Protein 4FGC (pdb70)

Structure (mmCIF, N/CA/C/O backbone):
data_4FGC
#
_entry.id   4FGC
#
_cell.length_a   93.048
_cell.length_b   93.048
_cell.length_c   193.651
_cell.angle_alpha   90.00
_cell.angle_beta   90.00
_cell.angle_gamma   120.00
#
_symmetry.space_group_name_H-M   'P 32 2 1'
#
loop_
_entity.id
_entity.type
_entity.pdbx_description
1 polymer 'NADPH-dependent 7-cyano-7-deazaguanine reductase'
2 non-polymer 2-AMINO-4-OXO-4,7-DIHYDRO-3H-PYRROLO[2,3-D]PYRIMIDINE-5-CARBONITRILE
3 non-polymer 'CALCIUM ION'
4 non-polymer 2-{2-[2-(2-{2-[2-(2-ETHOXY-ETHOXY)-ETHOXY]-ETHOXY}-ETHOXY)-ETHOXY]-ETHOXY}-ETHANOL
5 water water
#
loop_
_atom_site.group_PDB
_atom_site.id
_atom_site.type_symbol
_atom_site.label_atom_id
_atom_site.label_alt_id
_atom_site.label_comp_id
_atom_site.label_asym_id
_atom_site.label_entity_id
_atom_site.label_seq_id
_atom_site.pdbx_PDB_ins_code
_atom_site.Cartn_x
_atom_site.Cartn_y
_atom_site.Cartn_z
_atom_site.occupancy
_atom_site.B_iso_or_equiv
_atom_site.auth_seq_id
_atom_site.auth_comp_id
_atom_site.auth_asym_id
_atom_site.auth_atom_id
_atom_site.pdbx_PDB_model_num
ATOM 1 C CA . ASN A 1 21 ? 1.659 71.433 12.789 1.00 74.53 20 ASN A CA 1
ATOM 2 C C . ASN A 1 21 ? 2.765 70.898 13.763 1.00 73.50 20 ASN A C 1
ATOM 3 O O . ASN A 1 21 ? 2.435 70.398 14.849 1.00 73.37 20 ASN A O 1
ATOM 8 N N . TYR A 1 22 ? 4.046 71.001 13.376 1.00 72.29 21 TYR A N 1
ATOM 9 C CA . TYR A 1 22 ? 5.170 70.398 14.174 1.00 70.74 21 TYR A CA 1
ATOM 10 C C . TYR A 1 22 ? 6.293 71.262 14.782 1.00 69.54 21 TYR A C 1
ATOM 11 O O . TYR A 1 22 ? 6.792 72.198 14.150 1.00 69.76 21 TYR A O 1
ATOM 20 N N . LEU A 1 23 ? 6.694 70.911 16.006 1.00 67.89 22 LEU A N 1
ATOM 21 C CA . LEU A 1 23 ? 7.781 71.597 16.716 1.00 66.29 22 LEU A CA 1
ATOM 22 C C . LEU A 1 23 ? 9.137 71.012 16.332 1.00 64.97 22 LEU A C 1
ATOM 23 O O . LEU A 1 23 ? 9.332 69.790 16.414 1.00 64.83 22 LEU A O 1
ATOM 28 N N . PHE A 1 24 ? 10.056 71.873 15.888 1.00 63.20 23 PHE A N 1
ATOM 29 C CA . PHE A 1 24 ? 11.415 71.430 15.544 1.00 61.39 23 PHE A CA 1
ATOM 30 C C . PHE A 1 24 ? 12.395 72.055 16.545 1.00 60.29 23 PHE A C 1
ATOM 31 O O . PHE A 1 24 ? 13.611 72.036 16.358 1.00 60.30 23 PHE A O 1
ATOM 39 N N . GLU A 1 25 ? 11.843 72.613 17.618 1.00 58.82 24 GLU A N 1
ATOM 40 C CA . GLU A 1 25 ? 12.639 72.992 18.779 1.00 56.70 24 GLU A CA 1
ATOM 41 C C . GLU A 1 25 ? 12.558 71.933 19.873 1.00 54.55 24 GLU A C 1
ATOM 42 O O . GLU A 1 25 ? 11.470 71.576 20.325 1.00 53.66 24 GLU A O 1
ATOM 48 N N . TYR A 1 26 ? 13.715 71.433 20.294 1.00 51.92 25 TYR A N 1
ATOM 49 C CA . TYR A 1 26 ? 13.804 70.614 21.497 1.00 49.84 25 TYR A CA 1
ATOM 50 C C . TYR A 1 26 ? 12.594 70.827 22.400 1.00 48.66 25 TYR A C 1
ATOM 51 O O . TYR A 1 26 ? 12.348 71.936 22.874 1.00 48.29 25 TYR A O 1
ATOM 60 N N . ALA A 1 27 ? 11.840 69.757 22.633 1.00 46.93 26 ALA A N 1
ATOM 61 C CA . ALA A 1 27 ? 10.549 69.861 23.302 1.00 45.71 26 ALA A CA 1
ATOM 62 C C . ALA A 1 27 ? 10.250 68.610 24.121 1.00 44.90 26 ALA A C 1
ATOM 63 O O . ALA A 1 27 ? 9.431 67.779 23.728 1.00 43.91 26 ALA A O 1
ATOM 65 N N . PRO A 1 28 ? 10.921 68.482 25.261 1.00 44.19 27 PRO A N 1
ATOM 66 C CA . PRO A 1 28 ? 10.785 67.290 26.105 1.00 43.75 27 PRO A CA 1
ATOM 67 C C . PRO A 1 28 ? 9.391 67.183 26.714 1.00 43.83 27 PRO A C 1
ATOM 68 O O . PRO A 1 28 ? 8.973 66.095 27.111 1.00 43.97 27 PRO A O 1
ATOM 72 N N . ASP A 1 29 ? 8.683 68.306 26.784 1.00 44.04 28 ASP A N 1
ATOM 73 C CA . ASP A 1 29 ? 7.331 68.331 27.354 1.00 44.00 28 ASP A CA 1
ATOM 74 C C . ASP A 1 29 ? 6.290 67.607 26.489 1.00 43.14 28 ASP A C 1
ATOM 75 O O . ASP A 1 29 ? 5.149 67.399 26.937 1.00 43.93 28 ASP A O 1
ATOM 80 N N . VAL A 1 30 ? 6.682 67.204 25.278 1.00 41.81 29 VAL A N 1
ATOM 81 C CA . VAL A 1 30 ? 5.778 66.479 24.358 1.00 40.42 29 VAL A CA 1
ATOM 82 C C . VAL A 1 30 ? 5.647 64.963 24.743 1.00 39.42 29 VAL A C 1
ATOM 83 O O . VAL A 1 30 ? 4.637 64.318 24.441 1.00 38.33 29 VAL A O 1
ATOM 87 N N . LEU A 1 31 ? 6.664 64.432 25.434 1.00 38.17 30 LEU A N 1
ATOM 88 C CA . LEU A 1 31 ? 6.682 63.039 25.885 1.00 37.55 30 LEU A CA 1
ATOM 89 C C . LEU A 1 31 ? 5.456 62.706 26.753 1.00 37.82 30 LEU A C 1
ATOM 90 O O . LEU A 1 31 ? 4.971 63.525 27.546 1.00 38.61 30 LEU A O 1
ATOM 95 N N . GLU A 1 32 ? 4.945 61.502 26.562 1.00 37.25 31 GLU A N 1
ATOM 96 C CA . GLU A 1 32 ? 3.754 61.043 27.242 1.00 37.22 31 GLU A CA 1
ATOM 97 C C . GLU A 1 32 ? 3.880 59.531 27.538 1.00 36.61 31 GLU A C 1
ATOM 98 O O . GLU A 1 32 ? 4.411 58.728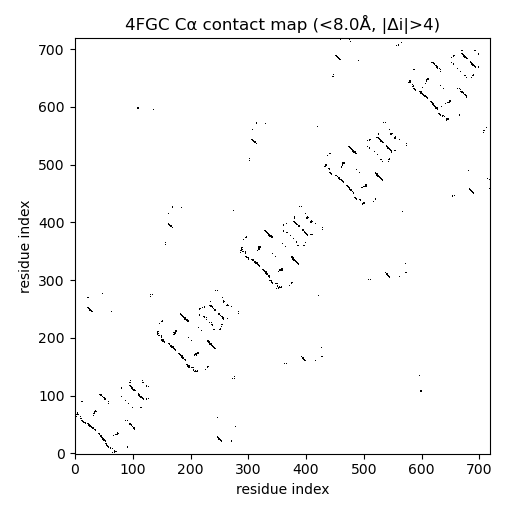 26.745 1.00 36.73 31 GLU A O 1
ATOM 104 N N . SER A 1 33 ? 3.418 59.146 28.712 1.00 35.96 32 SER A N 1
ATOM 105 C CA . SER A 1 33 ? 3.490 57.764 29.130 1.00 34.82 32 SER A CA 1
ATOM 106 C C . SER A 1 33 ? 2.114 57.238 29.430 1.00 33.90 32 SER A C 1
ATOM 107 O O . SER A 1 33 ? 1.131 57.993 29.498 1.00 33.96 32 SER A O 1
ATOM 110 N N . PHE A 1 34 ? 2.032 55.933 29.547 1.00 32.51 33 PHE A N 1
ATOM 111 C CA . PHE A 1 34 ? 0.792 55.278 29.925 1.00 32.23 33 PHE A CA 1
ATOM 112 C C . PHE A 1 34 ? 1.228 54.222 30.971 1.00 32.02 33 PHE A C 1
ATOM 113 O O . PHE A 1 34 ? 2.401 53.844 31.014 1.00 31.68 33 PHE A O 1
ATOM 121 N N . PRO A 1 35 ? 0.305 53.762 31.833 1.00 31.59 34 PRO A N 1
ATOM 122 C CA . PRO A 1 35 ? 0.763 52.807 32.828 1.00 30.85 34 PRO A CA 1
ATOM 123 C C . PRO A 1 35 ? 1.034 51.447 32.266 1.00 30.39 34 PRO A C 1
ATOM 124 O O . PRO A 1 35 ? 0.393 51.032 31.316 1.00 30.30 34 PRO A O 1
ATOM 128 N N . ASN A 1 36 ? 1.984 50.767 32.882 1.00 30.63 35 ASN A N 1
ATOM 129 C CA . ASN A 1 36 ? 2.336 49.428 32.551 1.00 30.55 35 ASN A CA 1
ATOM 130 C C . ASN A 1 36 ? 1.379 48.476 33.235 1.00 31.59 35 ASN A C 1
ATOM 131 O O . ASN A 1 36 ? 1.289 48.483 34.463 1.00 31.56 35 ASN A O 1
ATOM 136 N N . LYS A 1 37 ? 0.653 47.659 32.475 1.00 32.91 36 LYS A N 1
ATOM 137 C CA . LYS A 1 37 ? -0.246 46.679 33.089 1.00 34.03 36 LYS A CA 1
ATOM 138 C C . LYS A 1 37 ? 0.455 45.367 33.496 1.00 34.76 36 LYS A C 1
ATOM 139 O O . LYS A 1 37 ? -0.233 44.401 33.818 1.00 35.43 36 LYS A O 1
ATOM 145 N N . HIS A 1 38 ? 1.784 45.282 33.456 1.00 34.80 37 HIS A N 1
ATOM 146 C CA . HIS A 1 38 ? 2.458 44.016 33.834 1.00 35.63 37 HIS A CA 1
ATOM 147 C C . HIS A 1 38 ? 3.756 44.323 34.595 1.00 35.40 37 HIS A C 1
ATOM 148 O O . HIS A 1 38 ? 4.842 44.367 34.006 1.00 35.03 37 HIS A O 1
ATOM 155 N N . VAL A 1 39 ? 3.655 44.513 35.909 1.00 34.61 38 VAL A N 1
ATOM 156 C CA . VAL A 1 39 ? 4.833 44.916 36.659 1.00 34.15 38 VAL A CA 1
ATOM 157 C C . VAL A 1 39 ? 5.554 43.786 37.432 1.00 34.60 38 VAL A C 1
ATOM 158 O O . VAL A 1 39 ? 6.625 44.009 38.005 1.00 33.08 38 VAL A O 1
ATOM 162 N N . ASN A 1 40 ? 5.002 42.575 37.413 1.00 35.44 39 ASN A N 1
ATOM 163 C CA . ASN A 1 40 ? 5.645 41.465 38.126 1.00 37.18 39 ASN A CA 1
ATOM 164 C C . ASN A 1 40 ? 6.830 40.893 37.380 1.00 37.67 39 ASN A C 1
ATOM 165 O O . ASN A 1 40 ? 7.684 40.229 37.974 1.00 38.49 39 ASN A O 1
ATOM 170 N N . ARG A 1 41 ? 6.921 41.186 36.095 1.00 37.98 40 ARG A N 1
ATOM 171 C CA . ARG A 1 41 ? 8.025 40.642 35.332 1.00 38.35 40 ARG A CA 1
ATOM 172 C C . ARG A 1 41 ? 8.873 41.693 34.632 1.00 37.98 40 ARG A C 1
ATOM 173 O O . ARG A 1 41 ? 8.455 42.854 34.465 1.00 38.03 40 ARG A O 1
ATOM 181 N N . ASP A 1 42 ? 10.092 41.273 34.302 1.00 36.67 41 ASP A N 1
ATOM 182 C CA . ASP A 1 42 ? 11.009 42.092 33.555 1.00 36.17 41 ASP A CA 1
ATOM 183 C C . ASP A 1 42 ? 10.867 41.702 32.084 1.00 36.14 41 ASP A C 1
ATOM 184 O O . ASP A 1 42 ? 10.932 40.505 31.726 1.00 36.54 41 ASP A O 1
ATOM 189 N N . TYR A 1 43 ? 10.642 42.712 31.244 1.00 35.39 42 TYR A N 1
ATOM 190 C CA . TYR A 1 43 ? 10.527 42.530 29.804 1.00 33.65 42 TYR A CA 1
ATOM 191 C C . TYR A 1 43 ? 11.100 43.757 29.112 1.00 33.09 42 TYR A C 1
ATOM 192 O O . TYR A 1 43 ? 11.069 44.871 29.647 1.00 32.83 42 TYR A O 1
ATOM 201 N N . PHE A 1 44 ? 11.677 43.533 27.942 1.00 32.03 43 PHE A N 1
ATOM 202 C CA . PHE A 1 44 ? 12.249 44.608 27.150 1.00 30.32 43 PHE A CA 1
ATOM 203 C C . PHE A 1 44 ? 11.306 45.137 26.124 1.00 30.12 43 PHE A C 1
ATOM 204 O O . PHE A 1 44 ? 10.403 44.462 25.651 1.00 30.46 43 PHE A O 1
ATOM 212 N N . VAL A 1 45 ? 11.529 46.364 25.748 1.00 29.55 44 VAL A N 1
ATOM 213 C CA . VAL A 1 45 ? 10.713 46.929 24.716 1.00 29.91 44 VAL A CA 1
ATOM 214 C C . VAL A 1 45 ? 11.672 47.812 23.955 1.00 29.66 44 VAL A C 1
ATOM 215 O O . VAL A 1 45 ? 12.320 48.686 24.536 1.00 30.39 44 VAL A O 1
ATOM 219 N N . LYS A 1 46 ? 11.809 47.532 22.666 1.00 28.79 45 LYS A N 1
ATOM 220 C CA . LYS A 1 46 ? 12.706 48.295 21.833 1.00 27.96 45 LYS A CA 1
ATOM 221 C C . LYS A 1 46 ? 12.020 49.211 20.793 1.00 28.63 45 LYS A C 1
ATOM 222 O O . LYS A 1 46 ? 11.050 48.818 20.134 1.00 28.24 45 LYS A O 1
ATOM 228 N N . PHE A 1 47 ? 12.523 50.438 20.668 1.00 28.57 46 PHE A N 1
ATOM 229 C CA . PHE A 1 47 ? 12.029 51.336 19.654 1.00 28.79 46 PHE A CA 1
ATOM 230 C C . PHE A 1 47 ? 13.092 51.560 18.589 1.00 29.22 46 PHE A C 1
ATOM 231 O O . PHE A 1 47 ? 14.152 52.134 18.893 1.00 29.70 46 PHE A O 1
ATOM 239 N N . ASN A 1 48 ? 12.829 51.115 17.357 1.00 29.20 47 ASN A N 1
ATOM 240 C CA . ASN A 1 48 ? 13.754 51.351 16.252 1.00 29.47 47 ASN A CA 1
ATOM 241 C C . ASN A 1 48 ? 13.410 52.693 15.672 1.00 29.84 47 ASN A C 1
ATOM 242 O O . ASN A 1 48 ? 12.272 52.906 15.250 1.00 30.29 47 ASN A O 1
ATOM 247 N N . CYS A 1 49 ? 14.366 53.613 15.656 1.00 30.49 48 CYS A N 1
ATOM 248 C CA . CYS A 1 49 ? 14.119 54.955 15.143 1.00 32.01 48 CYS A CA 1
ATOM 249 C C . CYS A 1 49 ? 15.148 55.365 14.091 1.00 32.95 48 CYS A C 1
ATOM 250 O O . CYS A 1 49 ? 16.092 56.094 14.414 1.00 33.31 48 CYS A O 1
ATOM 253 N N . PRO A 1 50 ? 14.970 54.928 12.827 1.00 33.64 49 PRO A N 1
ATOM 254 C CA . PRO A 1 50 ? 15.934 55.227 11.750 1.00 34.44 49 PRO A CA 1
ATOM 255 C C . PRO A 1 50 ? 15.819 56.595 11.019 1.00 35.04 49 PRO A C 1
ATOM 256 O O . PRO A 1 50 ? 16.592 56.823 10.088 1.00 35.57 49 PRO A O 1
ATOM 260 N N . GLU A 1 51 ? 14.923 57.487 11.453 1.00 35.15 50 GLU A N 1
ATOM 261 C CA . GLU A 1 51 ? 14.744 58.791 10.834 1.00 35.27 50 GLU A CA 1
ATOM 262 C C . GLU A 1 51 ? 15.162 59.952 11.737 1.00 36.12 50 GLU A C 1
ATOM 263 O O . GLU A 1 51 ? 14.626 61.086 11.631 1.00 36.04 50 GLU A O 1
ATOM 269 N N . PHE A 1 52 ? 16.091 59.695 12.649 1.00 36.27 51 PHE A N 1
ATOM 270 C CA . PHE A 1 52 ? 16.526 60.777 13.505 1.00 36.90 51 PHE A CA 1
ATOM 271 C C . PHE A 1 52 ? 17.488 61.688 12.780 1.00 37.35 51 PHE A C 1
ATOM 272 O O . PHE A 1 52 ? 18.399 61.239 12.073 1.00 38.40 51 PHE A O 1
ATOM 280 N N . THR A 1 53 ? 17.289 62.979 12.969 1.00 37.74 52 THR A N 1
ATOM 281 C CA . THR A 1 53 ? 18.157 63.970 12.371 1.00 37.58 52 THR A CA 1
ATOM 282 C C . THR A 1 53 ? 18.124 65.235 13.214 1.00 39.19 52 THR A C 1
ATOM 283 O O . THR A 1 53 ? 17.079 65.602 13.768 1.00 38.91 52 THR A O 1
ATOM 287 N N . SER A 1 54 ? 19.274 65.894 13.300 1.00 40.86 53 SER A N 1
ATOM 288 C CA . SER A 1 54 ? 19.398 67.103 14.089 1.00 43.39 53 SER A CA 1
ATOM 289 C C . SER A 1 54 ? 20.478 67.978 13.488 1.00 45.42 53 SER A C 1
ATOM 290 O O . SER A 1 54 ? 21.010 67.634 12.445 1.00 45.93 53 SER A O 1
ATOM 293 N N . LEU A 1 55 ? 20.805 69.102 14.123 1.00 47.73 54 LEU A N 1
ATOM 294 C CA . LEU A 1 55 ? 21.856 69.963 13.587 1.00 50.42 54 LEU A CA 1
ATOM 295 C C . LEU A 1 55 ? 23.142 69.732 14.373 1.00 52.29 54 LEU A C 1
ATOM 296 O O . LEU A 1 55 ? 23.113 69.608 15.599 1.00 52.91 54 LEU A O 1
ATOM 301 N N . ALA A 1 56 ? 24.280 69.690 13.684 1.00 54.55 55 ALA A N 1
ATOM 302 C CA . ALA A 1 56 ? 25.548 69.319 14.322 1.00 57.17 55 ALA A CA 1
ATOM 303 C C . ALA A 1 56 ? 26.089 70.420 15.241 1.00 59.08 55 ALA A C 1
ATOM 304 O O . ALA A 1 56 ? 25.612 71.554 15.204 1.00 59.54 55 ALA A O 1
ATOM 306 N N . PRO A 1 57 ? 27.079 70.075 16.058 1.00 60.98 56 PRO A N 1
ATOM 307 C CA . PRO A 1 57 ? 27.420 70.876 17.237 1.00 62.09 56 PRO A CA 1
ATOM 308 C C . PRO A 1 57 ? 28.022 72.224 16.852 1.00 62.90 56 PRO A C 1
ATOM 309 O O . PRO A 1 57 ? 27.924 73.183 17.617 1.00 63.10 56 PRO A O 1
ATOM 313 N N . LYS A 1 58 ? 28.637 72.288 15.676 1.00 63.61 57 LYS A N 1
ATOM 314 C CA . LYS A 1 58 ? 29.350 73.486 15.248 1.00 64.38 57 LYS A CA 1
ATOM 315 C C . LYS A 1 58 ? 28.826 73.990 13.908 1.00 64.22 57 LYS A C 1
ATOM 316 O O . LYS A 1 58 ? 28.126 75.001 13.844 1.00 64.59 57 LYS A O 1
ATOM 322 N N . THR A 1 59 ? 29.170 73.280 12.838 1.00 63.49 58 THR A N 1
ATOM 323 C CA . THR A 1 59 ? 28.926 73.764 11.485 1.00 62.76 58 THR A CA 1
ATOM 324 C C . THR A 1 59 ? 27.506 74.301 11.340 1.00 61.91 58 THR A C 1
ATOM 325 O O . THR A 1 59 ? 27.294 75.381 10.788 1.00 62.22 58 THR A O 1
ATOM 329 N N . GLY A 1 60 ? 26.537 73.540 11.838 1.00 60.78 59 GLY A N 1
ATOM 330 C CA . GLY A 1 60 ? 25.126 73.853 11.621 1.00 59.21 59 GLY A CA 1
ATOM 331 C C . GLY A 1 60 ? 24.587 72.903 10.553 1.00 58.17 59 GLY A C 1
ATOM 332 O O . GLY A 1 60 ? 23.413 72.985 10.172 1.00 58.36 59 GLY A O 1
ATOM 333 N N . GLN A 1 61 ? 25.468 72.028 10.050 1.00 56.58 60 GLN A N 1
ATOM 334 C CA . GLN A 1 61 ? 25.148 71.026 9.044 1.00 55.22 60 GLN A CA 1
ATOM 335 C C . GLN A 1 61 ? 24.340 69.910 9.675 1.00 53.72 60 GLN A C 1
ATOM 336 O O . GLN A 1 61 ? 24.623 69.543 10.818 1.00 53.77 60 GLN A O 1
ATOM 342 N N . PRO A 1 62 ? 23.349 69.353 8.946 1.00 51.84 61 PRO A N 1
ATOM 343 C CA . PRO A 1 62 ? 22.607 68.270 9.558 1.00 49.88 61 PRO A CA 1
ATOM 344 C C . PRO A 1 62 ? 23.421 66.983 9.702 1.00 48.50 61 PRO A C 1
ATOM 345 O O . PRO A 1 62 ? 24.455 66.796 9.028 1.00 48.10 61 PRO A O 1
ATOM 349 N N . ASP A 1 63 ? 22.983 66.146 10.637 1.00 46.39 62 ASP A N 1
ATOM 350 C CA . ASP A 1 63 ? 23.557 64.807 10.851 1.00 45.01 62 ASP A CA 1
ATOM 351 C C . ASP A 1 63 ? 22.347 63.866 11.018 1.00 42.58 62 ASP A C 1
ATOM 352 O O . ASP A 1 63 ? 21.211 64.321 11.255 1.00 42.04 62 ASP A O 1
ATOM 357 N N . PHE A 1 64 ? 22.593 62.577 10.799 1.00 39.76 63 PHE A N 1
ATOM 358 C CA . PHE A 1 64 ? 21.535 61.580 10.788 1.00 36.64 63 PHE A CA 1
ATOM 359 C C . PHE A 1 64 ? 21.946 60.315 11.476 1.00 35.50 63 PHE A C 1
ATOM 360 O O . PHE A 1 64 ? 23.118 59.906 11.426 1.00 34.23 63 PHE A O 1
ATOM 368 N N . ALA A 1 65 ? 20.961 59.654 12.078 1.00 33.86 64 ALA A N 1
ATOM 369 C CA . ALA A 1 65 ? 21.244 58.434 12.792 1.00 32.00 64 ALA A CA 1
ATOM 370 C C . ALA A 1 65 ? 20.013 57.622 12.923 1.00 30.84 64 ALA A C 1
ATOM 371 O O . ALA A 1 65 ? 18.909 58.120 12.674 1.00 29.42 64 ALA A O 1
ATOM 373 N N . THR A 1 66 ? 20.240 56.353 13.254 1.00 30.25 65 THR A N 1
ATOM 374 C CA . THR A 1 66 ? 19.192 55.411 13.565 1.00 30.35 65 THR A CA 1
ATOM 375 C C . THR A 1 66 ? 19.387 55.284 15.047 1.00 29.94 65 THR A C 1
ATOM 376 O O . THR A 1 66 ? 20.494 55.044 15.525 1.00 29.99 65 THR A O 1
ATOM 380 N N . ILE A 1 67 ? 18.328 55.469 15.794 1.00 29.89 66 ILE A N 1
ATOM 381 C CA . ILE A 1 67 ? 18.451 55.382 17.243 1.00 29.72 66 ILE A CA 1
ATOM 382 C C . ILE A 1 67 ? 17.731 54.176 17.787 1.00 29.44 66 ILE A C 1
ATOM 383 O O . ILE A 1 67 ? 16.543 53.992 17.585 1.00 29.18 66 ILE A O 1
ATOM 388 N N . TYR A 1 68 ? 18.490 53.335 18.460 1.00 29.72 67 TYR A N 1
ATOM 389 C CA . TYR A 1 68 ? 17.929 52.132 19.043 1.00 30.14 67 TYR A CA 1
ATOM 390 C C . TYR A 1 68 ? 17.742 52.331 20.538 1.00 29.23 67 TYR A C 1
ATOM 391 O O . TYR A 1 68 ? 18.716 52.528 21.260 1.00 29.02 67 TYR A O 1
ATOM 400 N N . ILE A 1 69 ? 16.476 52.291 20.957 1.00 28.48 68 ILE A N 1
ATOM 401 C CA . ILE A 1 69 ? 16.042 52.468 22.351 1.00 28.25 68 ILE A CA 1
ATOM 402 C C . ILE A 1 69 ? 15.459 51.185 22.956 1.00 28.49 68 ILE A C 1
ATOM 403 O O . ILE A 1 69 ? 14.424 50.701 22.476 1.00 28.15 68 ILE A O 1
ATOM 408 N N . SER A 1 70 ? 16.108 50.639 23.991 1.00 28.25 69 SER A N 1
ATOM 409 C CA . SER A 1 70 ? 15.602 49.425 24.649 1.00 28.82 69 SER A CA 1
ATOM 410 C C . SER A 1 70 ? 15.438 49.667 26.134 1.00 28.90 69 SER A C 1
ATOM 411 O O . SER A 1 70 ? 16.299 50.283 26.766 1.00 29.07 69 SER A O 1
ATOM 414 N N . TYR A 1 71 ? 14.338 49.193 26.702 1.00 28.40 70 TYR A N 1
ATOM 415 C CA . TYR A 1 71 ? 14.163 49.425 28.127 1.00 28.06 70 TYR A CA 1
ATOM 416 C C . TYR A 1 71 ? 13.246 48.424 28.786 1.00 27.94 70 TYR A C 1
ATOM 417 O O . TYR A 1 71 ? 12.362 47.846 28.177 1.00 27.86 70 TYR A O 1
ATOM 426 N N . ILE A 1 72 ? 13.517 48.194 30.054 1.00 28.10 71 ILE A N 1
ATOM 427 C CA . ILE A 1 72 ? 12.712 47.313 30.866 1.00 27.52 71 ILE A CA 1
ATOM 428 C C . ILE A 1 72 ? 11.794 48.263 31.613 1.00 27.31 71 ILE A C 1
ATOM 429 O O . ILE A 1 72 ? 12.262 49.085 32.384 1.00 27.65 71 ILE A O 1
ATOM 434 N N . PRO A 1 73 ? 10.486 48.199 31.362 1.00 28.14 72 PRO A N 1
ATOM 435 C CA . PRO A 1 73 ? 9.712 49.184 32.128 1.00 29.06 72 PRO A CA 1
ATOM 436 C C . PRO A 1 73 ? 9.527 48.785 33.611 1.00 30.42 72 PRO A C 1
ATOM 437 O O . PRO A 1 73 ? 9.901 47.672 34.019 1.00 30.38 72 PRO A O 1
ATOM 441 N N . ASP A 1 74 ? 9.038 49.727 34.411 1.00 31.60 73 ASP A N 1
ATOM 442 C CA . ASP A 1 74 ? 8.753 49.465 35.798 1.00 32.77 73 ASP A CA 1
ATOM 443 C C . ASP A 1 74 ? 7.253 49.619 35.901 1.00 33.42 73 ASP A C 1
ATOM 444 O O . ASP A 1 74 ? 6.506 48.637 35.719 1.00 33.59 73 ASP A O 1
ATOM 449 N N . GLU A 1 75 ? 6.799 50.855 36.076 1.00 33.47 74 GLU A N 1
ATOM 450 C CA . GLU A 1 75 ? 5.370 51.118 36.202 1.00 34.44 74 GLU A CA 1
ATOM 451 C C . GLU A 1 75 ? 4.792 51.979 35.055 1.00 34.61 74 GLU A C 1
ATOM 452 O O . GLU A 1 75 ? 3.572 51.999 34.800 1.00 35.05 74 GLU A O 1
ATOM 458 N N . LYS A 1 76 ? 5.681 52.690 34.363 1.00 34.43 75 LYS A N 1
ATOM 459 C CA . LYS A 1 76 ? 5.321 53.594 33.276 1.00 33.44 75 LYS A CA 1
ATOM 460 C C . LYS A 1 76 ? 5.926 53.231 31.930 1.00 33.07 75 LYS A C 1
ATOM 461 O O . LYS A 1 76 ? 7.051 52.746 31.845 1.00 32.97 75 LYS A O 1
ATOM 467 N N . MET A 1 77 ? 5.180 53.516 30.872 1.00 32.51 76 MET A N 1
ATOM 468 C CA . MET A 1 77 ? 5.651 53.214 29.530 1.00 32.74 76 MET A CA 1
ATOM 469 C C . MET A 1 77 ? 5.428 54.387 28.621 1.00 32.34 76 MET A C 1
ATOM 470 O O . MET A 1 77 ? 4.440 55.098 28.739 1.00 32.79 76 MET A O 1
ATOM 475 N N . VAL A 1 78 ? 6.379 54.595 27.726 1.00 32.27 77 VAL A N 1
ATOM 476 C CA . VAL A 1 78 ? 6.324 55.709 26.778 1.00 32.22 77 VAL A CA 1
ATOM 477 C C . VAL A 1 78 ? 5.391 55.455 25.573 1.00 32.50 77 VAL A C 1
ATOM 478 O O . VAL A 1 78 ? 5.458 54.415 24.941 1.00 32.06 77 VAL A O 1
ATOM 482 N N . GLU A 1 79 ? 4.516 56.413 25.280 1.00 33.19 78 GLU A N 1
ATOM 483 C CA . GLU A 1 79 ? 3.586 56.314 24.155 1.00 33.17 78 GLU A CA 1
ATOM 484 C C . GLU A 1 79 ? 4.377 56.652 22.875 1.00 33.16 78 GLU A C 1
ATOM 485 O O . GLU A 1 79 ? 5.018 57.709 22.779 1.00 32.91 78 GLU A O 1
ATOM 491 N N . SER A 1 80 ? 4.315 55.741 21.902 1.00 33.04 79 SER A N 1
ATOM 492 C CA . SER A 1 80 ? 5.084 55.831 20.623 1.00 33.07 79 SER A CA 1
ATOM 493 C C . SER A 1 80 ? 5.007 57.175 19.865 1.00 32.44 79 SER A C 1
ATOM 494 O O . SER A 1 80 ? 6.033 57.743 19.551 1.00 32.36 79 SER A O 1
ATOM 497 N N . LYS A 1 81 ? 3.809 57.660 19.575 1.00 32.59 80 LYS A N 1
ATOM 498 C CA . LYS A 1 81 ? 3.625 58.939 18.891 1.00 33.17 80 LYS A CA 1
ATOM 499 C C . LYS A 1 81 ? 4.287 60.078 19.676 1.00 33.17 80 LYS A C 1
ATOM 500 O O . LYS A 1 81 ? 5.012 60.921 19.107 1.00 33.96 80 LYS A O 1
ATOM 506 N N . SER A 1 82 ? 4.058 60.112 20.985 1.00 32.11 81 SER A N 1
ATOM 507 C CA . SER A 1 82 ? 4.689 61.137 21.780 1.00 31.26 81 SER A CA 1
ATOM 508 C C . SER A 1 82 ? 6.174 61.050 21.509 1.00 31.02 81 SER A C 1
ATOM 509 O O . SER A 1 82 ? 6.811 62.066 21.319 1.00 31.91 81 SER A O 1
ATOM 512 N N . LEU A 1 83 ? 6.717 59.837 21.460 1.00 30.16 82 LEU A N 1
ATOM 513 C CA . LEU A 1 83 ? 8.146 59.656 21.236 1.00 30.07 82 LEU A CA 1
ATOM 514 C C . LEU A 1 83 ? 8.567 60.169 19.847 1.00 30.34 82 LEU A C 1
ATOM 515 O O . LEU A 1 83 ? 9.618 60.823 19.679 1.00 29.38 82 LEU A O 1
ATOM 520 N N . LYS A 1 84 ? 7.733 59.850 18.851 1.00 30.39 83 LYS A N 1
ATOM 521 C CA . LYS A 1 84 ? 7.951 60.297 17.491 1.00 29.57 83 LYS A CA 1
ATOM 522 C C . LYS A 1 84 ? 8.076 61.813 17.452 1.00 29.41 83 LYS A C 1
ATOM 523 O O . LYS A 1 84 ? 9.006 62.338 16.849 1.00 29.56 83 LYS A O 1
ATOM 529 N N . LEU A 1 85 ? 7.147 62.528 18.081 1.00 29.30 84 LEU A N 1
ATOM 530 C CA . LEU A 1 85 ? 7.256 63.987 18.071 1.00 29.38 84 LEU A CA 1
ATOM 531 C C . LEU A 1 85 ? 8.508 64.404 18.811 1.00 28.86 84 LEU A C 1
ATOM 532 O O . LEU A 1 85 ? 9.310 65.198 18.307 1.00 28.80 84 LEU A O 1
ATOM 537 N N . TYR A 1 86 ? 8.703 63.821 19.982 1.00 28.49 85 TYR A N 1
ATOM 538 C CA . TYR A 1 86 ? 9.851 64.180 20.768 1.00 29.26 85 TYR A CA 1
ATOM 539 C C . TYR A 1 86 ? 11.077 64.145 19.877 1.00 29.36 85 TYR A C 1
ATOM 540 O O . TYR A 1 86 ? 11.725 65.151 19.743 1.00 29.16 85 TYR A O 1
ATOM 549 N N . LEU A 1 87 ? 11.353 63.026 19.219 1.00 30.71 86 LEU A N 1
ATOM 550 C CA . LEU A 1 87 ? 12.534 62.942 18.340 1.00 31.44 86 LEU A CA 1
ATOM 551 C C . LEU A 1 87 ? 12.544 63.983 17.189 1.00 32.86 86 LEU A C 1
ATOM 552 O O . LEU A 1 87 ? 13.624 64.443 16.775 1.00 33.38 86 LEU A O 1
ATOM 557 N N . PHE A 1 88 ? 11.379 64.374 16.684 1.00 34.18 87 PHE A N 1
ATOM 558 C CA . PHE A 1 88 ? 11.428 65.336 15.590 1.00 35.35 87 PHE A CA 1
ATOM 559 C C . PHE A 1 88 ? 11.940 66.655 16.133 1.00 36.48 87 PHE A C 1
ATOM 560 O O . PHE A 1 88 ? 12.823 67.268 15.523 1.00 37.19 87 PHE A O 1
ATOM 568 N N . SER A 1 89 ? 11.496 67.068 17.293 1.00 36.99 88 SER A N 1
ATOM 569 C CA . SER A 1 89 ? 11.905 68.325 17.849 1.00 37.20 88 SER A CA 1
ATOM 570 C C . SER A 1 89 ? 13.383 68.546 17.824 1.00 37.94 88 SER A C 1
ATOM 571 O O . SER A 1 89 ? 13.815 69.655 17.998 1.00 38.35 88 SER A O 1
ATOM 574 N N . PHE A 1 90 ? 14.163 67.512 17.589 1.00 38.59 89 PHE A N 1
ATOM 575 C CA . PHE A 1 90 ? 15.637 67.670 17.491 1.00 39.91 89 PHE A CA 1
ATOM 576 C C . PHE A 1 90 ? 16.095 68.139 16.115 1.00 41.55 89 PHE A C 1
ATOM 577 O O . PHE A 1 90 ? 17.264 68.470 15.938 1.00 41.07 89 PHE A O 1
ATOM 585 N N . ARG A 1 91 ? 15.154 68.208 15.171 1.00 43.79 90 ARG A N 1
ATOM 586 C CA . ARG A 1 91 ? 15.429 68.612 13.774 1.00 46.31 90 ARG A CA 1
ATOM 587 C C . ARG A 1 91 ? 16.169 69.949 13.631 1.00 47.75 90 ARG A C 1
ATOM 588 O O . ARG A 1 91 ? 17.187 70.023 12.945 1.00 47.65 90 ARG A O 1
ATOM 596 N N . ASN A 1 92 ? 15.686 71.007 14.261 1.00 50.08 91 ASN A N 1
ATOM 597 C CA . ASN A 1 92 ? 16.389 72.290 14.112 1.00 52.65 91 ASN A CA 1
ATOM 598 C C . ASN A 1 92 ? 17.106 72.723 15.411 1.00 54.35 91 ASN A C 1
ATOM 599 O O . ASN A 1 92 ? 17.198 73.919 15.703 1.00 54.90 91 ASN A O 1
ATOM 604 N N . HIS A 1 93 ? 17.633 71.724 16.142 1.00 56.30 92 HIS A N 1
ATOM 605 C CA . HIS A 1 93 ? 18.364 71.871 17.422 1.00 58.59 92 HIS A CA 1
ATOM 606 C C . HIS A 1 93 ? 19.841 71.548 17.292 1.00 59.49 92 HIS A C 1
ATOM 607 O O . HIS A 1 93 ? 20.205 70.538 16.692 1.00 59.34 92 HIS A O 1
ATOM 614 N N . GLY A 1 94 ? 20.680 72.397 17.883 1.00 61.16 93 GLY A N 1
ATOM 615 C CA . GLY A 1 94 ? 22.142 72.221 17.862 1.00 63.46 93 GLY A CA 1
ATOM 616 C C . GLY A 1 94 ? 22.800 71.883 19.200 1.00 65.08 93 GLY A C 1
ATOM 617 O O . GLY A 1 94 ? 22.743 72.693 20.143 1.00 64.93 93 GLY A O 1
ATOM 618 N N . ASP A 1 95 ? 23.388 70.679 19.258 1.00 66.80 94 ASP A N 1
ATOM 619 C CA . ASP A 1 95 ? 24.155 70.121 20.389 1.00 68.50 94 ASP A CA 1
ATOM 620 C C . ASP A 1 95 ? 25.007 68.860 20.026 1.00 69.46 94 ASP A C 1
ATOM 621 O O . ASP A 1 95 ? 24.647 68.136 19.121 1.00 69.51 94 ASP A O 1
ATOM 626 N N . PHE A 1 96 ? 26.103 68.645 20.746 1.00 70.73 95 PHE A N 1
ATOM 627 C CA . PHE A 1 96 ? 27.034 67.570 20.421 1.00 71.50 95 PHE A CA 1
ATOM 628 C C . PHE A 1 96 ? 26.357 66.207 20.515 1.00 71.67 95 PHE A C 1
ATOM 629 O O . PHE A 1 96 ? 25.187 66.109 20.887 1.00 72.18 95 PHE A O 1
ATOM 637 N N . HIS A 1 97 ? 27.099 65.159 20.174 1.00 71.65 96 HIS A N 1
ATOM 638 C CA . HIS A 1 97 ? 26.534 63.818 20.082 1.00 71.63 96 HIS A CA 1
ATOM 639 C C . HIS A 1 97 ? 26.218 63.256 21.464 1.00 70.75 96 HIS A C 1
ATOM 640 O O . HIS A 1 97 ? 25.059 63.214 21.878 1.00 70.51 96 HIS A O 1
ATOM 647 N N . GLU A 1 98 ? 27.256 62.824 22.173 1.00 69.63 97 GLU A N 1
ATOM 648 C CA . GLU A 1 98 ? 27.087 62.221 23.489 1.00 68.27 97 GLU A CA 1
ATOM 649 C C . GLU A 1 98 ? 25.990 62.925 24.281 1.00 66.69 97 GLU A C 1
ATOM 650 O O . GLU A 1 98 ? 25.152 62.277 24.909 1.00 66.58 97 GLU A O 1
ATOM 656 N N . ASP A 1 99 ? 26.002 64.253 24.247 1.00 64.46 98 ASP A N 1
ATOM 657 C CA . ASP A 1 99 ? 24.962 65.040 24.876 1.00 62.26 98 ASP A CA 1
ATOM 658 C C . ASP A 1 99 ? 23.615 64.608 24.354 1.00 60.21 98 ASP A C 1
ATOM 659 O O . ASP A 1 99 ? 22.733 64.215 25.122 1.00 60.20 98 ASP A O 1
ATOM 664 N N . CYS A 1 100 ? 23.498 64.647 23.028 1.00 57.31 99 CYS A N 1
ATOM 665 C CA . CYS A 1 100 ? 22.277 64.324 22.313 1.00 54.24 99 CYS A CA 1
ATOM 666 C C . CYS A 1 100 ? 21.719 62.974 22.779 1.00 52.25 99 CYS A C 1
ATOM 667 O O . CYS A 1 100 ? 20.531 62.887 23.113 1.00 51.91 99 CYS A O 1
ATOM 670 N N . MET A 1 101 ? 22.548 61.934 22.856 1.00 49.48 100 MET A N 1
ATOM 671 C CA . MET A 1 101 ? 22.015 60.646 23.334 1.00 47.38 100 MET A CA 1
ATOM 672 C C . MET A 1 101 ? 21.563 60.710 24.813 1.00 46.85 100 MET A C 1
ATOM 673 O O . MET A 1 101 ? 20.443 60.314 25.135 1.00 46.46 100 MET A O 1
ATOM 678 N N . ASN A 1 102 ? 22.413 61.231 25.699 1.00 45.98 101 ASN A N 1
ATOM 679 C CA . ASN A 1 102 ? 22.012 61.321 27.103 1.00 45.15 101 ASN A CA 1
ATOM 680 C C . ASN A 1 102 ? 20.778 62.189 27.266 1.00 44.54 101 ASN A C 1
ATOM 681 O O . ASN A 1 102 ? 19.908 61.831 28.058 1.00 45.59 101 ASN A O 1
ATOM 686 N N . ILE A 1 103 ? 20.685 63.308 26.544 1.00 43.25 102 ILE A N 1
ATOM 687 C CA . ILE A 1 103 ? 19.492 64.158 26.646 1.00 41.95 102 ILE A CA 1
ATOM 688 C C . ILE A 1 103 ? 18.275 63.257 26.570 1.00 41.22 102 ILE A C 1
ATOM 689 O O . ILE A 1 103 ? 17.426 63.273 27.469 1.00 41.25 102 ILE A O 1
ATOM 694 N N . ILE A 1 104 ? 18.232 62.466 25.490 1.00 39.92 103 ILE A N 1
ATOM 695 C CA . ILE A 1 104 ? 17.182 61.508 25.198 1.00 38.38 103 ILE A CA 1
ATOM 696 C C . ILE A 1 104 ? 17.038 60.507 26.334 1.00 37.64 103 ILE A C 1
ATOM 697 O O . ILE A 1 104 ? 15.983 60.374 26.936 1.00 37.30 103 ILE A O 1
ATOM 702 N N . MET A 1 105 ? 18.107 59.786 26.620 1.00 37.04 104 MET A N 1
ATOM 703 C CA . MET A 1 105 ? 18.049 58.809 27.680 1.00 36.15 104 MET A CA 1
ATOM 704 C C . MET A 1 105 ? 17.464 59.425 28.955 1.00 35.52 104 MET A C 1
ATOM 705 O O . MET A 1 105 ? 16.480 58.914 29.489 1.00 35.43 104 MET A O 1
ATOM 710 N N . ASN A 1 106 ? 18.035 60.542 29.404 1.00 34.47 105 ASN A N 1
ATOM 711 C CA . ASN A 1 106 ? 17.561 61.199 30.638 1.00 34.11 105 ASN A CA 1
ATOM 712 C C . ASN A 1 106 ? 16.093 61.614 30.650 1.00 33.30 105 ASN A C 1
ATOM 713 O O . ASN A 1 106 ? 15.439 61.401 31.651 1.00 33.32 105 ASN A O 1
ATOM 718 N N . ASP A 1 107 ? 15.601 62.205 29.566 1.00 32.79 106 ASP A N 1
ATOM 719 C CA . ASP A 1 107 ? 14.195 62.632 29.479 1.00 33.25 106 ASP A CA 1
ATOM 720 C C . ASP A 1 107 ? 13.313 61.383 29.600 1.00 33.06 106 ASP A C 1
ATOM 721 O O . ASP A 1 107 ? 12.280 61.398 30.305 1.00 33.10 106 ASP A O 1
ATOM 726 N N . LEU A 1 108 ? 13.765 60.303 28.957 1.00 32.25 107 LEU A N 1
ATOM 727 C CA . LEU A 1 108 ? 13.095 59.017 29.015 1.00 32.02 107 LEU A CA 1
ATOM 728 C C . LEU A 1 108 ? 13.123 58.460 30.449 1.00 32.09 107 LEU A C 1
ATOM 729 O O . LEU A 1 108 ? 12.156 57.818 30.879 1.00 31.69 107 LEU A O 1
ATOM 734 N N . ILE A 1 109 ? 14.221 58.691 31.175 1.00 32.34 108 ILE A N 1
ATOM 735 C CA . ILE A 1 109 ? 14.289 58.266 32.576 1.00 33.45 108 ILE A CA 1
ATOM 736 C C . ILE A 1 109 ? 13.322 59.104 33.428 1.00 34.48 108 ILE A C 1
ATOM 737 O O . ILE A 1 109 ? 12.521 58.574 34.200 1.00 35.45 108 ILE A O 1
ATOM 742 N N . GLU A 1 110 ? 13.362 60.407 33.254 1.00 34.93 109 GLU A N 1
ATOM 743 C CA . GLU A 1 110 ? 12.503 61.257 34.018 1.00 36.52 109 GLU A CA 1
ATOM 744 C C . GLU A 1 110 ? 11.035 60.977 33.674 1.00 36.60 109 GLU A C 1
ATOM 745 O O . GLU A 1 110 ? 10.148 61.112 34.540 1.00 36.11 109 GLU A O 1
ATOM 751 N N . LEU A 1 111 ? 10.786 60.544 32.437 1.00 36.63 110 LEU A N 1
ATOM 752 C CA . LEU A 1 111 ? 9.424 60.242 32.017 1.00 36.74 110 LEU A CA 1
ATOM 753 C C . LEU A 1 111 ? 8.879 58.945 32.583 1.00 36.77 110 LEU A C 1
ATOM 754 O O . LEU A 1 111 ? 7.731 58.895 33.079 1.00 36.48 110 LEU A O 1
ATOM 759 N N . MET A 1 112 ? 9.692 57.902 32.494 1.00 36.75 111 MET A N 1
ATOM 760 C CA . MET A 1 112 ? 9.249 56.574 32.910 1.00 37.38 111 MET A CA 1
ATOM 761 C C . MET A 1 112 ? 9.838 56.043 34.203 1.00 37.13 111 MET A C 1
ATOM 762 O O . MET A 1 112 ? 9.243 55.176 34.858 1.00 36.79 111 MET A O 1
ATOM 767 N N . ASP A 1 113 ? 11.027 56.525 34.548 1.00 36.91 112 ASP A N 1
ATOM 768 C CA . ASP A 1 113 ? 11.695 56.046 35.741 1.00 36.33 112 ASP A CA 1
ATOM 769 C C . ASP A 1 113 ? 11.715 54.514 35.674 1.00 34.95 112 ASP A C 1
ATOM 770 O O . ASP A 1 113 ? 11.262 53.845 36.594 1.00 35.70 112 ASP A O 1
ATOM 775 N N . PRO A 1 114 ? 12.249 53.949 34.578 1.00 33.48 113 PRO A N 1
ATOM 776 C CA . PRO A 1 114 ? 12.269 52.487 34.356 1.00 31.76 113 PRO A CA 1
ATOM 777 C C . PRO A 1 114 ? 13.340 51.778 35.141 1.00 30.27 113 PRO A C 1
ATOM 778 O O . PRO A 1 114 ? 14.077 52.436 35.866 1.00 29.91 113 PRO A O 1
ATOM 782 N N . ARG A 1 115 ? 13.460 50.464 34.966 1.00 28.73 114 ARG A N 1
ATOM 783 C CA . ARG A 1 115 ? 14.470 49.710 35.698 1.00 28.03 114 ARG A CA 1
ATOM 784 C C . ARG A 1 115 ? 15.772 49.784 34.954 1.00 28.22 114 ARG A C 1
ATOM 785 O O . ARG A 1 115 ? 16.857 49.903 35.555 1.00 27.93 114 ARG A O 1
ATOM 793 N N . TYR A 1 116 ? 15.652 49.729 33.628 1.00 28.12 115 TYR A N 1
ATOM 794 C CA . TYR A 1 116 ? 16.793 49.781 32.766 1.00 27.52 115 TYR A CA 1
ATOM 795 C C . TYR A 1 116 ? 16.436 50.447 31.479 1.00 27.36 115 TYR A C 1
ATOM 796 O O . TYR A 1 116 ? 15.298 50.364 31.026 1.00 27.04 115 TYR A O 1
ATOM 805 N N . ILE A 1 117 ? 17.431 51.098 30.888 1.00 27.04 116 ILE A N 1
ATOM 806 C CA . ILE A 1 117 ? 17.294 51.779 29.609 1.00 26.86 116 ILE A CA 1
ATOM 807 C C . ILE A 1 117 ? 18.681 51.947 28.970 1.00 28.14 116 ILE A C 1
ATOM 808 O O . ILE A 1 117 ? 19.704 52.092 29.653 1.00 28.25 116 ILE A O 1
ATOM 813 N N . GLU A 1 1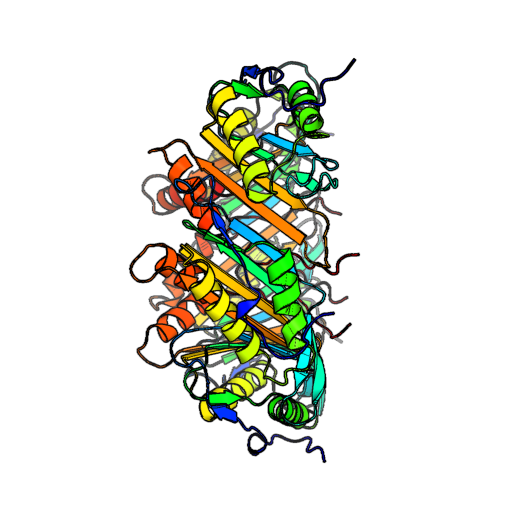18 ? 18.704 51.927 27.646 1.00 29.12 117 GLU A N 1
ATOM 814 C CA . GLU A 1 118 ? 19.930 52.087 26.900 1.00 29.89 117 GLU A CA 1
ATOM 815 C C . GLU A 1 118 ? 19.585 52.748 25.609 1.00 29.96 117 GLU A C 1
ATOM 816 O O . GLU A 1 118 ? 18.590 52.413 24.963 1.00 30.29 117 GLU A O 1
ATOM 822 N N . VAL A 1 119 ? 20.392 53.712 25.224 1.00 30.29 118 VAL A N 1
ATOM 823 C CA . VAL A 1 119 ? 20.130 54.395 23.984 1.00 30.19 118 VAL A CA 1
ATOM 824 C C . VAL A 1 119 ? 21.396 54.292 23.129 1.00 31.12 118 VAL A C 1
ATOM 825 O O . VAL A 1 119 ? 22.480 54.667 23.571 1.00 30.28 118 VAL A O 1
ATOM 829 N N . TRP A 1 120 ? 21.257 53.743 21.924 1.00 32.07 119 TRP A N 1
ATOM 830 C CA . TRP A 1 120 ? 22.397 53.636 21.047 1.00 33.63 119 TRP A CA 1
ATOM 831 C C . TRP A 1 120 ? 22.072 54.341 19.715 1.00 34.19 119 TRP A C 1
ATOM 832 O O . TRP A 1 120 ? 21.081 54.022 19.058 1.00 34.98 119 TRP A O 1
ATOM 843 N N . GLY A 1 121 ? 22.894 55.324 19.344 1.00 34.49 120 GLY A N 1
ATOM 844 C CA . GLY A 1 121 ? 22.652 56.080 18.120 1.00 34.66 120 GLY A CA 1
ATOM 845 C C . GLY A 1 121 ? 23.718 55.768 17.120 1.00 35.18 120 GLY A C 1
ATOM 846 O O . GLY A 1 121 ? 24.885 55.776 17.462 1.00 35.37 120 GLY A O 1
ATOM 847 N N . LYS A 1 122 ? 23.341 55.470 15.889 1.00 35.77 121 LYS A N 1
ATOM 848 C CA . LYS A 1 122 ? 24.351 55.169 14.865 1.00 37.32 121 LYS A CA 1
ATOM 849 C C . LYS A 1 122 ? 24.317 56.224 13.805 1.00 37.56 121 LYS A C 1
ATOM 850 O O . LYS A 1 122 ? 23.472 56.190 12.909 1.00 37.47 121 LYS A O 1
ATOM 856 N N . PHE A 1 123 ? 25.224 57.183 13.915 1.00 38.89 122 PHE A N 1
ATOM 857 C CA . PHE A 1 123 ? 25.290 58.281 12.946 1.00 39.86 122 PHE A CA 1
ATOM 858 C C . PHE A 1 123 ? 25.988 57.853 11.662 1.00 41.20 122 PHE A C 1
ATOM 859 O O . PHE A 1 123 ? 26.873 56.991 11.676 1.00 40.89 122 PHE A O 1
ATOM 867 N N . THR A 1 124 ? 25.527 58.410 10.551 1.00 43.59 123 THR A N 1
ATOM 868 C CA . THR A 1 124 ? 26.123 58.114 9.270 1.00 46.75 123 THR A CA 1
ATOM 869 C C . THR A 1 124 ? 27.490 58.777 9.380 1.00 48.91 123 THR A C 1
ATOM 870 O O . THR A 1 124 ? 27.579 59.988 9.667 1.00 48.39 123 THR A O 1
ATOM 874 N N . PRO A 1 125 ? 28.561 57.959 9.222 1.00 51.37 124 PRO A N 1
ATOM 875 C CA . PRO A 1 125 ? 29.959 58.407 9.366 1.00 53.36 124 PRO A CA 1
ATOM 876 C C . PRO A 1 125 ? 30.218 59.711 8.616 1.00 55.15 124 PRO A C 1
ATOM 877 O O . PRO A 1 125 ? 29.881 59.801 7.444 1.00 55.22 124 PRO A O 1
ATOM 881 N N . ARG A 1 126 ? 30.750 60.726 9.303 1.00 57.57 125 ARG A N 1
ATOM 882 C CA . ARG A 1 126 ? 31.014 62.024 8.621 1.00 59.96 125 ARG A CA 1
ATOM 883 C C . ARG A 1 126 ? 32.510 62.107 8.190 1.00 60.73 125 ARG A C 1
ATOM 884 O O . ARG A 1 126 ? 32.811 62.618 7.109 1.00 61.17 125 ARG A O 1
ATOM 892 N N . GLY A 1 127 ? 33.436 61.633 9.020 1.00 61.69 126 GLY A N 1
ATOM 893 C CA . GLY A 1 127 ? 34.846 61.584 8.602 1.00 62.10 126 GLY A CA 1
ATOM 894 C C . GLY A 1 127 ? 34.907 60.139 8.112 1.00 62.63 126 GLY A C 1
ATOM 895 O O . GLY A 1 127 ? 34.134 59.720 7.226 1.00 62.66 126 GLY A O 1
ATOM 896 N N . GLY A 1 128 ? 35.916 59.404 8.577 1.00 62.75 127 GLY A N 1
ATOM 897 C CA . GLY A 1 128 ? 35.957 57.955 8.437 1.00 62.61 127 GLY A CA 1
ATOM 898 C C . GLY A 1 128 ? 35.431 57.418 9.743 1.00 62.91 127 GLY A C 1
ATOM 899 O O . GLY A 1 128 ? 35.461 56.225 10.047 1.00 62.99 127 GLY A O 1
ATOM 900 N N . ILE A 1 129 ? 34.941 58.375 10.511 1.00 62.64 128 ILE A N 1
ATOM 901 C CA . ILE A 1 129 ? 34.439 58.211 11.892 1.00 62.06 128 ILE A CA 1
ATOM 902 C C . ILE A 1 129 ? 32.953 57.827 12.029 1.00 61.56 128 ILE A C 1
ATOM 903 O O . ILE A 1 129 ? 32.027 58.577 11.658 1.00 61.69 128 ILE A O 1
ATOM 908 N N . SER A 1 130 ? 32.727 56.635 12.573 1.00 60.90 129 SER A N 1
ATOM 909 C CA . SER A 1 130 ? 31.389 56.217 12.972 1.00 59.77 129 SER A CA 1
ATOM 910 C C . SER A 1 130 ? 30.717 57.275 13.841 1.00 58.93 129 SER A C 1
ATOM 911 O O . SER A 1 130 ? 29.692 57.844 13.463 1.00 59.03 129 SER A O 1
ATOM 914 N N . ILE A 1 131 ? 31.300 57.534 15.007 1.00 57.40 130 ILE A N 1
ATOM 915 C CA . ILE A 1 131 ? 30.557 58.096 16.128 1.00 55.87 130 ILE A CA 1
ATOM 916 C C . ILE A 1 131 ? 29.222 57.384 16.317 1.00 54.07 130 ILE A C 1
ATOM 917 O O . ILE A 1 131 ? 28.190 57.835 15.818 1.00 54.32 130 ILE A O 1
ATOM 922 N N . ASP A 1 132 ? 29.249 56.269 17.040 1.00 51.51 131 ASP A N 1
ATOM 923 C CA . ASP A 1 132 ? 28.026 55.647 17.535 1.00 49.30 131 ASP A CA 1
ATOM 924 C C . ASP A 1 132 ? 27.962 55.696 19.058 1.00 47.02 131 ASP A C 1
ATOM 925 O O . ASP A 1 132 ? 28.540 54.850 19.741 1.00 47.41 131 ASP A O 1
ATOM 930 N N . PRO A 1 133 ? 27.254 56.690 19.584 1.00 44.59 132 PRO A N 1
ATOM 931 C CA . PRO A 1 133 ? 27.101 56.842 21.025 1.00 43.08 132 PRO A CA 1
ATOM 932 C C . PRO A 1 133 ? 26.221 55.825 21.684 1.00 41.27 132 PRO A C 1
ATOM 933 O O . PRO A 1 133 ? 25.099 55.578 21.244 1.00 41.19 132 PRO A O 1
ATOM 937 N N . TYR A 1 134 ? 26.764 55.216 22.728 1.00 39.69 133 TYR A N 1
ATOM 938 C CA . TYR A 1 134 ? 26.039 54.227 23.512 1.00 38.34 133 TYR A CA 1
ATOM 939 C C . TYR A 1 134 ? 26.019 54.573 25.000 1.00 37.77 133 TYR A C 1
ATOM 940 O O . TYR A 1 134 ? 27.085 54.650 25.631 1.00 37.61 133 TYR A O 1
ATOM 949 N N . THR A 1 135 ? 24.818 54.797 25.538 1.00 36.50 134 THR A N 1
ATOM 950 C CA . THR A 1 135 ? 24.632 55.053 26.973 1.00 36.04 134 THR A CA 1
ATOM 951 C C . THR A 1 135 ? 23.563 54.127 27.507 1.00 35.53 134 THR A C 1
ATOM 952 O O . THR A 1 135 ? 22.810 53.525 26.729 1.00 36.61 134 THR A O 1
ATOM 956 N N . ASN A 1 136 ? 23.522 53.969 28.822 1.00 34.65 135 ASN A N 1
ATOM 957 C CA . ASN A 1 136 ? 22.520 53.128 29.469 1.00 34.01 135 ASN A CA 1
ATOM 958 C C . ASN A 1 136 ? 22.434 53.497 30.934 1.00 34.21 135 ASN A C 1
ATOM 959 O O . ASN A 1 136 ? 23.320 54.148 31.486 1.00 34.12 135 ASN A O 1
ATOM 964 N N . TYR A 1 137 ? 21.361 53.042 31.554 1.00 34.36 136 TYR A N 1
ATOM 965 C CA . TYR A 1 137 ? 21.083 53.275 32.944 1.00 34.38 136 TYR A CA 1
ATOM 966 C C . TYR A 1 137 ? 20.373 52.101 33.591 1.00 34.43 136 TYR A C 1
ATOM 967 O O . TYR A 1 137 ? 19.549 51.442 32.986 1.00 33.96 136 TYR A O 1
ATOM 976 N N . GLY A 1 138 ? 20.737 51.856 34.835 1.00 34.79 137 GLY A N 1
ATOM 977 C CA . GLY A 1 138 ? 20.136 50.815 35.651 1.00 35.19 137 GLY A CA 1
ATOM 978 C C . GLY A 1 138 ? 19.647 51.576 36.872 1.00 35.33 137 GLY A C 1
ATOM 979 O O . GLY A 1 138 ? 20.288 52.546 37.301 1.00 35.13 137 GLY A O 1
ATOM 980 N N . LYS A 1 139 ? 18.530 51.148 37.441 1.00 35.29 138 LYS A N 1
ATOM 981 C CA . LYS A 1 139 ? 17.991 51.833 38.585 1.00 35.66 138 LYS A CA 1
ATOM 982 C C . LYS A 1 139 ? 18.949 51.559 39.745 1.00 36.26 138 LYS A C 1
ATOM 983 O O . LYS A 1 139 ? 19.237 50.396 40.028 1.00 35.89 138 LYS A O 1
ATOM 989 N N . PRO A 1 140 ? 19.499 52.637 40.376 1.00 36.78 139 PRO A N 1
ATOM 990 C CA . PRO A 1 140 ? 20.471 52.565 41.482 1.00 37.08 139 PRO A CA 1
ATOM 991 C C . PRO A 1 140 ? 19.987 51.718 42.654 1.00 37.93 139 PRO A C 1
ATOM 992 O O . PRO A 1 140 ? 18.792 51.741 43.008 1.00 37.70 139 PRO A O 1
ATOM 996 N N . GLY A 1 141 ? 20.927 50.979 43.239 1.00 38.52 140 GLY A N 1
ATOM 997 C CA . GLY A 1 141 ? 20.638 50.100 44.360 1.00 38.76 140 GLY A CA 1
ATOM 998 C C . GLY A 1 141 ? 20.057 48.776 43.895 1.00 39.12 140 GLY A C 1
ATOM 999 O O . GLY A 1 141 ? 19.721 47.929 44.732 1.00 39.82 140 GLY A O 1
ATOM 1000 N N . THR A 1 142 ? 19.958 48.566 42.577 1.00 38.53 141 THR A N 1
ATOM 1001 C CA . THR A 1 142 ? 19.370 47.323 42.072 1.00 38.56 141 THR A CA 1
ATOM 1002 C C . THR A 1 142 ? 20.295 46.459 41.226 1.00 38.63 141 THR A C 1
ATOM 1003 O O . THR A 1 142 ? 21.437 46.833 40.923 1.00 38.24 141 THR A O 1
ATOM 1007 N N . LYS A 1 143 ? 19.778 45.299 40.841 1.00 38.36 142 LYS A N 1
ATOM 1008 C CA . LYS A 1 143 ? 20.496 44.395 39.975 1.00 39.09 142 LYS A CA 1
ATOM 1009 C C . LYS A 1 143 ? 20.624 44.978 38.545 1.00 39.72 142 LYS A C 1
ATOM 1010 O O . LYS A 1 143 ? 21.555 44.618 37.807 1.00 39.73 142 LYS A O 1
ATOM 1016 N N . TYR A 1 144 ? 19.687 45.872 38.175 1.00 40.26 143 TYR A N 1
ATOM 1017 C CA . TYR A 1 144 ? 19.641 46.550 36.853 1.00 40.37 143 TYR A CA 1
ATOM 1018 C C . TYR A 1 144 ? 20.844 47.446 36.655 1.00 41.10 143 TYR A C 1
ATOM 1019 O O . TYR A 1 144 ? 21.300 47.653 35.518 1.00 40.86 143 TYR A O 1
ATOM 1028 N N . GLU A 1 145 ? 21.336 47.980 37.773 1.00 41.63 144 GLU A N 1
ATOM 1029 C CA . GLU A 1 145 ? 22.507 48.827 37.778 1.00 42.45 144 GLU A CA 1
ATOM 1030 C C . GLU A 1 145 ? 23.725 47.956 37.508 1.00 41.84 144 GLU A C 1
ATOM 1031 O O . GLU A 1 145 ? 24.785 48.458 37.130 1.00 42.30 144 GLU A O 1
ATOM 1037 N N . LYS A 1 146 ? 23.586 46.648 37.701 1.00 41.14 145 LYS A N 1
ATOM 1038 C CA . LYS A 1 146 ? 24.738 45.776 37.471 1.00 40.84 145 LYS A CA 1
ATOM 1039 C C . LYS A 1 146 ? 24.657 45.286 36.037 1.00 39.61 145 LYS A C 1
ATOM 1040 O O . LYS A 1 146 ? 25.666 45.001 35.399 1.00 39.33 145 LYS A O 1
ATOM 1046 N N . MET A 1 147 ? 23.424 45.248 35.546 1.00 38.44 146 MET A N 1
ATOM 1047 C CA . MET A 1 147 ? 23.117 44.852 34.208 1.00 38.12 146 MET A CA 1
ATOM 1048 C C . MET A 1 147 ? 23.595 45.975 33.293 1.00 38.38 146 MET A C 1
ATOM 1049 O O . MET A 1 147 ? 24.166 45.728 32.231 1.00 37.23 146 MET A O 1
ATOM 1054 N N . ALA A 1 148 ? 23.378 47.214 33.719 1.00 38.90 147 ALA A N 1
ATOM 1055 C CA . ALA A 1 148 ? 23.840 48.344 32.943 1.00 40.28 147 ALA A CA 1
ATOM 1056 C C . ALA A 1 148 ? 25.369 48.328 32.858 1.00 41.13 147 ALA A C 1
ATOM 1057 O O . ALA A 1 148 ? 25.971 48.651 31.838 1.00 41.75 147 ALA A O 1
ATOM 1059 N N . GLU A 1 149 ? 25.996 47.940 33.950 1.00 41.95 148 GLU A N 1
ATOM 1060 C CA . GLU A 1 149 ? 27.417 47.859 34.019 1.00 42.60 148 GLU A CA 1
ATOM 1061 C C . GLU A 1 149 ? 27.812 46.727 33.079 1.00 42.87 148 GLU A C 1
ATOM 1062 O O . GLU A 1 149 ? 28.749 46.856 32.279 1.00 43.23 148 GLU A O 1
ATOM 1068 N N . TYR A 1 150 ? 27.041 45.639 33.114 1.00 42.96 149 TYR A N 1
ATOM 1069 C CA . TYR A 1 150 ? 27.293 44.465 32.260 1.00 42.57 149 TYR A CA 1
ATOM 1070 C C . TYR A 1 150 ? 27.167 44.720 30.742 1.00 42.46 149 TYR A C 1
ATOM 1071 O O . TYR A 1 150 ? 28.100 44.447 29.996 1.00 42.80 149 TYR A O 1
ATOM 1080 N N . ARG A 1 151 ? 26.024 45.221 30.288 1.00 42.62 150 ARG A N 1
ATOM 1081 C CA . ARG A 1 151 ? 25.788 45.518 28.854 1.00 42.56 150 ARG A CA 1
ATOM 1082 C C . ARG A 1 151 ? 26.824 46.542 28.289 1.00 44.45 150 ARG A C 1
ATOM 1083 O O . ARG A 1 151 ? 27.459 46.312 27.256 1.00 44.76 150 ARG A O 1
ATOM 1091 N N . MET A 1 152 ? 27.017 47.650 28.993 1.00 46.65 151 MET A N 1
ATOM 1092 C CA . MET A 1 152 ? 27.990 48.676 28.640 1.00 48.91 151 MET A CA 1
ATOM 1093 C C . MET A 1 152 ? 29.373 48.078 28.409 1.00 50.34 151 MET A C 1
ATOM 1094 O O . MET A 1 152 ? 30.148 48.566 27.582 1.00 50.45 151 MET A O 1
ATOM 1099 N N . MET A 1 153 ? 29.671 47.030 29.174 1.00 51.37 152 MET A N 1
ATOM 1100 C CA . MET A 1 153 ? 30.930 46.323 29.115 1.00 52.46 152 MET A CA 1
ATOM 1101 C C . MET A 1 153 ? 30.945 45.481 27.849 1.00 53.15 152 MET A C 1
ATOM 1102 O O . MET A 1 153 ? 31.957 45.407 27.155 1.00 53.24 152 MET A O 1
ATOM 1107 N N . ASN A 1 154 ? 29.807 44.864 27.528 1.00 54.00 153 ASN A N 1
ATOM 1108 C CA . ASN A 1 154 ? 29.720 44.015 26.339 1.00 55.55 153 ASN A CA 1
ATOM 1109 C C . ASN A 1 154 ? 29.482 44.804 25.064 1.00 56.71 153 ASN A C 1
ATOM 1110 O O . ASN A 1 154 ? 29.885 44.352 23.984 1.00 56.52 153 ASN A O 1
ATOM 1115 N N . HIS A 1 155 ? 28.779 45.938 25.176 1.00 58.28 154 HIS A N 1
ATOM 1116 C CA . HIS A 1 155 ? 28.527 46.794 24.008 1.00 59.57 154 HIS A CA 1
ATOM 1117 C C . HIS A 1 155 ? 29.784 47.075 23.226 1.00 60.81 154 HIS A C 1
ATOM 1118 O O . HIS A 1 155 ? 29.849 46.763 22.040 1.00 60.75 154 HIS A O 1
ATOM 1125 N N . ASP A 1 156 ? 30.776 47.664 23.900 1.00 62.45 155 ASP A N 1
ATOM 1126 C CA . ASP A 1 156 ? 32.041 48.059 23.230 1.00 64.25 155 ASP A CA 1
ATOM 1127 C C . ASP A 1 156 ? 32.955 46.890 22.726 1.00 65.08 155 ASP A C 1
ATOM 1128 O O . ASP A 1 156 ? 33.796 47.139 21.863 1.00 65.73 155 ASP A O 1
ATOM 1133 N N . LEU A 1 157 ? 32.914 45.706 23.290 1.00 65.97 156 LEU A N 1
ATOM 1134 C CA . LEU A 1 157 ? 33.624 44.627 22.651 1.00 66.34 156 LEU A CA 1
ATOM 1135 C C . LEU A 1 157 ? 33.116 44.355 21.260 1.00 67.28 156 LEU A C 1
ATOM 1136 O O . LEU A 1 157 ? 33.778 43.726 20.504 1.00 67.52 156 LEU A O 1
ATOM 1141 N N . TYR A 1 158 ? 31.922 44.850 20.949 1.00 68.65 157 TYR A N 1
ATOM 1142 C CA . TYR A 1 158 ? 31.442 44.883 19.573 1.00 70.44 157 TYR A CA 1
ATOM 1143 C C . TYR A 1 158 ? 30.232 45.801 19.433 1.00 71.04 157 TYR A C 1
ATOM 1144 O O . TYR A 1 158 ? 29.126 45.454 19.847 1.00 71.23 157 TYR A O 1
ATOM 1153 N N . PRO A 1 159 ? 30.450 46.973 18.846 1.00 71.65 158 PRO A N 1
ATOM 1154 C CA . PRO A 1 159 ? 29.353 47.774 18.294 1.00 71.86 158 PRO A CA 1
ATOM 1155 C C . PRO A 1 159 ? 29.036 47.386 16.854 1.00 71.98 158 PRO A C 1
ATOM 1156 O O . PRO A 1 159 ? 28.055 46.678 16.629 1.00 72.34 158 PRO A O 1
ATOM 1160 N N . ASN B 1 21 ? -17.212 30.027 8.955 1.00 75.48 20 ASN B N 1
ATOM 1161 C CA . ASN B 1 21 ? -16.833 31.402 9.259 1.00 74.97 20 ASN B CA 1
ATOM 1162 C C . ASN B 1 21 ? -16.109 31.518 10.596 1.00 74.47 20 ASN B C 1
ATOM 1163 O O . ASN B 1 21 ? -16.414 30.794 11.543 1.00 74.44 20 ASN B O 1
ATOM 1168 N N . TYR B 1 22 ? -15.148 32.434 10.666 1.00 73.83 21 TYR B N 1
ATOM 1169 C CA . TYR B 1 22 ? -14.368 32.636 11.881 1.00 72.91 21 TYR B CA 1
ATOM 1170 C C . TYR B 1 22 ? -14.997 33.705 12.768 1.00 71.76 21 TYR B C 1
ATOM 1171 O O . TYR B 1 22 ? -16.102 34.177 12.500 1.00 71.84 21 TYR B O 1
ATOM 1180 N N . LEU B 1 23 ? -14.286 34.082 13.826 1.00 70.02 22 LEU B N 1
ATOM 1181 C CA . LEU B 1 23 ? -14.437 35.406 14.417 1.00 68.11 22 LEU B CA 1
ATOM 1182 C C . LEU B 1 23 ? -13.085 35.991 14.813 1.00 66.27 22 LEU B C 1
ATOM 1183 O O . LEU B 1 23 ? -12.159 35.258 15.161 1.00 65.58 22 LEU B O 1
ATOM 1188 N N . PHE B 1 24 ? -12.978 37.314 14.756 1.00 64.10 23 PHE B N 1
ATOM 1189 C CA . PHE B 1 24 ? -11.713 37.992 15.011 1.00 62.02 23 PHE B CA 1
ATOM 1190 C C . PHE B 1 24 ? -11.742 38.841 16.281 1.00 60.41 23 PHE B C 1
ATOM 1191 O O . PHE B 1 24 ? -11.209 39.966 16.305 1.00 60.34 23 PHE B O 1
ATOM 1199 N N . GLU B 1 25 ? -12.363 38.289 17.325 1.00 57.94 24 GLU B N 1
ATOM 1200 C CA . GLU B 1 25 ? -12.479 38.954 18.612 1.00 55.28 24 GLU B CA 1
ATOM 1201 C C . GLU B 1 25 ? -11.613 38.125 19.524 1.00 52.85 24 GLU B C 1
ATOM 1202 O O . GLU B 1 25 ? -11.541 36.904 19.391 1.00 51.77 24 GLU B O 1
ATOM 1208 N N . TYR B 1 26 ? -10.944 38.796 20.447 1.00 50.24 25 TYR B N 1
ATOM 1209 C CA . TYR B 1 26 ? -10.060 38.115 21.371 1.00 48.09 25 TYR B CA 1
ATOM 1210 C C . TYR B 1 26 ? -10.705 36.835 21.895 1.00 46.88 25 TYR B C 1
ATOM 1211 O O . TYR B 1 26 ? -11.766 36.885 22.506 1.00 46.62 25 TYR B O 1
ATOM 1220 N N . ALA B 1 27 ? -10.063 35.694 21.637 1.00 45.12 26 ALA B N 1
ATOM 1221 C CA . ALA B 1 27 ? -10.598 34.409 22.062 1.00 43.48 26 ALA B CA 1
ATOM 1222 C C . ALA B 1 27 ? -9.532 33.440 22.582 1.00 42.65 26 ALA B C 1
ATOM 1223 O O . ALA B 1 27 ? -9.205 32.483 21.890 1.00 42.42 26 ALA B O 1
ATOM 1225 N N . PRO B 1 28 ? -9.040 33.643 23.830 1.00 42.07 27 PRO B N 1
ATOM 1226 C CA . PRO B 1 28 ? -7.999 32.764 24.427 1.00 41.93 27 PRO B CA 1
ATOM 1227 C C . PRO B 1 28 ? -8.445 31.311 24.603 1.00 42.13 27 PRO B C 1
ATOM 1228 O O . PRO B 1 28 ? -7.638 30.386 24.553 1.00 41.57 27 PRO B O 1
ATOM 1232 N N . ASP B 1 29 ? -9.736 31.138 24.798 1.00 43.04 28 ASP B N 1
ATOM 1233 C CA . ASP B 1 29 ? -10.351 29.837 24.998 1.00 44.29 28 ASP B CA 1
ATOM 1234 C C . ASP B 1 29 ? -10.250 28.885 23.781 1.00 43.95 28 ASP B C 1
ATOM 1235 O O . ASP B 1 29 ? -10.551 27.695 23.930 1.00 44.18 28 ASP B O 1
ATOM 1240 N N . VAL B 1 30 ? -9.818 29.376 22.611 1.00 43.04 29 VAL B N 1
ATOM 1241 C CA . VAL B 1 30 ? -9.726 28.489 21.428 1.00 42.91 29 VAL B CA 1
ATOM 1242 C C . VAL B 1 30 ? -8.415 27.643 21.393 1.00 42.53 29 VAL B C 1
ATOM 1243 O O . VAL B 1 30 ? -8.283 26.710 20.613 1.00 42.92 29 VAL B O 1
ATOM 1247 N N . LEU B 1 31 ? -7.463 27.981 22.247 1.00 42.56 30 LEU B N 1
ATOM 1248 C CA . LEU B 1 31 ? -6.186 27.267 22.356 1.00 42.47 30 LEU B CA 1
ATOM 1249 C C . LEU B 1 31 ? -6.305 25.840 22.900 1.00 42.68 30 LEU B C 1
ATOM 1250 O O . LEU B 1 31 ? -6.985 25.599 23.903 1.00 42.92 30 LEU B O 1
ATOM 1255 N N . GLU B 1 32 ? -5.606 24.907 22.261 1.00 42.86 31 GLU B N 1
ATOM 1256 C CA . GLU B 1 32 ? -5.626 23.503 22.671 1.00 43.16 31 GLU B CA 1
ATOM 1257 C C . GLU B 1 32 ? -4.229 23.001 22.873 1.00 42.65 31 GLU B C 1
ATOM 1258 O O . GLU B 1 32 ? -3.268 23.658 22.482 1.00 43.38 31 GLU B O 1
ATOM 1264 N N . SER B 1 33 ? -4.104 21.850 23.518 1.00 42.16 32 SER B N 1
ATOM 1265 C CA . SER B 1 33 ? -2.782 21.277 23.749 1.00 41.78 32 SER B CA 1
ATOM 1266 C C . SER B 1 33 ? -2.837 19.768 23.683 1.00 41.53 32 SER B C 1
ATOM 1267 O O . SER B 1 33 ? -3.911 19.156 23.668 1.00 41.58 32 SER B O 1
ATOM 1270 N N . PHE B 1 34 ? -1.664 19.171 23.615 1.00 41.01 33 PHE B N 1
ATOM 1271 C CA . PHE B 1 34 ? -1.583 17.741 23.613 1.00 41.30 33 PHE B CA 1
ATOM 1272 C C . PHE B 1 34 ? -0.429 17.363 24.530 1.00 41.77 33 PHE B C 1
ATOM 1273 O O . PHE B 1 34 ? 0.505 18.141 24.709 1.00 41.91 33 PHE B O 1
ATOM 1281 N N . PRO B 1 35 ? -0.500 16.179 25.148 1.00 42.43 34 PRO B N 1
ATOM 1282 C CA . PRO B 1 35 ? 0.593 15.768 26.023 1.00 42.41 34 PRO B CA 1
ATOM 1283 C C . PRO B 1 35 ? 1.966 15.722 25.333 1.00 42.43 34 PRO B C 1
ATOM 1284 O O . PRO B 1 35 ? 2.076 15.300 24.183 1.00 42.36 34 PRO B O 1
ATOM 1288 N N . ASN B 1 36 ? 2.988 16.192 26.050 1.00 42.60 35 ASN B N 1
ATOM 1289 C CA . ASN B 1 36 ? 4.348 16.169 25.589 1.00 42.20 35 ASN B CA 1
ATOM 1290 C C . ASN B 1 36 ? 4.838 14.775 25.795 1.00 42.80 35 ASN B C 1
ATOM 1291 O O . ASN B 1 36 ? 5.060 14.365 26.936 1.00 43.09 35 ASN B O 1
ATOM 1296 N N . LYS B 1 37 ? 5.003 14.039 24.695 1.00 43.27 36 LYS B N 1
ATOM 1297 C CA . LYS B 1 37 ? 5.487 12.662 24.748 1.00 43.39 36 LYS B CA 1
ATOM 1298 C C . LYS B 1 37 ? 6.960 12.562 25.158 1.00 43.06 36 LYS B C 1
ATOM 1299 O O . LYS B 1 37 ? 7.460 11.465 25.391 1.00 43.32 36 LYS B O 1
ATOM 1305 N N . HIS B 1 38 ? 7.655 13.692 25.237 1.00 42.86 37 HIS B N 1
ATOM 1306 C CA . HIS B 1 38 ? 9.084 13.683 25.597 1.00 43.13 37 HIS B CA 1
ATOM 1307 C C . HIS B 1 38 ? 9.427 14.581 26.806 1.00 43.55 37 HIS B C 1
ATOM 1308 O O . HIS B 1 38 ? 10.287 15.469 26.719 1.00 43.74 37 HIS B O 1
ATOM 1315 N N . VAL B 1 39 ? 8.757 14.304 27.926 1.00 43.67 38 VAL B N 1
ATOM 1316 C CA . VAL B 1 39 ? 8.919 15.017 29.191 1.00 43.93 38 VAL B CA 1
ATOM 1317 C C . VAL B 1 39 ? 10.300 14.905 29.849 1.00 43.92 38 VAL B C 1
ATOM 1318 O O . VAL B 1 39 ? 10.762 15.837 30.503 1.00 43.94 38 VAL B O 1
ATOM 1322 N N . ASN B 1 40 ? 10.965 13.775 29.666 1.00 43.96 39 ASN B N 1
ATOM 1323 C CA . ASN B 1 40 ? 12.256 13.529 30.325 1.00 44.24 39 ASN B CA 1
ATOM 1324 C C . ASN B 1 40 ? 13.477 14.283 29.773 1.00 43.91 39 ASN B C 1
ATOM 1325 O O . ASN B 1 40 ? 14.616 13.967 30.150 1.00 44.44 39 ASN B O 1
ATOM 1330 N N . ARG B 1 41 ? 13.268 15.267 28.892 1.00 43.17 40 ARG B N 1
ATOM 1331 C CA . ARG B 1 41 ? 14.406 16.059 28.395 1.00 42.20 40 ARG B CA 1
ATOM 1332 C C . ARG B 1 41 ? 13.951 17.467 28.072 1.00 40.98 40 ARG B C 1
ATOM 1333 O O . ARG B 1 41 ? 12.766 17.697 27.853 1.00 40.86 40 ARG B O 1
ATOM 1341 N N . ASP B 1 42 ? 14.900 18.400 28.036 1.00 39.61 41 ASP B N 1
ATOM 1342 C CA . ASP B 1 42 ? 14.629 19.786 27.685 1.00 38.35 41 ASP B CA 1
ATOM 1343 C C . ASP B 1 42 ? 14.933 20.039 26.239 1.00 37.69 41 ASP B C 1
ATOM 1344 O O . ASP B 1 42 ? 16.029 19.707 25.765 1.00 37.68 41 ASP B O 1
ATOM 1349 N N . TYR B 1 43 ? 13.951 20.618 25.550 1.00 36.53 42 TYR B N 1
ATOM 1350 C CA . TYR B 1 43 ? 14.083 20.999 24.153 1.00 35.42 42 TYR B CA 1
ATOM 1351 C C . TYR B 1 43 ? 13.173 22.187 23.881 1.00 35.09 42 TYR B C 1
ATOM 1352 O O . TYR B 1 43 ? 12.187 22.386 24.570 1.00 34.76 42 TYR B O 1
ATOM 1361 N N . PHE B 1 44 ? 13.555 22.985 22.884 1.00 34.92 43 PHE B N 1
ATOM 1362 C CA . PHE B 1 44 ? 12.819 24.150 22.414 1.00 33.45 43 PHE B CA 1
ATOM 1363 C C . PHE B 1 44 ? 11.941 23.900 21.211 1.00 33.62 43 PHE B C 1
ATOM 1364 O O . PHE B 1 44 ? 12.270 23.112 20.312 1.00 33.62 43 PHE B O 1
ATOM 1372 N N . VAL B 1 45 ? 10.838 24.626 21.184 1.00 33.05 44 VAL B N 1
ATOM 1373 C CA . VAL B 1 45 ? 9.893 24.568 20.082 1.00 33.10 44 VAL B CA 1
ATOM 1374 C C . VAL B 1 45 ? 9.507 26.023 19.789 1.00 31.98 44 VAL B C 1
ATOM 1375 O O . VAL B 1 45 ? 8.983 26.731 20.653 1.00 32.44 44 VAL B O 1
ATOM 1379 N N . LYS B 1 46 ? 9.855 26.470 18.585 1.00 30.74 45 LYS B N 1
ATOM 1380 C CA . LYS B 1 46 ? 9.592 27.829 18.147 1.00 29.58 45 LYS B CA 1
ATOM 1381 C C . LYS B 1 46 ? 8.536 27.940 17.065 1.00 29.07 45 LYS B C 1
ATOM 1382 O O . LYS B 1 46 ? 8.465 27.116 16.160 1.00 29.44 45 LYS B O 1
ATOM 1388 N N . PHE B 1 47 ? 7.697 28.956 17.166 1.00 28.67 46 PHE B N 1
ATOM 1389 C CA . PHE B 1 47 ? 6.699 29.216 16.139 1.00 27.69 46 PHE B CA 1
ATOM 1390 C C . PHE B 1 47 ? 7.019 30.533 15.507 1.00 27.22 46 PHE B C 1
ATOM 1391 O O . PHE B 1 47 ? 7.121 31.526 16.216 1.00 27.29 46 PHE B O 1
ATOM 1399 N N . ASN B 1 48 ? 7.208 30.544 14.188 1.00 27.00 47 ASN B N 1
ATOM 1400 C CA . ASN B 1 48 ? 7.474 31.769 13.457 1.00 26.43 47 ASN B CA 1
ATOM 1401 C C . ASN B 1 48 ? 6.093 32.163 13.007 1.00 26.56 47 ASN B C 1
ATOM 1402 O O . ASN B 1 48 ? 5.404 31.357 12.371 1.00 26.42 47 ASN B O 1
ATOM 1407 N N . CYS B 1 49 ? 5.664 33.384 13.334 1.00 27.13 48 CYS B N 1
ATOM 1408 C CA . CYS B 1 49 ? 4.317 33.854 12.984 1.00 27.93 48 CYS B CA 1
ATOM 1409 C C . CYS B 1 49 ? 4.402 35.178 12.268 1.00 28.79 48 CYS B C 1
ATOM 1410 O O . CYS B 1 49 ? 4.335 36.215 12.910 1.00 29.11 48 CYS B O 1
ATOM 1413 N N . PRO B 1 50 ? 4.532 35.158 10.926 1.00 29.34 49 PRO B N 1
ATOM 1414 C CA . PRO B 1 50 ? 4.699 36.401 10.166 1.00 29.63 49 PRO B CA 1
ATOM 1415 C C . PRO B 1 50 ? 3.421 37.095 9.786 1.00 30.21 49 PRO B C 1
ATOM 1416 O O . PRO B 1 50 ? 3.449 38.243 9.352 1.00 30.92 49 PRO B O 1
ATOM 1420 N N . GLU B 1 51 ? 2.298 36.445 10.014 1.00 31.01 50 GLU B N 1
ATOM 1421 C CA . GLU B 1 51 ? 1.026 37.023 9.605 1.00 31.22 50 GLU B CA 1
ATOM 1422 C C . GLU B 1 51 ? 0.248 37.692 10.718 1.00 31.52 50 GLU B C 1
ATOM 1423 O O . GLU B 1 51 ? -0.908 38.059 10.518 1.00 32.85 50 GLU B O 1
ATOM 1429 N N . PHE B 1 52 ? 0.872 37.941 11.860 1.00 31.06 51 PHE B N 1
ATOM 1430 C CA . PHE B 1 52 ? 0.108 38.561 12.921 1.00 30.52 51 PHE B CA 1
ATOM 1431 C C . PHE B 1 52 ? -0.349 39.982 12.545 1.00 30.78 51 PHE B C 1
ATOM 1432 O O . PHE B 1 52 ? 0.434 40.778 11.952 1.00 31.61 51 PHE B O 1
ATOM 1440 N N . THR B 1 53 ? -1.599 40.289 12.922 1.00 29.93 52 THR B N 1
ATOM 1441 C CA . THR B 1 53 ? -2.228 41.587 12.706 1.00 29.64 52 THR B CA 1
ATOM 1442 C C . THR B 1 53 ? -3.287 41.853 13.778 1.00 30.16 52 THR B C 1
ATOM 1443 O O . THR B 1 53 ? -4.043 40.942 14.146 1.00 30.51 52 THR B O 1
ATOM 1447 N N . SER B 1 54 ? -3.352 43.083 14.272 1.00 29.97 53 SER B N 1
ATOM 1448 C CA . SER B 1 54 ? -4.351 43.447 15.258 1.00 30.70 53 SER B CA 1
ATOM 1449 C C . SER B 1 54 ? -4.678 44.928 15.112 1.00 30.90 53 SER B C 1
ATOM 1450 O O . SER B 1 54 ? -4.325 45.544 14.103 1.00 30.24 53 SER B O 1
ATOM 1453 N N . LEU B 1 55 ? -5.327 45.524 16.106 1.00 32.28 54 LEU B N 1
ATOM 1454 C CA . LEU B 1 55 ? -5.661 46.971 15.984 1.00 34.36 54 LEU B CA 1
ATOM 1455 C C . LEU B 1 55 ? -5.063 47.903 17.048 1.00 35.48 54 LEU B C 1
ATOM 1456 O O . LEU B 1 55 ? -4.656 47.472 18.110 1.00 35.33 54 LEU B O 1
ATOM 1461 N N . ALA B 1 56 ? -4.951 49.181 16.714 1.00 38.06 55 ALA B N 1
ATOM 1462 C CA . ALA B 1 56 ? -4.500 50.181 17.671 1.00 40.37 55 ALA B CA 1
ATOM 1463 C C . ALA B 1 56 ? -5.791 50.453 18.429 1.00 41.94 55 ALA B C 1
ATOM 1464 O O . ALA B 1 56 ? -6.853 50.502 17.806 1.00 42.24 55 ALA B O 1
ATOM 1466 N N . PRO B 1 57 ? -5.700 50.625 19.744 1.00 43.70 56 PRO B N 1
ATOM 1467 C CA . PRO B 1 57 ? -6.890 50.671 20.599 1.00 44.98 56 PRO B CA 1
ATOM 1468 C C . PRO B 1 57 ? -7.717 51.928 20.351 1.00 46.22 56 PRO B C 1
ATOM 1469 O O . PRO B 1 57 ? -8.944 51.886 20.444 1.00 46.47 56 PRO B O 1
ATOM 1473 N N . LYS B 1 58 ? -7.046 53.032 20.039 1.00 47.72 57 LYS B N 1
ATOM 1474 C CA . LYS B 1 58 ? -7.725 54.303 19.813 1.00 49.12 57 LYS B CA 1
ATOM 1475 C C . LYS B 1 58 ? -8.158 54.444 18.358 1.00 49.15 57 LYS B C 1
ATOM 1476 O O . LYS B 1 58 ? -9.291 54.118 18.003 1.00 48.87 57 LYS B O 1
ATOM 1482 N N . THR B 1 59 ? -7.250 54.933 17.520 1.00 49.03 58 THR B N 1
ATOM 1483 C CA . THR B 1 59 ? -7.526 55.100 16.120 1.00 48.47 58 THR B CA 1
ATOM 1484 C C . THR B 1 59 ? -8.363 53.982 15.511 1.00 48.43 58 THR B C 1
ATOM 1485 O O . THR B 1 59 ? -9.314 54.267 14.783 1.00 48.89 58 THR B O 1
ATOM 1489 N N . GLY B 1 60 ? -8.033 52.726 15.823 1.00 47.93 59 GLY B N 1
ATOM 1490 C CA . GLY B 1 60 ? -8.727 51.574 15.232 1.00 47.17 59 GLY B CA 1
ATOM 1491 C C . GLY B 1 60 ? -7.934 51.061 14.019 1.00 46.95 59 GLY B C 1
ATOM 1492 O O . GLY B 1 60 ? -8.376 50.141 13.320 1.00 47.27 59 GLY B O 1
ATOM 1493 N N . GLN B 1 61 ? -6.767 51.672 13.767 1.00 46.07 60 GLN B N 1
ATOM 1494 C CA . GLN B 1 61 ? -5.870 51.312 12.664 1.00 45.43 60 GLN B CA 1
ATOM 1495 C C . GLN B 1 61 ? -5.262 49.930 12.782 1.00 43.70 60 GLN B C 1
ATOM 1496 O O . GLN B 1 61 ? -4.757 49.561 13.853 1.00 43.58 60 GLN B O 1
ATOM 1502 N N . PRO B 1 62 ? -5.264 49.170 11.672 1.00 41.83 61 PRO B N 1
ATOM 1503 C CA . PRO B 1 62 ? -4.634 47.868 11.761 1.00 40.07 61 PRO B CA 1
ATOM 1504 C C . PRO B 1 62 ? -3.145 48.057 12.004 1.00 38.26 61 PRO B C 1
ATOM 1505 O O . PRO B 1 62 ? -2.622 49.142 11.775 1.00 37.59 61 PRO B O 1
ATOM 1509 N N . ASP B 1 63 ? -2.497 47.011 12.506 1.00 36.65 62 ASP B N 1
ATOM 1510 C CA . ASP B 1 63 ? -1.064 46.994 12.778 1.00 35.09 62 ASP B CA 1
ATOM 1511 C C . ASP B 1 63 ? -0.621 45.582 12.419 1.00 33.21 62 ASP B C 1
ATOM 1512 O O . ASP B 1 63 ? -1.463 44.671 12.351 1.00 32.76 62 ASP B O 1
ATOM 1517 N N . PHE B 1 64 ? 0.678 45.409 12.167 1.00 30.83 63 PHE B N 1
ATOM 1518 C CA . PHE B 1 64 ? 1.216 44.122 11.760 1.00 28.86 63 PHE B CA 1
ATOM 1519 C C . PHE B 1 64 ? 2.547 43.789 12.363 1.00 27.95 63 PHE B C 1
ATOM 1520 O O . PHE B 1 64 ? 3.360 44.689 12.612 1.00 27.55 63 PHE B O 1
ATOM 1528 N N . ALA B 1 65 ? 2.819 42.492 12.529 1.00 26.73 64 ALA B N 1
ATOM 1529 C CA . ALA B 1 65 ? 4.101 42.107 13.081 1.00 25.65 64 ALA B CA 1
ATOM 1530 C C . ALA B 1 65 ? 4.433 40.707 12.770 1.00 25.31 64 ALA B C 1
ATOM 1531 O O . ALA B 1 65 ? 3.579 39.927 12.358 1.00 25.36 64 ALA B O 1
ATOM 1533 N N . THR B 1 66 ? 5.690 40.378 13.002 1.00 25.07 65 THR B N 1
ATOM 1534 C CA . THR B 1 66 ? 6.133 39.005 12.857 1.00 24.97 65 THR B CA 1
ATOM 1535 C C . THR B 1 66 ? 6.361 38.526 14.305 1.00 24.62 65 THR B C 1
ATOM 1536 O O . THR B 1 66 ? 7.110 39.130 15.036 1.00 24.41 65 THR B O 1
ATOM 1540 N N . ILE B 1 67 ? 5.682 37.484 14.754 1.00 24.28 66 ILE B N 1
ATOM 1541 C CA . ILE B 1 67 ? 5.889 37.058 16.129 1.00 24.18 66 ILE B CA 1
ATOM 1542 C C . ILE B 1 67 ? 6.593 35.719 16.239 1.00 24.41 66 ILE B C 1
ATOM 1543 O O . ILE B 1 67 ? 6.144 34.743 15.614 1.00 25.10 66 ILE B O 1
ATOM 1548 N N . TYR B 1 68 ? 7.676 35.677 17.032 1.00 23.95 67 TYR B N 1
ATOM 1549 C CA . TYR B 1 68 ? 8.450 34.457 17.291 1.00 24.08 67 TYR B CA 1
ATOM 1550 C C . TYR B 1 68 ? 8.184 34.076 18.752 1.00 24.15 67 TYR B C 1
ATOM 1551 O O . TYR B 1 68 ? 8.333 34.890 19.671 1.00 23.73 67 TYR B O 1
ATOM 1560 N N . ILE B 1 69 ? 7.741 32.848 18.942 1.00 24.51 68 ILE B N 1
ATOM 1561 C CA . ILE B 1 69 ? 7.443 32.281 20.230 1.00 24.54 68 ILE B CA 1
ATOM 1562 C C . ILE B 1 69 ? 8.317 31.068 20.312 1.00 25.40 68 ILE B C 1
ATOM 1563 O O . ILE B 1 69 ? 8.378 30.289 19.359 1.00 25.49 68 ILE B O 1
ATOM 1568 N N . SER B 1 70 ? 9.055 30.950 21.409 1.00 25.92 69 SER B N 1
ATOM 1569 C CA . SER B 1 70 ? 9.905 29.806 21.641 1.00 27.15 69 SER B CA 1
ATOM 1570 C C . SER B 1 70 ? 9.643 29.412 23.079 1.00 28.11 69 SER B C 1
ATOM 1571 O O . SER B 1 70 ? 9.592 30.268 23.978 1.00 27.98 69 SER B O 1
ATOM 1574 N N . TYR B 1 71 ? 9.408 28.126 23.297 1.00 28.98 70 TYR B N 1
ATOM 1575 C CA . TYR B 1 71 ? 9.159 27.666 24.638 1.00 29.69 70 TYR B CA 1
ATOM 1576 C C . TYR B 1 71 ? 9.748 26.293 24.830 1.00 29.35 70 TYR B C 1
ATOM 1577 O O . TYR B 1 71 ? 9.990 25.588 23.868 1.00 29.23 70 TYR B O 1
ATOM 1586 N N . ILE B 1 72 ? 10.021 25.964 26.081 1.00 29.38 71 ILE B N 1
ATOM 1587 C CA . ILE B 1 72 ? 10.502 24.673 26.498 1.00 30.08 71 ILE B CA 1
ATOM 1588 C C . ILE B 1 72 ? 9.287 24.008 27.187 1.00 30.88 71 ILE B C 1
ATOM 1589 O O . ILE B 1 72 ? 8.812 24.464 28.222 1.00 31.40 71 ILE B O 1
ATOM 1594 N N . PRO B 1 73 ? 8.768 22.932 26.607 1.00 31.83 72 PRO B N 1
ATOM 1595 C CA . PRO B 1 73 ? 7.554 22.278 27.153 1.00 33.29 72 PRO B CA 1
ATOM 1596 C C . PRO B 1 73 ? 7.724 21.423 28.408 1.00 34.70 72 PRO B C 1
ATOM 1597 O O . PRO B 1 73 ? 8.765 20.787 28.608 1.00 34.79 72 PRO B O 1
ATOM 1601 N N . ASP B 1 74 ? 6.695 21.401 29.241 1.00 36.14 73 ASP B N 1
ATOM 1602 C CA . ASP B 1 74 ? 6.756 20.564 30.425 1.00 37.74 73 ASP B CA 1
ATOM 1603 C C . ASP B 1 74 ? 5.901 19.370 30.080 1.00 37.93 73 ASP B C 1
ATOM 1604 O O . ASP B 1 74 ? 6.424 18.434 29.467 1.00 38.22 73 ASP B O 1
ATOM 1609 N N . GLU B 1 75 ? 4.601 19.414 30.412 1.00 38.14 74 GLU B N 1
ATOM 1610 C CA . GLU B 1 75 ? 3.680 18.289 30.129 1.00 38.59 74 GLU B CA 1
ATOM 1611 C C . GLU B 1 75 ? 2.686 18.542 28.983 1.00 38.65 74 GLU B C 1
ATOM 1612 O O . GLU B 1 75 ? 2.176 17.609 28.370 1.00 38.23 74 GLU B O 1
ATOM 1618 N N . LYS B 1 76 ? 2.407 19.803 28.709 1.00 38.81 75 LYS B N 1
ATOM 1619 C CA . LYS B 1 76 ? 1.502 20.154 27.633 1.00 39.46 75 LYS B CA 1
ATOM 1620 C C . LYS B 1 76 ? 2.261 20.812 26.478 1.00 38.90 75 LYS B C 1
ATOM 1621 O O . LYS B 1 76 ? 3.400 21.263 26.642 1.00 38.66 75 LYS B O 1
ATOM 1627 N N . MET B 1 77 ? 1.619 20.835 25.307 1.00 38.16 76 MET B N 1
ATOM 1628 C CA . MET B 1 77 ? 2.176 21.448 24.100 1.00 36.92 76 MET B CA 1
ATOM 1629 C C . MET B 1 77 ? 1.050 22.090 23.350 1.00 35.87 76 MET B C 1
ATOM 1630 O O . MET B 1 77 ? 0.029 21.449 23.160 1.00 36.47 76 MET B O 1
ATOM 1635 N N . VAL B 1 78 ? 1.201 23.360 22.979 1.00 34.72 77 VAL B N 1
ATOM 1636 C CA . VAL B 1 78 ? 0.160 24.066 22.213 1.00 34.06 77 VAL B CA 1
ATOM 1637 C C . VAL B 1 78 ? -0.004 23.430 20.822 1.00 34.36 77 VAL B C 1
ATOM 1638 O O . VAL B 1 78 ? 0.998 23.056 20.177 1.00 33.68 77 VAL B O 1
ATOM 1642 N N . GLU B 1 79 ? -1.258 23.284 20.389 1.00 33.93 78 GLU B N 1
ATOM 1643 C CA . GLU B 1 79 ? -1.534 22.690 19.080 1.00 34.48 78 GLU B CA 1
ATOM 1644 C C . GLU B 1 79 ? -1.551 23.831 18.049 1.00 34.50 78 GLU B C 1
ATOM 1645 O O . GLU B 1 79 ? -2.424 24.689 18.095 1.00 34.21 78 GLU B O 1
ATOM 1651 N N . SER B 1 80 ? -0.600 23.794 17.104 1.00 35.23 79 SER B N 1
ATOM 1652 C CA . SER B 1 80 ? -0.389 24.899 16.109 1.00 36.12 79 SER B CA 1
ATOM 1653 C C . SER B 1 80 ? -1.648 25.467 15.430 1.00 35.82 79 SER B C 1
ATOM 1654 O O . SER B 1 80 ? -1.707 26.671 15.191 1.00 36.25 79 SER B O 1
ATOM 1657 N N . LYS B 1 81 ? -2.622 24.619 15.119 1.00 35.49 80 LYS B N 1
ATOM 1658 C CA . LYS B 1 81 ? -3.845 25.112 14.497 1.00 35.80 80 LYS B CA 1
ATOM 1659 C C . LYS B 1 81 ? -4.611 25.932 15.507 1.00 35.40 80 LYS B C 1
ATOM 1660 O O . LYS B 1 81 ? -5.139 26.999 15.152 1.00 35.84 80 LYS B O 1
ATOM 1666 N N . SER B 1 82 ? -4.702 25.443 16.751 1.00 34.36 81 SER B N 1
ATOM 1667 C CA . SER B 1 82 ? -5.392 26.233 17.780 1.00 34.03 81 SER B CA 1
ATOM 1668 C C . SER B 1 82 ? -4.657 27.607 17.899 1.00 33.46 81 SER B C 1
ATOM 1669 O O . SER B 1 82 ? -5.306 28.640 17.905 1.00 32.90 81 SER B O 1
ATOM 1672 N N . LEU B 1 83 ? -3.319 27.604 17.935 1.00 32.57 82 LEU B N 1
ATOM 1673 C CA . LEU B 1 83 ? -2.544 28.842 17.999 1.00 32.75 82 LEU B CA 1
ATOM 1674 C C . LEU B 1 83 ? -2.841 29.754 16.811 1.00 33.62 82 LEU B C 1
ATOM 1675 O O . LEU B 1 83 ? -2.809 30.986 16.931 1.00 34.28 82 LEU B O 1
ATOM 1680 N N . LYS B 1 84 ? -3.091 29.143 15.653 1.00 33.99 83 LYS B N 1
ATOM 1681 C CA . LYS B 1 84 ? -3.390 29.873 14.445 1.00 33.80 83 LYS B CA 1
ATOM 1682 C C . LYS B 1 84 ? -4.649 30.686 14.672 1.00 33.19 83 LYS B C 1
ATOM 1683 O O . LYS B 1 84 ? -4.650 31.905 14.506 1.00 32.91 83 LYS B O 1
ATOM 1689 N N . LEU B 1 85 ? -5.715 29.984 15.065 1.00 33.02 84 LEU B N 1
ATOM 1690 C CA . LEU B 1 85 ? -7.038 30.566 15.337 1.00 32.99 84 LEU B CA 1
ATOM 1691 C C . LEU B 1 85 ? -6.970 31.576 16.467 1.00 32.73 84 LEU B C 1
ATOM 1692 O O . LEU B 1 85 ? -7.666 32.614 16.466 1.00 33.46 84 LEU B O 1
ATOM 1697 N N . TYR B 1 86 ? -6.102 31.282 17.421 1.00 32.33 85 TYR B N 1
ATOM 1698 C CA . TYR B 1 86 ? -5.897 32.156 18.557 1.00 31.60 85 TYR B CA 1
ATOM 1699 C C . TYR B 1 86 ? -5.289 33.456 18.106 1.00 31.21 85 TYR B C 1
ATOM 1700 O O . TYR B 1 86 ? -5.767 34.507 18.486 1.00 31.57 85 TYR B O 1
ATOM 1709 N N . LEU B 1 87 ? -4.239 33.373 17.298 1.00 30.97 86 LEU B N 1
ATOM 1710 C CA . LEU B 1 87 ? -3.546 34.570 16.778 1.00 30.47 86 LEU B CA 1
ATOM 1711 C C . LEU B 1 87 ? -4.421 35.356 15.825 1.00 30.93 86 LEU B C 1
ATOM 1712 O O . LEU B 1 87 ? -4.244 36.556 15.743 1.00 30.34 86 LEU B O 1
ATOM 1717 N N . PHE B 1 88 ? -5.339 34.682 15.111 1.00 32.25 87 PHE B N 1
ATOM 1718 C CA . PHE B 1 88 ? -6.255 35.393 14.217 1.00 33.19 87 PHE B CA 1
ATOM 1719 C C . PHE B 1 88 ? -7.249 36.181 15.002 1.00 32.75 87 PHE B C 1
ATOM 1720 O O . PHE B 1 88 ? -7.747 37.181 14.483 1.00 32.15 87 PHE B O 1
ATOM 1728 N N . SER B 1 89 ? -7.558 35.722 16.224 1.00 32.69 88 SER B N 1
ATOM 1729 C CA . SER B 1 89 ? -8.578 36.400 17.071 1.00 32.64 88 SER B CA 1
ATOM 1730 C C . SER B 1 89 ? -8.185 37.819 17.412 1.00 32.57 88 SER B C 1
ATOM 1731 O O . SER B 1 89 ? -8.980 38.576 17.931 1.00 33.09 88 SER B O 1
ATOM 1734 N N . PHE B 1 90 ? -6.949 38.186 17.138 1.00 32.71 89 PHE B N 1
ATOM 1735 C CA . PHE B 1 90 ? -6.540 39.539 17.422 1.00 32.36 89 PHE B CA 1
ATOM 1736 C C . PHE B 1 90 ? -6.825 40.471 16.263 1.00 33.37 89 PHE B C 1
ATOM 1737 O O . PHE B 1 90 ? -6.690 41.690 16.405 1.00 33.81 89 PHE B O 1
ATOM 1745 N N . ARG B 1 91 ? -7.244 39.906 15.137 1.00 34.73 90 ARG B N 1
ATOM 1746 C CA . ARG B 1 91 ? -7.491 40.680 13.899 1.00 36.25 90 ARG B CA 1
ATOM 1747 C C . ARG B 1 91 ? -8.370 41.911 14.067 1.00 37.20 90 ARG B C 1
ATOM 1748 O O . ARG B 1 91 ? -8.040 42.947 13.515 1.00 37.92 90 ARG B O 1
ATOM 1756 N N . ASN B 1 92 ? -9.472 41.815 14.808 1.00 38.43 91 ASN B N 1
ATOM 1757 C CA . ASN B 1 92 ? -10.307 42.977 14.960 1.00 39.45 91 ASN B CA 1
ATOM 1758 C C . ASN B 1 92 ? -10.324 43.413 16.451 1.00 40.18 91 ASN B C 1
ATOM 1759 O O . ASN B 1 92 ? -11.292 44.004 16.923 1.00 40.62 91 ASN B O 1
ATOM 1764 N N . HIS B 1 93 ? -9.210 43.160 17.159 1.00 40.39 92 HIS B N 1
ATOM 1765 C CA . HIS B 1 93 ? -9.004 43.493 18.593 1.00 40.67 92 HIS B CA 1
ATOM 1766 C C . HIS B 1 93 ? -7.942 44.560 18.834 1.00 40.47 92 HIS B C 1
ATOM 1767 O O . HIS B 1 93 ? -6.801 44.377 18.411 1.00 40.56 92 HIS B O 1
ATOM 1774 N N . GLY B 1 94 ? -8.315 45.648 19.500 1.00 40.22 93 GLY B N 1
ATOM 1775 C CA . GLY B 1 94 ? -7.403 46.756 19.722 1.00 40.57 93 GLY B CA 1
ATOM 1776 C C . GLY B 1 94 ? -6.487 46.525 20.907 1.00 41.18 93 GLY B C 1
ATOM 1777 O O . GLY B 1 94 ? -6.871 45.882 21.885 1.00 41.44 93 GLY B O 1
ATOM 1778 N N . ASP B 1 95 ? -5.270 47.051 20.820 1.00 41.19 94 ASP B N 1
ATOM 1779 C CA . ASP B 1 95 ? -4.349 47.043 21.951 1.00 41.80 94 ASP B CA 1
ATOM 1780 C C . ASP B 1 95 ? -2.961 47.517 21.534 1.00 41.16 94 ASP B C 1
ATOM 1781 O O . ASP B 1 95 ? -2.528 47.285 20.405 1.00 41.36 94 ASP B O 1
ATOM 1786 N N . PHE B 1 96 ? -2.267 48.181 22.453 1.00 40.76 95 PHE B N 1
ATOM 1787 C CA . PHE B 1 96 ? -0.847 48.466 22.284 1.00 40.15 95 PHE B CA 1
ATOM 1788 C C . PHE B 1 96 ? -0.051 47.183 22.067 1.00 39.44 95 PHE B C 1
ATOM 1789 O O . PHE B 1 96 ? -0.502 46.094 22.420 1.00 40.34 95 PHE B O 1
ATOM 1797 N N . HIS B 1 97 ? 1.135 47.321 21.483 1.00 38.36 96 HIS B N 1
ATOM 1798 C CA . HIS B 1 97 ? 1.958 46.167 21.140 1.00 37.01 96 HIS B CA 1
ATOM 1799 C C . HIS B 1 97 ? 2.645 45.500 22.348 1.00 36.40 96 HIS B C 1
ATOM 1800 O O . HIS B 1 97 ? 2.820 44.280 22.361 1.00 36.54 96 HIS B O 1
ATOM 1807 N N . GLU B 1 98 ? 3.030 46.266 23.359 1.00 35.18 97 GLU B N 1
ATOM 1808 C CA . GLU B 1 98 ? 3.714 45.628 24.476 1.00 34.36 97 GLU B CA 1
ATOM 1809 C C . GLU B 1 98 ? 2.751 44.747 25.270 1.00 34.34 97 GLU B C 1
ATOM 1810 O O . GLU B 1 98 ? 3.159 43.675 25.762 1.00 34.33 97 GLU B O 1
ATOM 1816 N N . ASP B 1 99 ? 1.487 45.173 25.371 1.00 34.02 98 ASP B N 1
ATOM 1817 C CA . ASP B 1 99 ? 0.474 44.409 26.089 1.00 34.25 98 ASP B CA 1
ATOM 1818 C C . ASP B 1 99 ? 0.202 43.160 25.313 1.00 33.91 98 ASP B C 1
ATOM 1819 O O . ASP B 1 99 ? 0.165 42.023 25.835 1.00 33.82 98 ASP B O 1
ATOM 1824 N N . CYS B 1 100 ? 0.023 43.408 24.023 1.00 33.33 99 CYS B N 1
ATOM 1825 C CA . CYS B 1 100 ? -0.278 42.372 23.081 1.00 33.25 99 CYS B CA 1
ATOM 1826 C C . CYS B 1 100 ? 0.669 41.198 23.294 1.00 31.70 99 CYS B C 1
ATOM 1827 O O . CYS B 1 100 ? 0.202 40.063 23.479 1.00 32.14 99 CYS B O 1
ATOM 1830 N N . MET B 1 101 ? 1.975 41.455 23.358 1.00 30.00 100 MET B N 1
ATOM 1831 C CA . MET B 1 101 ? 2.883 40.32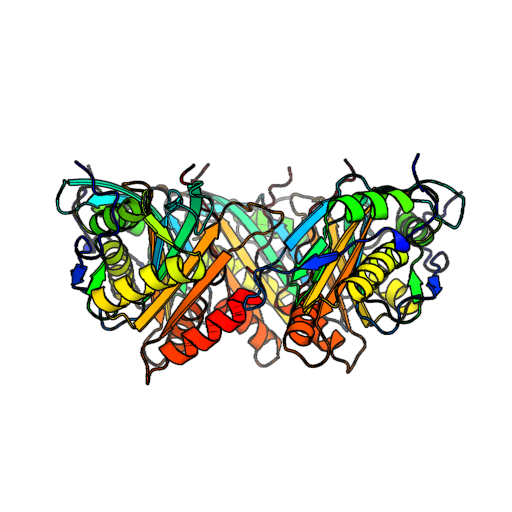6 23.521 1.00 28.81 100 MET B CA 1
ATOM 1832 C C . MET B 1 101 ? 2.674 39.646 24.875 1.00 28.74 100 MET B C 1
ATOM 1833 O O . MET B 1 101 ? 2.634 38.419 24.943 1.00 29.94 100 MET B O 1
ATOM 1838 N N . ASN B 1 102 ? 2.516 40.432 25.940 1.00 27.97 101 ASN B N 1
ATOM 1839 C CA . ASN B 1 102 ? 2.311 39.872 27.280 1.00 26.29 101 ASN B CA 1
ATOM 1840 C C . ASN B 1 102 ? 1.105 38.986 27.356 1.00 25.79 101 ASN B C 1
ATOM 1841 O O . ASN B 1 102 ? 1.170 37.905 27.927 1.00 24.63 101 ASN B O 1
ATOM 1846 N N . ILE B 1 103 ? 0.034 39.450 26.720 1.00 25.80 102 ILE B N 1
ATOM 1847 C CA . ILE B 1 103 ? -1.250 38.775 26.669 1.00 25.86 102 ILE B CA 1
ATOM 1848 C C . ILE B 1 103 ? -1.084 37.394 26.024 1.00 26.29 102 ILE B C 1
ATOM 1849 O O . ILE B 1 103 ? -1.602 36.384 26.524 1.00 26.30 102 ILE B O 1
ATOM 1854 N N . ILE B 1 104 ? -0.321 37.363 24.930 1.00 26.58 103 ILE B N 1
ATOM 1855 C CA . ILE B 1 104 ? -0.036 36.139 24.197 1.00 25.84 103 ILE B CA 1
ATOM 1856 C C . ILE B 1 104 ? 0.807 35.228 25.062 1.00 26.60 103 ILE B C 1
ATOM 1857 O O . ILE B 1 104 ? 0.583 34.009 25.103 1.00 27.30 103 ILE B O 1
ATOM 1862 N N . MET B 1 105 ?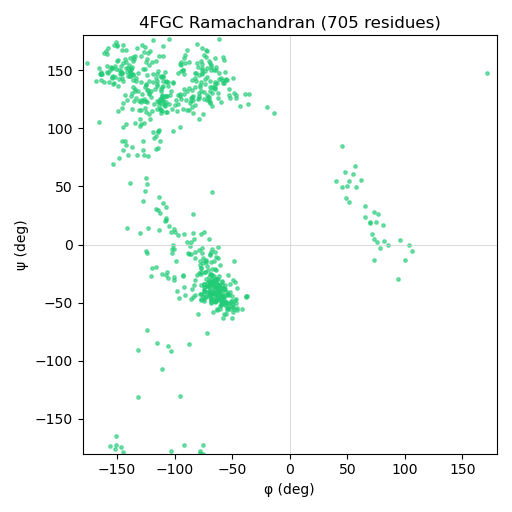 1.774 35.783 25.770 1.00 26.52 104 MET B N 1
ATOM 1863 C CA . MET B 1 105 ? 2.582 34.881 26.603 1.00 27.15 104 MET B CA 1
ATOM 1864 C C . MET B 1 105 ? 1.730 34.345 27.769 1.00 27.54 104 MET B C 1
ATOM 1865 O O . MET B 1 105 ? 1.769 33.164 28.062 1.00 26.85 104 MET B O 1
ATOM 1870 N N . ASN B 1 106 ? 0.926 35.199 28.400 1.00 28.66 105 ASN B N 1
ATOM 1871 C CA . ASN B 1 106 ? 0.106 34.718 29.517 1.00 29.74 105 ASN B CA 1
ATOM 1872 C C . ASN B 1 106 ? -0.804 33.620 29.102 1.00 30.72 105 ASN B C 1
ATOM 1873 O O . ASN B 1 106 ? -0.845 32.566 29.749 1.00 31.51 105 ASN B O 1
ATOM 1878 N N . ASP B 1 107 ? -1.523 33.854 28.017 1.00 31.17 106 ASP B N 1
ATOM 1879 C CA . ASP B 1 107 ? -2.450 32.857 27.546 1.00 31.49 106 ASP B CA 1
ATOM 1880 C C . ASP B 1 107 ? -1.706 31.551 27.288 1.00 31.27 106 ASP B C 1
ATOM 1881 O O . ASP B 1 107 ? -2.214 30.485 27.620 1.00 32.09 106 ASP B O 1
ATOM 1886 N N . LEU B 1 108 ? -0.488 31.602 26.789 1.00 31.48 107 LEU B N 1
ATOM 1887 C CA . LEU B 1 108 ? 0.207 30.318 26.573 1.00 31.75 107 LEU B CA 1
ATOM 1888 C C . LEU B 1 108 ? 0.675 29.692 27.905 1.00 31.78 107 LEU B C 1
ATOM 1889 O O . LEU B 1 108 ? 0.616 28.479 28.072 1.00 32.56 107 LEU B O 1
ATOM 1894 N N . ILE B 1 109 ? 1.113 30.508 28.854 1.00 31.92 108 ILE B N 1
ATOM 1895 C CA . ILE B 1 109 ? 1.528 29.988 30.150 1.00 31.45 108 ILE B CA 1
ATOM 1896 C C . ILE B 1 109 ? 0.345 29.263 30.810 1.00 32.27 108 ILE B C 1
ATOM 1897 O O . ILE B 1 109 ? 0.498 28.177 31.321 1.00 31.13 108 ILE B O 1
ATOM 1902 N N . GLU B 1 110 ? -0.842 29.854 30.786 1.00 34.19 109 GLU B N 1
ATOM 1903 C CA . GLU B 1 110 ? -1.978 29.150 31.392 1.00 36.24 109 GLU B CA 1
ATOM 1904 C C . GLU B 1 110 ? -2.351 27.887 30.693 1.00 36.16 109 GLU B C 1
ATOM 1905 O O . GLU B 1 110 ? -2.810 26.963 31.336 1.00 36.61 109 GLU B O 1
ATOM 1911 N N . LEU B 1 111 ? -2.199 27.877 29.384 1.00 35.61 110 LEU B N 1
ATOM 1912 C CA . LEU B 1 111 ? -2.543 26.734 28.616 1.00 35.74 110 LEU B CA 1
ATOM 1913 C C . LEU B 1 111 ? -1.623 25.566 28.836 1.00 35.72 110 LEU B C 1
ATOM 1914 O O . LEU B 1 111 ? -2.063 24.428 28.980 1.00 35.06 110 LEU B O 1
ATOM 1919 N N . MET B 1 112 ? -0.333 25.883 28.893 1.00 35.52 111 MET B N 1
ATOM 1920 C CA . MET B 1 112 ? 0.691 24.865 28.917 1.00 34.95 111 MET B CA 1
ATOM 1921 C C . MET B 1 112 ? 1.503 24.638 30.161 1.00 35.10 111 MET B C 1
ATOM 1922 O O . MET B 1 112 ? 2.082 23.555 30.306 1.00 35.17 111 MET B O 1
ATOM 1927 N N . ASP B 1 113 ? 1.627 25.667 31.003 1.00 34.68 112 ASP B N 1
ATOM 1928 C CA . ASP B 1 113 ? 2.431 25.578 32.200 1.00 33.87 112 ASP B CA 1
ATOM 1929 C C . ASP B 1 113 ? 3.832 25.138 31.771 1.00 33.10 112 ASP B C 1
ATOM 1930 O O . ASP B 1 113 ? 4.312 24.100 32.200 1.00 33.25 112 ASP B O 1
ATOM 1935 N N . PRO B 1 114 ? 4.499 25.941 30.922 1.00 32.36 113 PRO B N 1
ATOM 1936 C CA . PRO B 1 114 ? 5.818 25.592 30.396 1.00 31.85 113 PRO B CA 1
ATOM 1937 C C . PRO B 1 114 ? 6.953 25.744 31.370 1.00 31.81 113 PRO B C 1
ATOM 1938 O O . PRO B 1 114 ? 6.817 26.442 32.363 1.00 32.82 113 PRO B O 1
ATOM 1942 N N . ARG B 1 115 ? 8.083 25.117 31.052 1.00 31.42 114 ARG B N 1
ATOM 1943 C CA . ARG B 1 115 ? 9.273 25.240 31.841 1.00 30.63 114 ARG B CA 1
ATOM 1944 C C . ARG B 1 115 ? 9.832 26.616 31.553 1.00 31.01 114 ARG B C 1
ATOM 1945 O O . ARG B 1 115 ? 10.329 27.309 32.447 1.00 30.72 114 ARG B O 1
ATOM 1953 N N . TYR B 1 116 ? 9.739 26.998 30.280 1.00 31.50 115 TYR B N 1
ATOM 1954 C CA . TYR B 1 116 ? 10.191 28.295 29.790 1.00 31.98 115 TYR B CA 1
ATOM 1955 C C . TYR B 1 116 ? 9.453 28.733 28.524 1.00 32.12 115 TYR B C 1
ATOM 1956 O O . TYR B 1 116 ? 9.021 27.907 27.730 1.00 33.00 115 TYR B O 1
ATOM 1965 N N . ILE B 1 117 ? 9.324 30.031 28.305 1.00 31.58 116 ILE B N 1
ATOM 1966 C CA . ILE B 1 117 ? 8.668 30.492 27.110 1.00 30.22 116 ILE B CA 1
ATOM 1967 C C . ILE B 1 117 ? 9.014 31.954 26.933 1.00 30.94 116 ILE B C 1
ATOM 1968 O O . ILE B 1 117 ? 9.095 32.712 27.917 1.00 30.92 116 ILE B O 1
ATOM 1973 N N . GLU B 1 118 ? 9.232 32.363 25.685 1.00 30.37 117 GLU B N 1
ATOM 1974 C CA . GLU B 1 118 ? 9.537 33.756 25.430 1.00 29.64 117 GLU B CA 1
ATOM 1975 C C . GLU B 1 118 ? 8.797 34.098 24.188 1.00 28.84 117 GLU B C 1
ATOM 1976 O O . GLU B 1 118 ? 8.527 33.214 23.369 1.00 29.33 117 GLU B O 1
ATOM 1982 N N . VAL B 1 119 ? 8.494 35.378 24.041 1.00 27.46 118 VAL B N 1
ATOM 1983 C CA . VAL B 1 119 ? 7.759 35.895 22.912 1.00 25.94 118 VAL B CA 1
ATOM 1984 C C . VAL B 1 119 ? 8.409 37.175 22.435 1.00 26.01 118 VAL B C 1
ATOM 1985 O O . VAL B 1 119 ? 8.668 38.052 23.236 1.00 25.51 118 VAL B O 1
ATOM 1989 N N . TRP B 1 120 ? 8.673 37.288 21.136 1.00 25.86 119 TRP B N 1
ATOM 1990 C CA . TRP B 1 120 ? 9.335 38.468 20.606 1.00 25.68 119 TRP B CA 1
ATOM 1991 C C . TRP B 1 120 ? 8.567 38.999 19.419 1.00 26.71 119 TRP B C 1
ATOM 1992 O O . TRP B 1 120 ? 8.592 38.403 18.348 1.00 27.26 119 TRP B O 1
ATOM 2003 N N . GLY B 1 121 ? 7.889 40.129 19.587 1.00 28.04 120 GLY B N 1
ATOM 2004 C CA . GLY B 1 121 ? 7.138 40.734 18.514 1.00 27.82 120 GLY B CA 1
ATOM 2005 C C . GLY B 1 121 ? 8.034 41.716 17.800 1.00 28.83 120 GLY B C 1
ATOM 2006 O O . GLY B 1 121 ? 8.930 42.308 18.400 1.00 28.96 120 GLY B O 1
ATOM 2007 N N . LYS B 1 122 ? 7.825 41.849 16.494 1.00 29.45 121 LYS B N 1
ATOM 2008 C CA . LYS B 1 122 ? 8.551 42.781 15.663 1.00 29.37 121 LYS B CA 1
ATOM 2009 C C . LYS B 1 122 ? 7.463 43.416 14.850 1.00 29.91 121 LYS B C 1
ATOM 2010 O O . LYS B 1 122 ? 6.887 42.789 13.954 1.00 30.11 121 LYS B O 1
ATOM 2016 N N . PHE B 1 123 ? 7.127 44.652 15.207 1.00 30.03 122 PHE B N 1
ATOM 2017 C CA . PHE B 1 123 ? 6.051 45.385 14.511 1.00 30.14 122 PHE B CA 1
ATOM 2018 C C . PHE B 1 123 ? 6.576 46.277 13.402 1.00 30.58 122 PHE B C 1
ATOM 2019 O O . PHE B 1 123 ? 7.728 46.713 13.410 1.00 30.49 122 PHE B O 1
ATOM 2027 N N . THR B 1 124 ? 5.717 46.526 12.433 1.00 30.76 123 THR B N 1
ATOM 2028 C CA . THR B 1 124 ? 6.089 47.372 11.348 1.00 31.66 123 THR B CA 1
ATOM 2029 C C . THR B 1 124 ? 5.932 48.790 11.914 1.00 32.77 123 THR B C 1
ATOM 2030 O O . THR B 1 124 ? 5.147 48.995 12.829 1.00 31.79 123 THR B O 1
ATOM 2034 N N . PRO B 1 125 ? 6.698 49.764 11.377 1.00 33.73 124 PRO B N 1
ATOM 2035 C CA . PRO B 1 125 ? 6.669 51.123 11.901 1.00 34.44 124 PRO B CA 1
ATOM 2036 C C . PRO B 1 125 ? 5.379 51.942 11.685 1.00 35.16 124 PRO B C 1
ATOM 2037 O O . PRO B 1 125 ? 4.619 51.713 10.762 1.00 35.73 124 PRO B O 1
ATOM 2041 N N . ARG B 1 126 ? 5.180 52.869 12.609 1.00 35.94 125 ARG B N 1
ATOM 2042 C CA . ARG B 1 126 ? 4.119 53.842 12.636 1.00 37.19 125 ARG B CA 1
ATOM 2043 C C . ARG B 1 126 ? 4.934 55.086 12.896 1.00 36.64 125 ARG B C 1
ATOM 2044 O O . ARG B 1 126 ? 5.735 55.103 13.850 1.00 37.20 125 ARG B O 1
ATOM 2052 N N . GLY B 1 127 ? 4.822 56.088 12.024 1.00 35.69 126 GLY B N 1
ATOM 2053 C CA . GLY B 1 127 ? 5.571 57.338 12.188 1.00 34.54 126 GLY B CA 1
ATOM 2054 C C . GLY B 1 127 ? 7.074 57.155 12.073 1.00 33.76 126 GLY B C 1
ATOM 2055 O O . GLY B 1 127 ? 7.856 57.962 12.588 1.00 34.04 126 GLY B O 1
ATOM 2056 N N . GLY B 1 128 ? 7.465 56.087 11.391 1.00 32.35 127 GLY B N 1
ATOM 2057 C CA . GLY B 1 128 ? 8.860 55.745 11.195 1.00 32.10 127 GLY B CA 1
ATOM 2058 C C . GLY B 1 128 ? 9.547 55.164 12.417 1.00 31.92 127 GLY B C 1
ATOM 2059 O O . GLY B 1 128 ? 10.786 55.116 12.482 1.00 32.06 127 GLY B O 1
ATOM 2060 N N . ILE B 1 129 ? 8.732 54.672 13.352 1.00 31.60 128 ILE B N 1
ATOM 2061 C CA . ILE B 1 129 ? 9.180 54.113 14.635 1.00 30.76 128 ILE B CA 1
ATOM 2062 C C . ILE B 1 129 ? 8.542 52.739 14.850 1.00 29.79 128 ILE B C 1
ATOM 2063 O O . ILE B 1 129 ? 7.318 52.608 14.765 1.00 28.81 128 ILE B O 1
ATOM 2068 N N . SER B 1 130 ? 9.364 51.717 15.075 1.00 28.48 129 SER B N 1
ATOM 2069 C CA . SER B 1 130 ? 8.830 50.373 15.263 1.00 28.01 129 SER B CA 1
ATOM 2070 C C . SER B 1 130 ? 9.131 49.881 16.667 1.00 28.09 129 SER B C 1
ATOM 2071 O O . SER B 1 130 ? 10.165 50.177 17.244 1.00 28.93 129 SER B O 1
ATOM 2074 N N . ILE B 1 131 ? 8.201 49.145 17.232 1.00 27.80 130 ILE B N 1
ATOM 2075 C CA . ILE B 1 131 ? 8.348 48.677 18.573 1.00 27.30 130 ILE B CA 1
ATOM 2076 C C . ILE B 1 131 ? 8.501 47.160 18.546 1.00 26.71 130 ILE B C 1
ATOM 2077 O O . ILE B 1 131 ? 7.656 46.493 17.968 1.00 26.41 130 ILE B O 1
ATOM 2082 N N . ASP B 1 132 ? 9.579 46.649 19.156 1.00 26.26 131 ASP B N 1
ATOM 2083 C CA . ASP B 1 132 ? 9.895 45.214 19.244 1.00 26.05 131 ASP B CA 1
ATOM 2084 C C . ASP B 1 132 ? 9.892 44.699 20.718 1.00 25.98 131 ASP B C 1
ATOM 2085 O O . ASP B 1 132 ? 10.953 44.563 21.374 1.00 25.63 131 ASP B O 1
ATOM 2090 N N . PRO B 1 133 ? 8.697 44.396 21.237 1.00 25.11 132 PRO B N 1
ATOM 2091 C CA . PRO B 1 133 ? 8.540 43.950 22.602 1.00 25.78 132 PRO B CA 1
ATOM 2092 C C . PRO B 1 133 ? 8.882 42.478 22.790 1.00 26.57 132 PRO B C 1
ATOM 2093 O O . PRO B 1 133 ? 8.302 41.619 22.100 1.00 27.21 132 PRO B O 1
ATOM 2097 N N . TYR B 1 134 ? 9.805 42.219 23.731 1.00 26.12 133 TYR B N 1
ATOM 2098 C CA . TYR B 1 134 ? 10.303 40.894 24.115 1.00 25.15 133 TYR B CA 1
ATOM 2099 C C . TYR B 1 134 ? 9.933 40.490 25.535 1.00 25.37 133 TYR B C 1
ATOM 2100 O O . TYR B 1 134 ? 10.318 41.145 26.471 1.00 25.60 133 TYR B O 1
ATOM 2109 N N . THR B 1 135 ? 9.211 39.402 25.702 1.00 25.84 134 THR B N 1
ATOM 2110 C CA . THR B 1 135 ? 8.841 38.945 27.035 1.00 26.76 134 THR B CA 1
ATOM 2111 C C . THR B 1 135 ? 9.233 37.478 27.220 1.00 26.50 134 THR B C 1
ATOM 2112 O O . THR B 1 135 ? 9.302 36.748 26.242 1.00 25.70 134 THR B O 1
ATOM 2116 N N . ASN B 1 136 ? 9.517 37.075 28.456 1.00 27.37 135 ASN B N 1
ATOM 2117 C CA . ASN B 1 136 ? 9.862 35.686 28.745 1.00 28.77 135 ASN B CA 1
ATOM 2118 C C . ASN B 1 136 ? 9.439 35.264 30.186 1.00 29.32 135 ASN B C 1
ATOM 2119 O O . ASN B 1 136 ? 9.036 36.081 30.994 1.00 28.72 135 ASN B O 1
ATOM 2124 N N . TYR B 1 137 ? 9.554 33.979 30.490 1.00 30.38 136 TYR B N 1
ATOM 2125 C CA . TYR B 1 137 ? 9.142 33.435 31.775 1.00 31.18 136 TYR B CA 1
ATOM 2126 C C . TYR B 1 137 ? 9.752 32.087 32.075 1.00 31.47 136 TYR B C 1
ATOM 2127 O O . TYR B 1 137 ? 9.893 31.237 31.195 1.00 32.15 136 TYR B O 1
ATOM 2136 N N . GLY B 1 138 ? 10.140 31.905 33.325 1.00 32.58 137 GLY B N 1
ATOM 2137 C CA . GLY B 1 138 ? 10.695 30.621 33.786 1.00 33.62 137 GLY B CA 1
ATOM 2138 C C . GLY B 1 138 ? 9.699 30.067 34.800 1.00 34.07 137 GLY B C 1
ATOM 2139 O O . GLY B 1 138 ? 9.009 30.861 35.448 1.00 34.25 137 GLY B O 1
ATOM 2140 N N . LYS B 1 139 ? 9.568 28.739 34.917 1.00 34.78 138 LYS B N 1
ATOM 2141 C CA . LYS B 1 139 ? 8.663 28.141 35.912 1.00 36.11 138 LYS B CA 1
ATOM 2142 C C . LYS B 1 139 ? 9.234 28.679 37.256 1.00 36.67 138 LYS B C 1
ATOM 2143 O O . LYS B 1 139 ? 10.420 28.481 37.556 1.00 35.61 138 LYS B O 1
ATOM 2149 N N . PRO B 1 140 ? 8.399 29.379 38.061 1.00 37.42 139 PRO B N 1
ATOM 2150 C CA . PRO B 1 140 ? 8.882 30.034 39.311 1.00 38.00 139 PRO B CA 1
ATOM 2151 C C . PRO B 1 140 ? 9.782 29.188 40.239 1.00 38.81 139 PRO B C 1
ATOM 2152 O O . PRO B 1 140 ? 9.449 28.020 40.563 1.00 37.39 139 PRO B O 1
ATOM 2156 N N . GLY B 1 141 ? 10.935 29.774 40.612 1.00 39.60 140 GLY B N 1
ATOM 2157 C CA . GLY B 1 141 ? 11.902 29.121 41.525 1.00 40.46 140 GLY B CA 1
ATOM 2158 C C . GLY B 1 141 ? 12.716 27.975 40.948 1.00 41.22 140 GLY B C 1
ATOM 2159 O O . GLY B 1 141 ? 13.714 27.533 41.560 1.00 41.80 140 GLY B O 1
ATOM 2160 N N . THR B 1 142 ? 12.303 27.482 39.779 1.00 40.74 141 THR B N 1
ATOM 2161 C CA . THR B 1 142 ? 13.039 26.412 39.123 1.00 40.68 141 THR B CA 1
ATOM 2162 C C . THR B 1 142 ? 14.271 27.067 38.465 1.00 40.36 141 THR B C 1
ATOM 2163 O O . THR B 1 142 ? 14.479 28.279 38.611 1.00 39.87 141 THR B O 1
ATOM 2167 N N . LYS B 1 143 ? 15.106 26.291 37.785 1.00 39.89 142 LYS B N 1
ATOM 2168 C CA . LYS B 1 143 ? 16.298 26.883 37.162 1.00 40.13 142 LYS B CA 1
ATOM 2169 C C . LYS B 1 143 ? 15.961 27.670 35.866 1.00 40.39 142 LYS B C 1
ATOM 2170 O O . LYS B 1 143 ? 16.840 28.354 35.293 1.00 40.59 142 LYS B O 1
ATOM 2176 N N . TYR B 1 144 ? 14.704 27.582 35.422 1.00 40.04 143 TYR B N 1
ATOM 2177 C CA . TYR B 1 144 ? 14.282 28.291 34.198 1.00 39.76 143 TYR B CA 1
ATOM 2178 C C . TYR B 1 144 ? 14.077 29.775 34.513 1.00 40.16 143 TYR B C 1
ATOM 2179 O O . TYR B 1 144 ? 14.245 30.650 33.628 1.00 39.47 143 TYR B O 1
ATOM 2188 N N . GLU B 1 145 ? 13.776 30.050 35.789 1.00 40.13 144 GLU B N 1
ATOM 2189 C CA . GLU B 1 145 ? 13.571 31.409 36.246 1.00 40.59 144 GLU B CA 1
ATOM 2190 C C . GLU B 1 145 ? 14.916 32.129 36.038 1.00 39.85 144 GLU B C 1
ATOM 2191 O O . GLU B 1 145 ? 14.957 33.293 35.647 1.00 39.95 144 GLU B O 1
ATOM 2197 N N . LYS B 1 146 ? 16.008 31.405 36.274 1.00 38.98 145 LYS B N 1
ATOM 2198 C CA . LYS B 1 146 ? 17.359 31.917 36.125 1.00 38.50 145 LYS B CA 1
ATOM 2199 C C . LYS B 1 146 ? 17.692 32.021 34.624 1.00 37.73 145 LYS B C 1
ATOM 2200 O O . LYS B 1 146 ? 18.359 32.947 34.200 1.00 37.71 145 LYS B O 1
ATOM 2206 N N . MET B 1 147 ? 17.214 31.075 33.823 1.00 36.89 146 MET B N 1
ATOM 2207 C CA . MET B 1 147 ? 17.389 31.136 32.387 1.00 36.12 146 MET B CA 1
ATOM 2208 C C . MET B 1 147 ? 16.698 32.405 31.871 1.00 36.10 146 MET B C 1
ATOM 2209 O O . MET B 1 147 ? 17.296 33.167 31.105 1.00 36.29 146 MET B O 1
ATOM 2214 N N . ALA B 1 148 ? 15.456 32.645 32.306 1.00 35.02 147 ALA B N 1
ATOM 2215 C CA . ALA B 1 148 ? 14.720 33.837 31.898 1.00 35.02 147 ALA B CA 1
ATOM 2216 C C . ALA B 1 148 ? 15.498 35.069 32.262 1.00 35.63 147 ALA B C 1
ATOM 2217 O O . ALA B 1 148 ? 15.527 36.030 31.513 1.00 36.77 147 ALA B O 1
ATOM 2219 N N . GLU B 1 149 ? 16.149 35.049 33.414 1.00 35.98 148 GLU B N 1
ATOM 2220 C CA . GLU B 1 149 ? 16.904 36.206 33.830 1.00 36.35 148 GLU B CA 1
ATOM 2221 C C . GLU B 1 149 ? 18.153 36.359 32.965 1.00 35.64 148 GLU B C 1
ATOM 2222 O O . GLU B 1 149 ? 18.564 37.470 32.664 1.00 36.20 148 GLU B O 1
ATOM 2228 N N . TYR B 1 150 ? 18.741 35.231 32.571 1.00 35.21 149 TYR B N 1
ATOM 2229 C CA . TYR B 1 150 ? 19.918 35.199 31.707 1.00 34.48 149 TYR B CA 1
ATOM 2230 C C . TYR B 1 150 ? 19.574 35.689 30.282 1.00 34.18 149 TYR B C 1
ATOM 2231 O O . TYR B 1 150 ? 20.241 36.582 29.732 1.00 33.69 149 TYR B O 1
ATOM 2240 N N . ARG B 1 151 ? 18.514 35.134 29.707 1.00 33.63 150 ARG B N 1
ATOM 2241 C CA . ARG B 1 151 ? 18.093 35.559 28.365 1.00 33.90 150 ARG B CA 1
ATOM 2242 C C . ARG B 1 151 ? 17.542 37.008 28.367 1.00 34.77 150 ARG B C 1
ATOM 2243 O O . ARG B 1 151 ? 17.452 37.625 27.311 1.00 35.58 150 ARG B O 1
ATOM 2251 N N . MET B 1 152 ? 17.231 37.566 29.532 1.00 35.45 151 MET B N 1
ATOM 2252 C CA . MET B 1 152 ? 16.702 38.928 29.577 1.00 36.34 151 MET B CA 1
ATOM 2253 C C . MET B 1 152 ? 17.867 39.916 29.752 1.00 37.29 151 MET B C 1
ATOM 2254 O O . MET B 1 152 ? 17.842 40.988 29.166 1.00 38.03 151 MET B O 1
ATOM 2259 N N . MET B 1 153 ? 18.885 39.547 30.531 1.00 38.01 152 MET B N 1
ATOM 2260 C CA . MET B 1 153 ? 20.070 40.381 30.731 1.00 38.58 152 MET B CA 1
ATOM 2261 C C . MET B 1 153 ? 20.891 40.422 29.449 1.00 38.60 152 MET B C 1
ATOM 2262 O O . MET B 1 153 ? 21.591 41.394 29.144 1.00 38.89 152 MET B O 1
ATOM 2267 N N . ASN B 1 154 ? 20.823 39.320 28.717 1.00 38.63 153 ASN B N 1
ATOM 2268 C CA . ASN B 1 154 ? 21.542 39.140 27.486 1.00 37.99 153 ASN B CA 1
ATOM 2269 C C . ASN B 1 154 ? 20.648 39.305 26.293 1.00 37.63 153 ASN B C 1
ATOM 2270 O O . ASN B 1 154 ? 21.044 38.982 25.174 1.00 37.89 153 ASN B O 1
ATOM 2275 N N . HIS B 1 155 ? 19.430 39.789 26.513 1.00 36.67 154 HIS B N 1
ATOM 2276 C CA . HIS B 1 155 ? 18.543 39.969 25.381 1.00 35.99 154 HIS B CA 1
ATOM 2277 C C . HIS B 1 155 ? 18.947 41.155 24.561 1.00 35.50 154 HIS B C 1
ATOM 2278 O O . HIS B 1 155 ? 19.164 42.257 25.086 1.00 35.47 154 HIS B O 1
ATOM 2285 N N . ASP B 1 156 ? 19.024 40.889 23.262 1.00 34.51 155 ASP B N 1
ATOM 2286 C CA . ASP B 1 156 ? 19.326 41.859 22.216 1.00 33.50 155 ASP B CA 1
ATOM 2287 C C . ASP B 1 156 ? 20.559 42.726 22.451 1.00 33.04 155 ASP B C 1
ATOM 2288 O O . ASP B 1 156 ? 20.473 43.932 22.343 1.00 33.06 155 ASP B O 1
ATOM 2293 N N . LEU B 1 157 ? 21.690 42.115 22.771 1.00 33.45 156 LEU B N 1
ATOM 2294 C CA . LEU B 1 157 ? 22.949 42.829 22.966 1.00 34.28 156 LEU B CA 1
ATOM 2295 C C . LEU B 1 157 ? 23.499 43.484 21.685 1.00 35.07 156 LEU B C 1
ATOM 2296 O O . LEU B 1 157 ? 24.243 44.468 21.747 1.00 35.58 156 LEU B O 1
ATOM 2301 N N . TYR B 1 158 ? 23.159 42.911 20.527 1.00 35.45 157 TYR B N 1
ATOM 2302 C CA . TYR B 1 158 ? 23.605 43.392 19.223 1.00 35.34 157 TYR B CA 1
ATOM 2303 C C . TYR B 1 158 ? 22.419 43.457 18.307 1.00 34.32 157 TYR B C 1
ATOM 2304 O O . TYR B 1 158 ? 22.283 42.609 17.446 1.00 34.88 157 TYR B O 1
ATOM 2313 N N . PRO B 1 159 ? 21.564 44.489 18.458 1.00 33.35 158 PRO B N 1
ATOM 2314 C CA . PRO B 1 159 ? 20.334 44.660 17.668 1.00 32.26 158 PRO B CA 1
ATOM 2315 C C . PRO B 1 159 ? 20.548 44.817 16.142 1.00 31.71 158 PRO B C 1
ATOM 2316 O O . PRO B 1 159 ? 21.485 45.502 15.669 1.00 30.59 158 PRO B O 1
ATOM 2320 N N . GLU B 1 160 ? 19.617 44.218 15.411 1.00 30.87 159 GLU B N 1
ATOM 2321 C CA . GLU B 1 160 ? 19.616 44.183 13.956 1.00 31.07 159 GLU B CA 1
ATOM 2322 C C . GLU B 1 160 ? 19.418 45.561 13.330 1.00 30.29 159 GLU B C 1
ATOM 2323 O O . GLU B 1 160 ? 18.796 46.432 13.932 1.00 30.41 159 GLU B O 1
ATOM 2329 N N . THR B 1 161 ? 19.994 45.755 12.144 1.00 29.20 160 THR B N 1
ATOM 2330 C CA . THR B 1 161 ? 19.856 47.005 11.431 1.00 28.59 160 THR B CA 1
ATOM 2331 C C . THR B 1 161 ? 18.446 47.068 10.856 1.00 27.91 160 THR B C 1
ATOM 2332 O O . THR B 1 161 ? 18.011 46.152 10.152 1.00 27.85 160 THR B O 1
ATOM 2336 N N . ILE B 1 162 ? 17.756 48.152 11.190 1.00 27.03 161 ILE B N 1
ATOM 2337 C CA . ILE B 1 162 ? 16.413 48.438 10.756 1.00 25.58 161 ILE B CA 1
ATOM 2338 C C . ILE B 1 162 ? 16.383 49.830 10.127 1.00 25.95 161 ILE B C 1
ATOM 2339 O O . ILE B 1 162 ? 16.794 50.793 10.764 1.00 25.17 161 ILE B O 1
ATOM 2344 N N . ASP B 1 163 ? 15.900 49.921 8.892 1.00 26.55 162 ASP B N 1
ATOM 2345 C CA . ASP B 1 163 ? 15.785 51.203 8.207 1.00 27.28 162 ASP B CA 1
ATOM 2346 C C . ASP B 1 163 ? 14.352 51.456 7.749 1.00 28.16 162 ASP B C 1
ATOM 2347 O O . ASP B 1 163 ? 14.027 52.542 7.269 1.00 28.53 162 ASP B O 1
ATOM 2352 N N . ASN B 1 164 ? 13.501 50.447 7.899 1.00 28.76 163 ASN B N 1
ATOM 2353 C CA . ASN B 1 164 ? 12.110 50.549 7.474 1.00 29.52 163 ASN B CA 1
ATOM 2354 C C . ASN B 1 164 ? 11.947 50.316 5.976 1.00 29.58 163 ASN B C 1
ATOM 2355 O O . ASN B 1 164 ? 10.919 50.661 5.393 1.00 30.42 163 ASN B O 1
ATOM 2360 N N . ARG B 1 165 ? 12.968 49.730 5.358 1.00 29.34 164 ARG B N 1
ATOM 2361 C CA . ARG B 1 165 ? 12.850 49.221 3.997 1.00 29.10 164 ARG B CA 1
ATOM 2362 C C . ARG B 1 165 ? 12.705 47.703 3.986 1.00 29.44 164 ARG B C 1
ATOM 2363 O O . ARG B 1 165 ? 11.594 47.176 3.931 1.00 29.30 164 ARG B O 1
ATOM 2372 N N . ASN C 1 21 ? 15.341 -1.747 -1.275 1.00 81.39 20 ASN C N 1
ATOM 2373 C CA . ASN C 1 21 ? 14.720 -0.621 -1.962 1.00 80.86 20 ASN C CA 1
ATOM 2374 C C . ASN C 1 21 ? 14.581 0.600 -1.058 1.00 80.20 20 ASN C C 1
ATOM 2375 O O . ASN C 1 21 ? 15.571 1.120 -0.545 1.00 80.09 20 ASN C O 1
ATOM 2380 N N . TYR C 1 22 ? 13.345 1.051 -0.868 1.00 79.21 21 TYR C N 1
ATOM 2381 C CA . TYR C 1 22 ? 13.066 2.164 0.034 1.00 78.29 21 TYR C CA 1
ATOM 2382 C C . TYR C 1 22 ? 11.785 2.009 0.831 1.00 76.98 21 TYR C C 1
ATOM 2383 O O . TYR C 1 22 ? 10.716 2.183 0.312 1.00 77.00 21 TYR C O 1
ATOM 2392 N N . LEU C 1 23 ? 11.909 1.675 2.097 1.00 75.30 22 LEU C N 1
ATOM 2393 C CA . LEU C 1 23 ? 10.777 1.689 3.015 1.00 73.74 22 LEU C CA 1
ATOM 2394 C C . LEU C 1 23 ? 10.357 3.116 3.351 1.00 72.42 22 LEU C C 1
ATOM 2395 O O . LEU C 1 23 ? 11.196 4.009 3.467 1.00 71.94 22 LEU C O 1
ATOM 2400 N N . PHE C 1 24 ? 9.053 3.323 3.506 1.00 70.91 23 PHE C N 1
ATOM 2401 C CA . PHE C 1 24 ? 8.513 4.653 3.761 1.00 69.26 23 PHE C CA 1
ATOM 2402 C C . PHE C 1 24 ? 7.611 4.655 4.991 1.00 68.13 23 PHE C C 1
ATOM 2403 O O . PHE C 1 24 ? 6.589 5.341 5.022 1.00 67.83 23 PHE C O 1
ATOM 2411 N N . GLU C 1 25 ? 7.995 3.884 6.002 1.00 66.57 24 GLU C N 1
ATOM 2412 C CA . GLU C 1 25 ? 7.373 3.978 7.318 1.00 65.30 24 GLU C CA 1
ATOM 2413 C C . GLU C 1 25 ? 8.348 3.573 8.418 1.00 63.69 24 GLU C C 1
ATOM 2414 O O . GLU C 1 25 ? 9.160 2.665 8.239 1.00 63.39 24 GLU C O 1
ATOM 2420 N N . TYR C 1 26 ? 8.262 4.251 9.558 1.00 61.81 25 TYR C N 1
ATOM 2421 C CA . TYR C 1 26 ? 9.377 4.321 10.494 1.00 60.18 25 TYR C CA 1
ATOM 2422 C C . TYR C 1 26 ? 10.155 3.009 10.525 1.00 59.13 25 TYR C C 1
ATOM 2423 O O . TYR C 1 26 ? 9.573 1.934 10.676 1.00 58.67 25 TYR C O 1
ATOM 2432 N N . ALA C 1 27 ? 11.472 3.104 10.379 1.00 57.94 26 ALA C N 1
ATOM 2433 C CA . ALA C 1 27 ? 12.322 1.924 10.286 1.00 57.26 26 ALA C CA 1
ATOM 2434 C C . ALA C 1 27 ? 13.738 2.224 10.767 1.00 56.80 26 ALA C C 1
ATOM 2435 O O . ALA C 1 27 ? 14.679 2.258 9.974 1.00 56.87 26 ALA C O 1
ATOM 2437 N N . PRO C 1 28 ? 13.882 2.441 12.070 1.00 56.22 27 PRO C N 1
ATOM 2438 C CA . PRO C 1 28 ? 15.168 2.845 12.647 1.00 55.63 27 PRO C CA 1
ATOM 2439 C C . PRO C 1 28 ? 16.200 1.725 12.567 1.00 55.31 27 PRO C C 1
ATOM 2440 O O . PRO C 1 28 ? 17.367 1.938 12.898 1.00 54.84 27 PRO C O 1
ATOM 2444 N N . ASP C 1 29 ? 15.769 0.546 12.132 1.00 55.15 28 ASP C N 1
ATOM 2445 C CA . ASP C 1 29 ? 16.666 -0.608 12.017 1.00 55.08 28 ASP C CA 1
ATOM 2446 C C . ASP C 1 29 ? 17.663 -0.456 10.883 1.00 54.06 28 ASP C C 1
ATOM 2447 O O . ASP C 1 29 ? 18.713 -1.104 10.885 1.00 54.12 28 ASP C O 1
ATOM 2452 N N . VAL C 1 30 ? 17.329 0.400 9.918 1.00 52.88 29 VAL C N 1
ATOM 2453 C CA . VAL C 1 30 ? 18.180 0.622 8.756 1.00 51.44 29 VAL C CA 1
ATOM 2454 C C . VAL C 1 30 ? 19.426 1.446 9.087 1.00 50.63 29 VAL C C 1
ATOM 2455 O O . VAL C 1 30 ? 20.330 1.510 8.271 1.00 50.64 29 VAL C O 1
ATOM 2459 N N . LEU C 1 31 ? 19.471 2.095 10.253 1.00 49.72 30 LEU C N 1
ATOM 2460 C CA . LEU C 1 31 ? 20.661 2.875 10.637 1.00 48.93 30 LEU C CA 1
ATOM 2461 C C . LEU C 1 31 ? 21.871 2.007 10.946 1.00 48.88 30 LEU C C 1
ATOM 2462 O O . LEU C 1 31 ? 21.773 1.034 11.703 1.00 48.83 30 LEU C O 1
ATOM 2467 N N . GLU C 1 32 ? 23.014 2.381 10.374 1.00 48.89 31 GLU C N 1
ATOM 2468 C CA . GLU C 1 32 ? 24.281 1.677 10.597 1.00 49.06 31 GLU C CA 1
ATOM 2469 C C . GLU C 1 32 ? 25.353 2.679 11.019 1.00 48.59 31 GLU C C 1
ATOM 2470 O O . GLU C 1 32 ? 25.102 3.886 10.981 1.00 48.53 31 GLU C O 1
ATOM 2476 N N . SER C 1 33 ? 26.521 2.174 11.423 1.00 48.07 32 SER C N 1
ATOM 2477 C CA . SER C 1 33 ? 27.639 2.993 11.868 1.00 48.04 32 SER C CA 1
ATOM 2478 C C . SER C 1 33 ? 29.020 2.380 11.610 1.00 48.40 32 SER C C 1
ATOM 2479 O O . SER C 1 33 ? 29.164 1.213 11.219 1.00 48.66 32 SER C O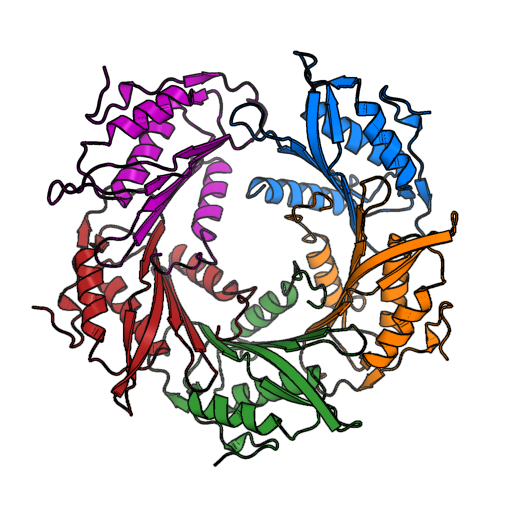 1
ATOM 2482 N N . PHE C 1 34 ? 30.044 3.187 11.840 1.00 48.50 33 PHE C N 1
ATOM 2483 C CA . PHE C 1 34 ? 31.424 2.732 11.697 1.00 48.65 33 PHE C CA 1
ATOM 2484 C C . PHE C 1 34 ? 32.280 3.340 12.813 1.00 48.25 33 PHE C C 1
ATOM 2485 O O . PHE C 1 34 ? 31.974 4.425 13.305 1.00 47.99 33 PHE C O 1
ATOM 2493 N N . PRO C 1 35 ? 33.318 2.604 13.241 1.00 47.95 34 PRO C N 1
ATOM 2494 C CA . PRO C 1 35 ? 34.233 3.021 14.288 1.00 47.68 34 PRO C CA 1
ATOM 2495 C C . PRO C 1 35 ? 34.768 4.430 14.071 1.00 47.31 34 PRO C C 1
ATOM 2496 O O . PRO C 1 35 ? 35.003 4.823 12.924 1.00 47.55 34 PRO C O 1
ATOM 2500 N N . ASN C 1 36 ? 34.943 5.175 15.164 1.00 46.37 35 ASN C N 1
ATOM 2501 C CA . ASN C 1 36 ? 35.460 6.520 15.119 1.00 45.82 35 ASN C CA 1
ATOM 2502 C C . ASN C 1 36 ? 36.945 6.384 15.081 1.00 45.82 35 ASN C C 1
ATOM 2503 O O . ASN C 1 36 ? 37.537 5.907 16.042 1.00 46.34 35 ASN C O 1
ATOM 2508 N N . LYS C 1 37 ? 37.563 6.761 13.971 1.00 46.20 36 LYS C N 1
ATOM 2509 C CA . LYS C 1 37 ? 39.035 6.673 13.865 1.00 46.65 36 LYS C CA 1
ATOM 2510 C C . LYS C 1 37 ? 39.773 7.767 14.646 1.00 46.33 36 LYS C C 1
ATOM 2511 O O . LYS C 1 37 ? 40.991 7.677 14.798 1.00 46.09 36 LYS C O 1
ATOM 2517 N N . HIS C 1 38 ? 39.049 8.781 15.125 1.00 46.19 37 HIS C N 1
ATOM 2518 C CA . HIS C 1 38 ? 39.676 9.848 15.896 1.00 46.27 37 HIS C CA 1
ATOM 2519 C C . HIS C 1 38 ? 39.005 10.073 17.276 1.00 46.68 37 HIS C C 1
ATOM 2520 O O . HIS C 1 38 ? 38.756 11.208 17.698 1.00 46.22 37 HIS C O 1
ATOM 2527 N N . VAL C 1 39 ? 38.754 8.958 17.975 1.00 46.92 38 VAL C N 1
ATOM 2528 C CA . VAL C 1 39 ? 38.161 8.968 19.309 1.00 47.41 38 VAL C CA 1
ATOM 2529 C C . VAL C 1 39 ? 38.789 9.947 20.311 1.00 47.45 38 VAL C C 1
ATOM 2530 O O . VAL C 1 39 ? 38.106 10.507 21.163 1.00 47.06 38 VAL C O 1
ATOM 2534 N N . ASN C 1 40 ? 40.086 10.182 20.180 1.00 47.79 39 ASN C N 1
ATOM 2535 C CA . ASN C 1 40 ? 40.771 11.016 21.171 1.00 48.36 39 ASN C CA 1
ATOM 2536 C C . ASN C 1 40 ? 40.724 12.507 21.012 1.00 48.01 39 ASN C C 1
ATOM 2537 O O . ASN C 1 40 ? 41.614 13.201 21.482 1.00 48.47 39 ASN C O 1
ATOM 2542 N N . ARG C 1 41 ? 39.692 13.023 20.365 1.00 47.50 40 ARG C N 1
ATOM 2543 C CA . ARG C 1 41 ? 39.500 14.483 20.310 1.00 46.54 40 ARG C CA 1
ATOM 2544 C C . ARG C 1 41 ? 38.066 14.711 19.884 1.00 45.34 40 ARG C C 1
ATOM 2545 O O . ARG C 1 41 ? 37.501 13.912 19.156 1.00 45.89 40 ARG C O 1
ATOM 2553 N N . ASP C 1 42 ? 37.493 15.788 20.398 1.00 43.68 41 ASP C N 1
ATOM 2554 C CA . ASP C 1 42 ? 36.117 16.179 20.139 1.00 42.11 41 ASP C CA 1
ATOM 2555 C C . ASP C 1 42 ? 35.993 16.993 18.863 1.00 40.58 41 ASP C C 1
ATOM 2556 O O . ASP C 1 42 ? 36.774 17.930 18.636 1.00 40.98 41 ASP C O 1
ATOM 2561 N N . TYR C 1 43 ? 35.025 16.636 18.024 1.00 38.18 42 TYR C N 1
ATOM 2562 C CA . TYR C 1 43 ? 34.812 17.380 16.778 1.00 36.01 42 TYR C CA 1
ATOM 2563 C C . TYR C 1 43 ? 33.365 17.221 16.335 1.00 34.77 42 TYR C C 1
ATOM 2564 O O . TYR C 1 43 ? 32.766 16.181 16.593 1.00 35.24 42 TYR C O 1
ATOM 2573 N N . PHE C 1 44 ? 32.782 18.275 15.768 1.00 33.43 43 PHE C N 1
ATOM 2574 C CA . PHE C 1 44 ? 31.397 18.227 15.250 1.00 32.58 43 PHE C CA 1
ATOM 2575 C C . PHE C 1 44 ? 31.287 17.685 13.824 1.00 32.08 43 PHE C C 1
ATOM 2576 O O . PHE C 1 44 ? 32.102 17.947 12.961 1.00 31.79 43 PHE C O 1
ATOM 2584 N N . VAL C 1 45 ? 30.255 16.915 13.597 1.00 32.05 44 VAL C N 1
ATOM 2585 C CA . VAL C 1 45 ? 29.970 16.416 12.285 1.00 32.18 44 VAL C CA 1
ATOM 2586 C C . VAL C 1 45 ? 28.510 16.744 12.137 1.00 31.68 44 VAL C C 1
ATOM 2587 O O . VAL C 1 45 ? 27.684 16.236 12.914 1.00 31.41 44 VAL C O 1
ATOM 2591 N N . LYS C 1 46 ? 28.230 17.634 11.177 1.00 30.79 45 LYS C N 1
ATOM 2592 C CA . LYS C 1 46 ? 26.878 18.100 10.839 1.00 30.07 45 LYS C CA 1
ATOM 2593 C C . LYS C 1 46 ? 26.284 17.535 9.530 1.00 29.40 45 LYS C C 1
ATOM 2594 O O . LYS C 1 46 ? 26.949 17.471 8.483 1.00 29.49 45 LYS C O 1
ATOM 2600 N N . PHE C 1 47 ? 25.018 17.153 9.588 1.00 28.59 46 PHE C N 1
ATOM 2601 C CA . PHE C 1 47 ? 24.298 16.670 8.420 1.00 27.53 46 PHE C CA 1
ATOM 2602 C C . PHE C 1 47 ? 23.219 17.660 8.019 1.00 27.51 46 PHE C C 1
ATOM 2603 O O . PHE C 1 47 ? 22.283 17.899 8.776 1.00 26.82 46 PHE C O 1
ATOM 2611 N N . ASN C 1 48 ? 23.383 18.280 6.852 1.00 27.71 47 ASN C N 1
ATOM 2612 C CA . ASN C 1 48 ? 22.400 19.179 6.338 1.00 27.66 47 ASN C CA 1
ATOM 2613 C C . ASN C 1 48 ? 21.426 18.244 5.625 1.00 28.36 47 ASN C C 1
ATOM 2614 O O . ASN C 1 48 ? 21.832 17.506 4.711 1.00 29.33 47 ASN C O 1
ATOM 2619 N N . CYS C 1 49 ? 20.167 18.203 6.054 1.00 28.28 48 CYS C N 1
ATOM 2620 C CA . CYS C 1 49 ? 19.179 17.320 5.457 1.00 29.10 48 CYS C CA 1
ATOM 2621 C C . CYS C 1 49 ? 18.002 18.121 4.964 1.00 28.78 48 CYS C C 1
ATOM 2622 O O . CYS C 1 49 ? 16.938 18.087 5.555 1.00 28.54 48 CYS C O 1
ATOM 2625 N N . PRO C 1 50 ? 18.150 18.803 3.827 1.00 29.18 49 PRO C N 1
ATOM 2626 C CA . PRO C 1 50 ? 17.042 19.684 3.394 1.00 29.47 49 PRO C CA 1
ATOM 2627 C C . PRO C 1 50 ? 15.935 19.016 2.591 1.00 29.81 49 PRO C C 1
ATOM 2628 O O . PRO C 1 50 ? 14.973 19.687 2.223 1.00 29.37 49 PRO C O 1
ATOM 2632 N N . GLU C 1 51 ? 16.045 17.707 2.390 1.00 30.45 50 GLU C N 1
ATOM 2633 C CA . GLU C 1 51 ? 15.066 16.964 1.601 1.00 30.95 50 GLU C CA 1
ATOM 2634 C C . GLU C 1 51 ? 14.153 16.072 2.452 1.00 30.79 50 GLU C C 1
ATOM 2635 O O . GLU C 1 51 ? 13.556 15.105 1.944 1.00 31.13 50 GLU C O 1
ATOM 2641 N N . PHE C 1 52 ? 14.023 16.398 3.731 1.00 30.42 51 PHE C N 1
ATOM 2642 C CA . PHE C 1 52 ? 13.187 15.597 4.620 1.00 30.72 51 PHE C CA 1
ATOM 2643 C C . PHE C 1 52 ? 11.694 15.861 4.420 1.00 30.55 51 PHE C C 1
ATOM 2644 O O . PHE C 1 52 ? 11.314 16.964 4.070 1.00 30.80 51 PHE C O 1
ATOM 2652 N N . THR C 1 53 ? 10.865 14.849 4.668 1.00 30.71 52 THR C N 1
ATOM 2653 C CA . THR C 1 53 ? 9.403 14.959 4.544 1.00 31.50 52 THR C CA 1
ATOM 2654 C C . THR C 1 53 ? 8.654 13.794 5.230 1.00 32.40 52 THR C C 1
ATOM 2655 O O . THR C 1 53 ? 9.152 12.656 5.256 1.00 32.84 52 THR C O 1
ATOM 2659 N N . SER C 1 54 ? 7.465 14.090 5.772 1.00 33.26 53 SER C N 1
ATOM 2660 C CA . SER C 1 54 ? 6.630 13.115 6.488 1.00 34.38 53 SER C CA 1
ATOM 2661 C C . SER C 1 54 ? 5.163 13.549 6.458 1.00 35.59 53 SER C C 1
ATOM 2662 O O . SER C 1 54 ? 4.839 14.538 5.804 1.00 35.68 53 SER C O 1
ATOM 2665 N N . LEU C 1 55 ? 4.292 12.834 7.180 1.00 36.87 54 LEU C N 1
ATOM 2666 C CA . LEU C 1 55 ? 2.863 13.160 7.205 1.00 38.66 54 LEU C CA 1
ATOM 2667 C C . LEU C 1 55 ? 2.349 13.658 8.564 1.00 40.33 54 LEU C C 1
ATOM 2668 O O . LEU C 1 55 ? 3.002 13.488 9.591 1.00 40.84 54 LEU C O 1
ATOM 2673 N N . ALA C 1 56 ? 1.179 14.299 8.547 1.00 42.27 55 ALA C N 1
ATOM 2674 C CA . ALA C 1 56 ? 0.515 14.795 9.746 1.00 44.05 55 ALA C CA 1
ATOM 2675 C C . ALA C 1 56 ? -0.401 13.650 10.230 1.00 45.61 55 ALA C C 1
ATOM 2676 O O . ALA C 1 56 ? -1.298 13.239 9.483 1.00 45.98 55 ALA C O 1
ATOM 2678 N N . PRO C 1 57 ? -0.243 13.201 11.497 1.00 47.07 56 PRO C N 1
ATOM 2679 C CA . PRO C 1 57 ? -0.972 12.054 12.088 1.00 47.91 56 PRO C CA 1
ATOM 2680 C C . PRO C 1 57 ? -2.476 11.932 11.754 1.00 49.12 56 PRO C C 1
ATOM 2681 O O . PRO C 1 57 ? -2.906 10.884 11.240 1.00 49.15 56 PRO C O 1
ATOM 2685 N N . LYS C 1 58 ? -3.266 12.970 12.013 1.00 50.54 57 LYS C N 1
ATOM 2686 C CA . LYS C 1 58 ? -4.718 12.848 11.743 1.00 52.01 57 LYS C CA 1
ATOM 2687 C C . LYS C 1 58 ? -5.108 13.026 10.253 1.00 52.11 57 LYS C C 1
ATOM 2688 O O . LYS C 1 58 ? -5.671 12.102 9.669 1.00 52.60 57 LYS C O 1
ATOM 2694 N N . THR C 1 59 ? -4.812 14.188 9.663 1.00 52.29 58 THR C N 1
ATOM 2695 C CA . THR C 1 59 ? -5.146 14.494 8.246 1.00 52.14 58 THR C CA 1
ATOM 2696 C C . THR C 1 59 ? -4.506 13.582 7.186 1.00 51.96 58 THR C C 1
ATOM 2697 O O . THR C 1 59 ? -5.159 13.151 6.235 1.00 51.96 58 THR C O 1
ATOM 2701 N N . GLY C 1 60 ? -3.220 13.311 7.343 1.00 51.88 59 GLY C N 1
ATOM 2702 C CA . GLY C 1 60 ? -2.507 12.490 6.380 1.00 51.51 59 GLY C CA 1
ATOM 2703 C C . GLY C 1 60 ? -1.716 13.375 5.432 1.00 50.93 59 GLY C C 1
ATOM 2704 O O . GLY C 1 60 ? -0.858 12.873 4.702 1.00 51.24 59 GLY C O 1
ATOM 2705 N N . GLN C 1 61 ? -2.016 14.684 5.454 1.00 49.90 60 GLN C N 1
ATOM 2706 C CA . GLN C 1 61 ? -1.363 15.715 4.621 1.00 49.18 60 GLN C CA 1
ATOM 2707 C C . GLN C 1 61 ? 0.139 15.657 4.871 1.00 47.36 60 GLN C C 1
ATOM 2708 O O . GLN C 1 61 ? 0.539 15.233 5.953 1.00 47.74 60 GLN C O 1
ATOM 2714 N N . PRO C 1 62 ? 0.974 15.987 3.860 1.00 45.62 61 PRO C N 1
ATOM 2715 C CA . PRO C 1 62 ? 2.448 15.941 4.033 1.00 44.21 61 PRO C CA 1
ATOM 2716 C C . PRO C 1 62 ? 3.092 17.248 4.493 1.00 43.04 61 PRO C C 1
ATOM 2717 O O . PRO C 1 62 ? 2.497 18.327 4.345 1.00 43.62 61 PRO C O 1
ATOM 2721 N N . ASP C 1 63 ? 4.306 17.147 5.037 1.00 40.86 62 ASP C N 1
ATOM 2722 C CA . ASP C 1 63 ? 5.055 18.321 5.521 1.00 38.69 62 ASP C CA 1
ATOM 2723 C C . ASP C 1 63 ? 6.522 18.182 5.114 1.00 37.43 62 ASP C C 1
ATOM 2724 O O . ASP C 1 63 ? 6.980 17.104 4.756 1.00 37.18 62 ASP C O 1
ATOM 2729 N N . PHE C 1 64 ? 7.243 19.293 5.117 1.00 35.89 63 PHE C N 1
ATOM 2730 C CA . PHE C 1 64 ? 8.620 19.290 4.697 1.00 33.70 63 PHE C CA 1
ATOM 2731 C C . PHE C 1 64 ? 9.426 20.138 5.627 1.00 32.79 63 PHE C C 1
ATOM 2732 O O . PHE C 1 64 ? 8.913 21.150 6.187 1.00 32.42 63 PHE C O 1
ATOM 2740 N N . ALA C 1 65 ? 10.706 19.762 5.752 1.00 31.18 64 ALA C N 1
ATOM 2741 C CA . ALA C 1 65 ? 11.656 20.474 6.597 1.00 29.47 64 ALA C CA 1
ATOM 2742 C C . ALA C 1 65 ? 13.071 20.320 6.103 1.00 29.30 64 ALA C C 1
ATOM 2743 O O . ALA C 1 65 ? 13.332 19.562 5.176 1.00 30.07 64 ALA C O 1
ATOM 2745 N N . THR C 1 66 ? 13.975 21.075 6.723 1.00 28.84 65 THR C N 1
ATOM 2746 C CA . THR C 1 66 ? 15.399 21.014 6.507 1.00 27.91 65 THR C CA 1
ATOM 2747 C C . THR C 1 66 ? 15.847 20.667 7.897 1.00 27.26 65 THR C C 1
ATOM 2748 O O . THR C 1 66 ? 15.460 21.318 8.849 1.00 28.37 65 THR C O 1
ATOM 2752 N N . ILE C 1 67 ? 16.620 19.626 8.058 1.00 26.52 66 ILE C N 1
ATOM 2753 C CA . ILE C 1 67 ? 17.066 19.252 9.378 1.00 25.62 66 ILE C CA 1
ATOM 2754 C C . ILE C 1 67 ? 18.575 19.275 9.472 1.00 25.55 66 ILE C C 1
ATOM 2755 O O . ILE C 1 67 ? 19.261 18.689 8.609 1.00 24.35 66 ILE C O 1
ATOM 2760 N N . TYR C 1 68 ? 19.067 19.924 10.539 1.00 25.61 67 TYR C N 1
ATOM 2761 C CA . TYR C 1 68 ? 20.490 20.046 10.819 1.00 25.74 67 TYR C CA 1
ATOM 2762 C C . TYR C 1 68 ? 20.826 19.182 12.003 1.00 25.80 67 TYR C C 1
ATOM 2763 O O . TYR C 1 68 ? 20.342 19.388 13.095 1.00 25.45 67 TYR C O 1
ATOM 2772 N N . ILE C 1 69 ? 21.699 18.224 11.795 1.00 26.64 68 ILE C N 1
ATOM 2773 C CA . ILE C 1 69 ? 22.043 17.353 12.863 1.00 27.81 68 ILE C CA 1
ATOM 2774 C C . ILE C 1 69 ? 23.505 17.454 13.087 1.00 29.12 68 ILE C C 1
ATOM 2775 O O . ILE C 1 69 ? 24.268 16.957 12.259 1.00 30.04 68 ILE C O 1
ATOM 2780 N N . SER C 1 70 ? 23.892 18.094 14.199 1.00 29.72 69 SER C N 1
ATOM 2781 C CA . SER C 1 70 ? 25.282 18.238 14.575 1.00 29.49 69 SER C CA 1
ATOM 2782 C C . SER C 1 70 ? 25.539 17.311 15.751 1.00 30.11 69 SER C C 1
ATOM 2783 O O . SER C 1 70 ? 24.681 17.179 16.613 1.00 30.03 69 SER C O 1
ATOM 2786 N N . TYR C 1 71 ? 26.693 16.636 15.776 1.00 30.63 70 TYR C N 1
ATOM 2787 C CA . TYR C 1 71 ? 26.987 15.760 16.894 1.00 31.48 70 TYR C CA 1
ATOM 2788 C C . TYR C 1 71 ? 28.488 15.586 17.097 1.00 31.86 70 TYR C C 1
ATOM 2789 O O . TYR C 1 71 ? 29.282 15.738 16.155 1.00 32.90 70 TYR C O 1
ATOM 2798 N N . ILE C 1 72 ? 28.882 15.331 18.339 1.00 31.86 71 ILE C N 1
ATOM 2799 C CA . ILE C 1 72 ? 30.283 15.106 18.688 1.00 32.16 71 ILE C CA 1
ATOM 2800 C C . ILE C 1 72 ? 30.337 13.613 18.972 1.00 33.31 71 ILE C C 1
ATOM 2801 O O . ILE C 1 72 ? 29.732 13.136 19.928 1.00 33.33 71 ILE C O 1
ATOM 2806 N N . PRO C 1 73 ? 31.063 12.866 18.137 1.00 34.71 72 PRO C N 1
ATOM 2807 C CA . PRO C 1 73 ? 31.070 11.398 18.280 1.00 35.90 72 PRO C CA 1
ATOM 2808 C C . PRO C 1 73 ? 31.920 10.825 19.417 1.00 37.02 72 PRO C C 1
ATOM 2809 O O . PRO C 1 73 ? 32.855 11.472 19.894 1.00 36.82 72 PRO C O 1
ATOM 2813 N N . ASP C 1 74 ? 31.577 9.610 19.834 1.00 38.18 73 ASP C N 1
ATOM 2814 C CA . ASP C 1 74 ? 32.347 8.920 20.855 1.00 39.70 73 ASP C CA 1
ATOM 2815 C C . ASP C 1 74 ? 33.144 7.832 20.137 1.00 40.49 73 ASP C C 1
ATOM 2816 O O . ASP C 1 74 ? 34.290 8.063 19.726 1.00 40.63 73 ASP C O 1
ATOM 2821 N N . GLU C 1 75 ? 32.547 6.657 19.955 1.00 41.33 74 GLU C N 1
ATOM 2822 C CA . GLU C 1 75 ? 33.257 5.552 19.286 1.00 42.51 74 GLU C CA 1
ATOM 2823 C C . GLU C 1 75 ? 32.523 5.124 18.014 1.00 42.25 74 GLU C C 1
ATOM 2824 O O . GLU C 1 75 ? 33.119 4.526 17.131 1.00 42.39 74 GLU C O 1
ATOM 2830 N N . LYS C 1 76 ? 31.246 5.453 17.917 1.00 41.83 75 LYS C N 1
ATOM 2831 C CA . LYS C 1 76 ? 30.485 5.095 16.745 1.00 42.15 75 LYS C CA 1
ATOM 2832 C C . LYS C 1 76 ? 30.032 6.336 15.996 1.00 42.05 75 LYS C C 1
ATOM 2833 O O . LYS C 1 76 ? 29.754 7.364 16.611 1.00 42.17 75 LYS C O 1
ATOM 2839 N N . MET C 1 77 ? 29.951 6.233 14.667 1.00 41.85 76 MET C N 1
ATOM 2840 C CA . MET C 1 77 ? 29.532 7.353 13.829 1.00 41.25 76 MET C CA 1
ATOM 2841 C C . MET C 1 77 ? 28.490 6.874 12.859 1.00 40.93 76 MET C C 1
ATOM 2842 O O . MET C 1 77 ? 28.689 5.850 12.225 1.00 41.53 76 MET C O 1
ATOM 2847 N N . VAL C 1 78 ? 27.375 7.589 12.731 1.00 40.40 77 VAL C N 1
ATOM 2848 C CA . VAL C 1 78 ? 26.330 7.145 11.807 1.00 39.80 77 VAL C CA 1
ATOM 2849 C C . VAL C 1 78 ? 26.860 7.156 10.357 1.00 39.72 77 VAL C C 1
ATOM 2850 O O . VAL C 1 78 ? 27.613 8.066 9.970 1.00 39.13 77 VAL C O 1
ATOM 2854 N N . GLU C 1 79 ? 26.498 6.112 9.601 1.00 39.07 78 GLU C N 1
ATOM 2855 C CA . GLU C 1 79 ? 26.893 5.966 8.210 1.00 38.58 78 GLU C CA 1
ATOM 2856 C C . GLU C 1 79 ? 25.882 6.773 7.390 1.00 37.72 78 GLU C C 1
ATOM 2857 O O . GLU C 1 79 ? 24.668 6.562 7.487 1.00 37.21 78 GLU C O 1
ATOM 2863 N N . SER C 1 80 ? 26.413 7.697 6.592 1.00 36.96 79 SER C N 1
ATOM 2864 C CA . SER C 1 80 ? 25.621 8.629 5.772 1.00 36.84 79 SER C CA 1
ATOM 2865 C C . SER C 1 80 ? 24.464 8.050 4.984 1.00 36.74 79 SER C C 1
ATOM 2866 O O . SER C 1 80 ? 23.337 8.513 5.111 1.00 36.84 79 SER C O 1
ATOM 2869 N N . LYS C 1 81 ? 24.750 7.068 4.140 1.00 36.70 80 LYS C N 1
ATOM 2870 C CA . LYS C 1 81 ? 23.707 6.487 3.321 1.00 37.13 80 LYS C CA 1
ATOM 2871 C C . LYS C 1 81 ? 22.598 5.940 4.187 1.00 36.65 80 LYS C C 1
ATOM 2872 O O . LYS C 1 81 ? 21.430 6.093 3.850 1.00 36.55 80 LYS C O 1
ATOM 2878 N N . SER C 1 82 ? 22.962 5.335 5.316 1.00 36.11 81 SER C N 1
ATOM 2879 C CA . SER C 1 82 ? 21.951 4.725 6.172 1.00 35.84 81 SER C CA 1
ATOM 2880 C C . SER C 1 82 ? 21.105 5.828 6.791 1.00 35.44 81 SER C C 1
ATOM 2881 O O . SER C 1 82 ? 19.898 5.638 6.995 1.00 35.18 81 SER C O 1
ATOM 2884 N N . LEU C 1 83 ? 21.728 6.985 7.050 1.00 35.06 82 LEU C N 1
ATOM 2885 C CA . LEU C 1 83 ? 20.989 8.130 7.613 1.00 34.62 82 LEU C CA 1
ATOM 2886 C C . LEU C 1 83 ? 19.930 8.524 6.604 1.00 34.44 82 LEU C C 1
ATOM 2887 O O . LEU C 1 83 ? 18.765 8.714 6.967 1.00 34.76 82 LEU C O 1
ATOM 2892 N N . LYS C 1 84 ? 20.338 8.613 5.336 1.00 34.08 83 LYS C N 1
ATOM 2893 C CA . LYS C 1 84 ? 19.436 8.940 4.242 1.00 33.58 83 LYS C CA 1
ATOM 2894 C C . LYS C 1 84 ? 18.271 7.951 4.235 1.00 33.55 83 LYS C C 1
ATOM 2895 O O . LYS C 1 84 ? 17.093 8.342 4.175 1.00 33.43 83 LYS C O 1
ATOM 2901 N N . LEU C 1 85 ? 18.618 6.662 4.301 1.00 33.39 84 LEU C N 1
ATOM 2902 C CA . LEU C 1 85 ? 17.645 5.563 4.298 1.00 33.78 84 LEU C CA 1
ATOM 2903 C C . LEU C 1 85 ? 16.690 5.703 5.471 1.00 33.98 84 LEU C C 1
ATOM 2904 O O . LEU C 1 85 ? 15.507 5.477 5.323 1.00 33.71 84 LEU C O 1
ATOM 2909 N N . TYR C 1 86 ? 17.215 6.153 6.612 1.00 34.76 85 TYR C N 1
ATOM 2910 C CA . TYR C 1 86 ? 16.420 6.384 7.812 1.00 35.40 85 TYR C CA 1
ATOM 2911 C C . TYR C 1 86 ? 15.468 7.574 7.668 1.00 35.85 85 TYR C C 1
ATOM 2912 O O . TYR C 1 86 ? 14.330 7.536 8.125 1.00 36.33 85 TYR C O 1
ATOM 2921 N N . LEU C 1 87 ? 15.910 8.637 7.025 1.00 36.50 86 LEU C N 1
ATOM 2922 C CA . LEU C 1 87 ? 15.010 9.790 6.884 1.00 37.23 86 LEU C CA 1
ATOM 2923 C C . LEU C 1 87 ? 13.988 9.510 5.796 1.00 37.46 86 LEU C C 1
ATOM 2924 O O . LEU C 1 87 ? 12.956 10.168 5.789 1.00 37.33 86 LEU C O 1
ATOM 2929 N N . PHE C 1 88 ? 14.250 8.561 4.881 1.00 37.34 87 PHE C N 1
ATOM 2930 C CA . PHE C 1 88 ? 13.205 8.291 3.881 1.00 37.61 87 PHE C CA 1
ATOM 2931 C C . PHE C 1 88 ? 12.087 7.548 4.569 1.00 36.98 87 PHE C C 1
ATOM 2932 O O . PHE C 1 88 ? 10.929 7.701 4.207 1.00 36.71 87 PHE C O 1
ATOM 2940 N N . SER C 1 89 ? 12.435 6.785 5.600 1.00 36.67 88 SER C N 1
ATOM 2941 C CA . SER C 1 89 ? 11.430 6.026 6.328 1.00 36.16 88 SER C CA 1
ATOM 2942 C C . SER C 1 89 ? 10.396 6.925 6.992 1.00 35.73 88 SER C C 1
ATOM 2943 O O . SER C 1 89 ? 9.497 6.438 7.607 1.00 36.17 88 SER C O 1
ATOM 2946 N N . PHE C 1 90 ? 10.504 8.231 6.907 1.00 35.60 89 PHE C N 1
ATOM 2947 C CA . PHE C 1 90 ? 9.449 9.015 7.528 1.00 36.38 89 PHE C CA 1
ATOM 2948 C C . PHE C 1 90 ? 8.478 9.535 6.476 1.00 37.33 89 PHE C C 1
ATOM 2949 O O . PHE C 1 90 ? 7.494 10.152 6.817 1.00 37.08 89 PHE C O 1
ATOM 2957 N N . ARG C 1 91 ? 8.759 9.277 5.204 1.00 38.89 90 ARG C N 1
ATOM 2958 C CA . ARG C 1 91 ? 7.908 9.743 4.087 1.00 40.51 90 ARG C CA 1
ATOM 2959 C C . ARG C 1 91 ? 6.409 9.380 4.212 1.00 41.24 90 ARG C C 1
ATOM 2960 O O . ARG C 1 91 ? 5.552 10.222 3.980 1.00 41.61 90 ARG C O 1
ATOM 2968 N N . ASN C 1 92 ? 6.093 8.156 4.614 1.00 42.70 91 ASN C N 1
ATOM 2969 C CA . ASN C 1 92 ? 4.685 7.757 4.747 1.00 44.38 91 ASN C CA 1
ATOM 2970 C C . ASN C 1 92 ? 4.232 7.619 6.206 1.00 44.72 91 ASN C C 1
ATOM 2971 O O . ASN C 1 92 ? 3.211 7.001 6.481 1.00 44.61 91 ASN C O 1
ATOM 2976 N N . HIS C 1 93 ? 4.964 8.267 7.116 1.00 45.42 92 HIS C N 1
ATOM 2977 C CA . HIS C 1 93 ? 4.688 8.210 8.561 1.00 45.64 92 HIS C CA 1
ATOM 2978 C C . HIS C 1 93 ? 4.118 9.492 9.174 1.00 45.22 92 HIS C C 1
ATOM 2979 O O . HIS C 1 93 ? 4.688 10.579 9.008 1.00 44.90 92 HIS C O 1
ATOM 2986 N N . GLY C 1 94 ? 3.000 9.348 9.895 1.00 44.52 93 GLY C N 1
ATOM 2987 C CA . GLY C 1 94 ? 2.336 10.482 10.547 1.00 44.04 93 GLY C CA 1
ATOM 2988 C C . GLY C 1 94 ? 2.862 10.759 11.949 1.00 43.88 93 GLY C C 1
ATOM 2989 O O . GLY C 1 94 ? 2.865 9.865 12.792 1.00 44.54 93 GLY C O 1
ATOM 2990 N N A ASP C 1 95 ? 3.306 11.990 12.203 0.50 43.05 94 ASP C N 1
ATOM 2991 N N B ASP C 1 95 ? 3.406 11.990 12.203 0.50 43.05 94 ASP C N 1
ATOM 2992 C CA A ASP C 1 95 ? 3.844 12.402 13.498 0.50 42.42 94 ASP C CA 1
ATOM 2993 C CA B ASP C 1 95 ? 3.944 12.402 13.498 0.50 42.42 94 ASP C CA 1
ATOM 2994 C C A ASP C 1 95 ? 3.862 13.929 13.587 0.50 41.37 94 ASP C C 1
ATOM 2995 C C B ASP C 1 95 ? 3.962 13.929 13.587 0.50 41.37 94 ASP C C 1
ATOM 2996 O O A ASP C 1 95 ? 3.648 14.602 12.578 0.50 41.81 94 ASP C O 1
ATOM 2997 O O B ASP C 1 95 ? 3.748 14.602 12.578 0.50 41.81 94 ASP C O 1
ATOM 3006 N N . PHE C 1 96 ? 4.068 14.482 14.777 1.00 40.10 95 PHE C N 1
ATOM 3007 C CA . PHE C 1 96 ? 4.182 15.930 14.914 1.00 38.84 95 PHE C CA 1
ATOM 3008 C C . PHE C 1 96 ? 5.657 16.288 14.719 1.00 37.99 95 PHE C C 1
ATOM 3009 O O . PHE C 1 96 ? 6.541 15.411 14.777 1.00 37.63 95 PHE C O 1
ATOM 3017 N N . HIS C 1 97 ? 5.933 17.568 14.507 1.00 36.73 96 HIS C N 1
ATOM 3018 C CA . HIS C 1 97 ? 7.315 17.976 14.205 1.00 35.44 96 HIS C CA 1
ATOM 3019 C C . HIS C 1 97 ? 8.211 17.836 15.420 1.00 35.30 96 HIS C C 1
ATOM 3020 O O . HIS C 1 97 ? 9.338 17.343 15.305 1.00 35.07 96 HIS C O 1
ATOM 3027 N N . GLU C 1 98 ? 7.690 18.250 16.573 1.00 35.12 97 GLU C N 1
ATOM 3028 C CA . GLU C 1 98 ? 8.408 18.154 17.836 1.00 34.30 97 GLU C CA 1
ATOM 3029 C C . GLU C 1 98 ? 8.727 16.691 18.153 1.00 34.17 97 GLU C C 1
ATOM 3030 O O . GLU C 1 98 ? 9.854 16.350 18.490 1.00 33.86 97 GLU C O 1
ATOM 3036 N N . ASP C 1 99 ? 7.726 15.823 18.020 1.00 34.84 98 ASP C N 1
ATOM 3037 C CA . ASP C 1 99 ? 7.906 14.414 18.298 1.00 36.01 98 ASP C CA 1
ATOM 3038 C C . ASP C 1 99 ? 8.949 13.897 17.381 1.00 35.45 98 ASP C C 1
ATOM 3039 O O . ASP C 1 99 ? 9.949 13.276 17.800 1.00 35.47 98 ASP C O 1
ATOM 3044 N N . CYS C 1 100 ? 8.698 14.180 16.111 1.00 34.53 99 CYS C N 1
ATOM 3045 C CA . CYS C 1 100 ? 9.551 13.745 15.036 1.00 34.42 99 CYS C CA 1
ATOM 3046 C C . CYS C 1 100 ? 11.030 14.049 15.288 1.00 33.58 99 CYS C C 1
ATOM 3047 O O . CYS C 1 100 ? 11.881 13.151 15.200 1.00 32.89 99 CYS C O 1
ATOM 3050 N N . MET C 1 101 ? 11.321 15.304 15.636 1.00 32.91 100 MET C N 1
ATOM 3051 C CA . MET C 1 101 ? 12.708 15.714 15.891 1.00 32.47 100 MET C CA 1
ATOM 3052 C C . MET C 1 101 ? 13.296 14.933 17.088 1.00 32.74 100 MET C C 1
ATOM 3053 O O . MET C 1 101 ? 14.446 14.469 17.016 1.00 31.52 100 MET C O 1
ATOM 3058 N N . ASN C 1 102 ? 12.513 14.755 18.160 1.00 33.19 101 ASN C N 1
ATOM 3059 C CA . ASN C 1 102 ? 13.011 13.942 19.318 1.00 33.84 101 ASN C CA 1
ATOM 3060 C C . ASN C 1 102 ? 13.218 12.484 18.950 1.00 34.36 101 ASN C C 1
ATOM 3061 O O . ASN C 1 102 ? 14.242 11.888 19.357 1.00 35.22 101 ASN C O 1
ATOM 3066 N N . ILE C 1 103 ? 12.302 11.932 18.133 1.00 34.44 102 ILE C N 1
ATOM 3067 C CA . ILE C 1 103 ? 12.423 10.528 17.711 1.00 34.56 102 ILE C CA 1
ATOM 3068 C C . ILE C 1 103 ? 13.730 10.362 16.962 1.00 34.50 102 ILE C C 1
ATOM 3069 O O . ILE C 1 103 ? 14.470 9.406 17.234 1.00 35.08 102 ILE C O 1
ATOM 3074 N N . ILE C 1 104 ? 14.026 11.294 16.047 1.00 34.24 103 ILE C N 1
ATOM 3075 C CA . ILE C 1 104 ? 15.282 11.224 15.290 1.00 33.89 103 ILE C CA 1
ATOM 3076 C C . ILE C 1 104 ? 16.433 11.160 16.276 1.00 33.79 103 ILE C C 1
ATOM 3077 O O . ILE C 1 104 ? 17.144 10.187 16.293 1.00 33.80 103 ILE C O 1
ATOM 3082 N N . MET C 1 105 ? 16.588 12.156 17.128 1.00 34.31 104 MET C N 1
ATOM 3083 C CA . MET C 1 105 ? 17.708 12.117 18.073 1.00 35.55 104 MET C CA 1
ATOM 3084 C C . MET C 1 105 ? 17.790 10.784 18.871 1.00 35.68 104 MET C C 1
ATOM 3085 O O . MET C 1 105 ? 18.848 10.148 18.923 1.00 34.97 104 MET C O 1
ATOM 3090 N N . ASN C 1 106 ? 16.684 10.332 19.448 1.00 36.17 105 ASN C N 1
ATOM 3091 C CA . ASN C 1 106 ? 16.722 9.083 20.227 1.00 36.46 105 ASN C CA 1
ATOM 3092 C C . ASN C 1 106 ? 17.428 7.925 19.520 1.00 37.13 105 ASN C C 1
ATOM 3093 O O . ASN C 1 106 ? 18.323 7.258 20.094 1.00 36.40 105 ASN C O 1
ATOM 3098 N N . ASP C 1 107 ? 17.076 7.709 18.256 1.00 37.66 106 ASP C N 1
ATOM 3099 C CA . ASP C 1 107 ? 17.584 6.564 17.504 1.00 38.38 106 ASP C CA 1
ATOM 3100 C C . ASP C 1 107 ? 18.901 6.852 16.776 1.00 38.54 106 ASP C C 1
ATOM 3101 O O . ASP C 1 107 ? 19.421 5.993 16.065 1.00 39.40 106 ASP C O 1
ATOM 3106 N N . LEU C 1 108 ? 19.435 8.057 16.955 1.00 38.79 107 LEU C N 1
ATOM 3107 C CA . LEU C 1 108 ? 20.853 8.311 16.722 1.00 39.05 107 LEU C CA 1
ATOM 3108 C C . LEU C 1 108 ? 21.620 8.096 18.013 1.00 39.21 107 LEU C C 1
ATOM 3109 O O . LEU C 1 108 ? 22.668 7.459 18.000 1.00 38.82 107 LEU C O 1
ATOM 3114 N N . ILE C 1 109 ? 21.072 8.596 19.126 1.00 39.55 108 ILE C N 1
ATOM 3115 C CA . ILE C 1 109 ? 21.709 8.439 20.424 1.00 39.74 108 ILE C CA 1
ATOM 3116 C C . ILE C 1 109 ? 21.936 6.975 20.711 1.00 40.08 108 ILE C C 1
ATOM 3117 O O . ILE C 1 109 ? 23.055 6.584 21.039 1.00 40.25 108 ILE C O 1
ATOM 3122 N N . GLU C 1 110 ? 20.879 6.177 20.569 1.00 40.48 109 GLU C N 1
ATOM 3123 C CA . GLU C 1 110 ? 20.936 4.747 20.833 1.00 41.26 109 GLU C CA 1
ATOM 3124 C C . GLU C 1 110 ? 21.871 3.987 19.865 1.00 40.95 109 GLU C C 1
ATOM 3125 O O . GLU C 1 110 ? 22.477 2.964 20.224 1.00 41.33 109 GLU C O 1
ATOM 3131 N N . LEU C 1 111 ? 22.001 4.494 18.650 1.00 40.16 110 LEU C N 1
ATOM 3132 C CA . LEU C 1 111 ? 22.851 3.887 17.674 1.00 39.41 110 LEU C CA 1
ATOM 3133 C C . LEU C 1 111 ? 24.322 4.174 17.915 1.00 39.21 110 LEU C C 1
ATOM 3134 O O . LEU C 1 111 ? 25.166 3.282 17.864 1.00 38.95 110 LEU C O 1
ATOM 3139 N N . MET C 1 112 ? 24.629 5.437 18.169 1.00 39.01 111 MET C N 1
ATOM 3140 C CA . MET C 1 112 ? 26.029 5.872 18.331 1.00 38.99 111 MET C CA 1
ATOM 3141 C C . MET C 1 112 ? 26.578 6.073 19.729 1.00 38.79 111 MET C C 1
ATOM 3142 O O . MET C 1 112 ? 27.785 5.920 19.912 1.00 39.17 111 MET C O 1
ATOM 3147 N N . ASP C 1 113 ? 25.733 6.452 20.691 1.00 38.67 112 ASP C N 1
ATOM 3148 C CA . ASP C 1 113 ? 26.198 6.698 22.052 1.00 38.37 112 ASP C CA 1
ATOM 3149 C C . ASP C 1 113 ? 27.200 7.873 21.956 1.00 37.24 112 ASP C C 1
ATOM 3150 O O . ASP C 1 113 ? 28.346 7.737 22.374 1.00 37.75 112 ASP C O 1
ATOM 3155 N N . PRO C 1 114 ? 26.771 9.016 21.384 1.00 36.22 113 PRO C N 1
ATOM 3156 C CA . PRO C 1 114 ? 27.631 10.186 21.178 1.00 35.25 113 PRO C CA 1
ATOM 3157 C C . PRO C 1 114 ? 27.988 10.958 22.438 1.00 34.34 113 PRO C C 1
ATOM 3158 O O . PRO C 1 114 ? 27.415 10.712 23.467 1.00 34.71 113 PRO C O 1
ATOM 3162 N N . ARG C 1 115 ? 28.969 11.849 22.372 1.00 33.49 114 ARG C N 1
ATOM 3163 C CA . ARG C 1 115 ? 29.280 12.692 23.508 1.00 32.22 114 ARG C CA 1
ATOM 3164 C C . ARG C 1 115 ? 28.190 13.795 23.537 1.00 32.22 114 ARG C C 1
ATOM 3165 O O . ARG C 1 115 ? 27.636 14.117 24.576 1.00 32.32 114 ARG C O 1
ATOM 3173 N N . TYR C 1 116 ? 27.859 14.339 22.366 1.00 32.18 115 TYR C N 1
ATOM 3174 C CA . TYR C 1 116 ? 26.838 15.370 22.228 1.00 32.07 115 TYR C CA 1
ATOM 3175 C C . TYR C 1 116 ? 26.117 15.206 20.904 1.00 32.19 115 TYR C C 1
ATOM 3176 O O . TYR C 1 116 ? 26.679 14.673 19.959 1.00 32.33 115 TYR C O 1
ATOM 3185 N N . ILE C 1 117 ? 24.871 15.658 20.841 1.00 31.69 116 ILE C N 1
ATOM 3186 C CA . ILE C 1 117 ? 24.089 15.625 19.604 1.00 31.04 116 ILE C CA 1
ATOM 3187 C C . ILE C 1 117 ? 22.891 16.567 19.755 1.00 30.54 116 ILE C C 1
ATOM 3188 O O . ILE C 1 117 ? 22.357 16.724 20.843 1.00 29.61 116 ILE C O 1
ATOM 3193 N N . GLU C 1 118 ? 22.499 17.189 18.643 1.00 30.72 117 GLU C N 1
ATOM 3194 C CA . GLU C 1 118 ? 21.367 18.095 18.596 1.00 30.70 117 GLU C CA 1
ATOM 3195 C C . GLU C 1 118 ? 20.709 17.987 17.257 1.00 30.73 117 GLU C C 1
ATOM 3196 O O . GLU C 1 118 ? 21.388 17.759 16.266 1.00 30.72 117 GLU C O 1
ATOM 3202 N N . VAL C 1 119 ? 19.395 18.204 17.240 1.00 30.55 118 VAL C N 1
ATOM 3203 C CA . VAL C 1 119 ? 18.576 18.142 16.048 1.00 30.20 118 VAL C CA 1
ATOM 3204 C C . VAL C 1 119 ? 17.708 19.405 15.909 1.00 30.32 118 VAL C C 1
ATOM 3205 O O . VAL C 1 119 ? 16.812 19.662 16.728 1.00 29.26 118 VAL C O 1
ATOM 3209 N N . TRP C 1 120 ? 17.940 20.182 14.855 1.00 30.28 119 TRP C N 1
ATOM 3210 C CA . TRP C 1 120 ? 17.186 21.397 14.655 1.00 29.51 119 TRP C CA 1
ATOM 3211 C C . TRP C 1 120 ? 16.472 21.260 13.341 1.00 30.18 119 TRP C C 1
ATOM 3212 O O . TRP C 1 120 ? 17.116 21.179 12.278 1.00 30.47 119 TRP C O 1
ATOM 3223 N N . GLY C 1 121 ? 15.148 21.222 13.395 1.00 29.81 120 GLY C N 1
ATOM 3224 C CA . GLY C 1 121 ? 14.378 21.076 12.195 1.00 30.11 120 GLY C CA 1
ATOM 3225 C C . GLY C 1 121 ? 13.677 22.389 11.939 1.00 30.66 120 GLY C C 1
ATOM 3226 O O . GLY C 1 121 ? 13.266 23.083 12.876 1.00 29.88 120 GLY C O 1
ATOM 3227 N N . LYS C 1 122 ? 13.542 22.722 10.663 1.00 30.73 121 LYS C N 1
ATOM 3228 C CA . LYS C 1 122 ? 12.888 23.948 10.273 1.00 31.09 121 LYS C CA 1
ATOM 3229 C C . LYS C 1 122 ? 11.807 23.569 9.289 1.00 30.71 121 LYS C C 1
ATOM 3230 O O . LYS C 1 122 ? 12.123 23.233 8.146 1.00 31.64 121 LYS C O 1
ATOM 3236 N N . PHE C 1 123 ? 10.553 23.589 9.731 1.00 29.63 122 PHE C N 1
ATOM 3237 C CA . PHE C 1 123 ? 9.424 23.199 8.856 1.00 30.17 122 PHE C CA 1
ATOM 3238 C C . PHE C 1 123 ? 8.736 24.334 8.088 1.00 30.08 122 PHE C C 1
ATOM 3239 O O . PHE C 1 123 ? 8.664 25.495 8.523 1.00 29.55 122 PHE C O 1
ATOM 3247 N N . THR C 1 124 ? 8.228 23.946 6.928 1.00 29.84 123 THR C N 1
ATOM 3248 C CA . THR C 1 124 ? 7.498 24.867 6.080 1.00 29.79 123 THR C CA 1
ATOM 3249 C C . THR C 1 124 ? 6.128 25.063 6.776 1.00 30.17 123 THR C C 1
ATOM 3250 O O . THR C 1 124 ? 5.518 24.109 7.287 1.00 30.42 123 THR C O 1
ATOM 3254 N N . PRO C 1 125 ? 5.646 26.307 6.807 1.00 30.20 124 PRO C N 1
ATOM 3255 C CA . PRO C 1 125 ? 4.404 26.669 7.510 1.00 30.40 124 PRO C CA 1
ATOM 3256 C C . PRO C 1 125 ? 3.065 26.088 7.035 1.00 30.79 124 PRO C C 1
ATOM 3257 O O . PRO C 1 125 ? 2.913 25.735 5.890 1.00 30.60 124 PRO C O 1
ATOM 3261 N N . ARG C 1 126 ? 2.132 25.974 7.981 1.00 31.76 125 ARG C N 1
ATOM 3262 C CA . ARG C 1 126 ? 0.741 25.563 7.774 1.00 32.96 125 ARG C CA 1
ATOM 3263 C C . ARG C 1 126 ? -0.063 26.645 8.481 1.00 32.75 125 ARG C C 1
ATOM 3264 O O . ARG C 1 126 ? 0.341 27.116 9.544 1.00 33.14 125 ARG C O 1
ATOM 3272 N N . GLY C 1 127 ? -1.176 27.075 7.896 1.00 32.53 126 GLY C N 1
ATOM 3273 C CA . GLY C 1 127 ? -1.981 28.123 8.497 1.00 32.03 126 GLY C CA 1
ATOM 3274 C C . GLY C 1 127 ? -1.123 29.330 8.834 1.00 32.37 126 GLY C C 1
ATOM 3275 O O . GLY C 1 127 ? -1.323 29.957 9.863 1.00 33.20 126 GLY C O 1
ATOM 3276 N N . GLY C 1 128 ? -0.144 29.629 7.983 1.00 32.02 127 GLY C N 1
ATOM 3277 C CA . GLY C 1 128 ? 0.780 30.754 8.171 1.00 31.70 127 GLY C CA 1
ATOM 3278 C C . GLY C 1 128 ? 1.786 30.634 9.314 1.00 31.78 127 GLY C C 1
ATOM 3279 O O . GLY C 1 128 ? 2.371 31.634 9.707 1.00 32.02 127 GLY C O 1
ATOM 3280 N N . ILE C 1 129 ? 2.031 29.423 9.818 1.00 31.66 128 ILE C N 1
ATOM 3281 C CA . ILE C 1 129 ? 2.922 29.223 10.970 1.00 31.46 128 ILE C CA 1
ATOM 3282 C C . ILE C 1 129 ? 3.934 28.099 10.810 1.00 31.27 128 ILE C C 1
ATOM 3283 O O . ILE C 1 129 ? 3.570 26.955 10.537 1.00 31.14 128 ILE C O 1
ATOM 3288 N N . SER C 1 130 ? 5.208 28.437 11.012 1.00 30.66 129 SER C N 1
ATOM 3289 C CA . SER C 1 130 ? 6.301 27.467 10.912 1.00 29.53 129 SER C CA 1
ATOM 3290 C C . SER C 1 130 ? 6.766 27.017 12.296 1.00 29.15 129 SER C C 1
ATOM 3291 O O . SER C 1 130 ? 6.835 27.816 13.199 1.00 29.33 129 SER C O 1
ATOM 3294 N N . ILE C 1 131 ? 7.065 25.729 12.439 1.00 28.53 130 ILE C N 1
ATOM 3295 C CA . ILE C 1 131 ? 7.507 25.136 13.676 1.00 28.26 130 ILE C CA 1
ATOM 3296 C C . ILE C 1 131 ? 8.985 24.645 13.605 1.00 28.23 130 ILE C C 1
ATOM 3297 O O . ILE C 1 131 ? 9.309 23.723 12.862 1.00 27.68 130 ILE C O 1
ATOM 3302 N N . ASP C 1 132 ? 9.863 25.231 14.413 1.00 27.45 131 ASP C N 1
ATOM 3303 C CA . ASP C 1 132 ? 11.261 24.846 14.374 1.00 28.06 131 ASP C CA 1
ATOM 3304 C C . ASP C 1 132 ? 11.698 24.199 15.668 1.00 28.17 131 ASP C C 1
ATOM 3305 O O . ASP C 1 132 ? 12.282 24.863 16.519 1.00 28.76 131 ASP C O 1
ATOM 3310 N N . PRO C 1 133 ? 11.440 22.889 15.812 1.00 28.11 132 PRO C N 1
ATOM 3311 C CA . PRO C 1 133 ? 11.838 22.296 17.086 1.00 28.27 132 PRO C CA 1
ATOM 3312 C C . PRO C 1 133 ? 13.326 22.046 17.129 1.00 28.29 132 PRO C C 1
ATOM 3313 O O . PRO C 1 133 ? 13.918 21.668 16.125 1.00 28.07 132 PRO C O 1
ATOM 3317 N N . TYR C 1 134 ? 13.905 22.328 18.291 1.00 28.87 133 TYR C N 1
ATOM 3318 C CA . TYR C 1 134 ? 15.319 22.126 18.575 1.00 29.67 133 TYR C CA 1
ATOM 3319 C C . TYR C 1 134 ? 15.488 21.319 19.874 1.00 30.36 133 TYR C C 1
ATOM 3320 O O . TYR C 1 134 ? 14.934 21.640 20.924 1.00 30.24 133 TYR C O 1
ATOM 3329 N N . THR C 1 135 ? 16.289 20.272 19.799 1.00 30.96 134 THR C N 1
ATOM 3330 C CA . THR C 1 135 ? 16.496 19.425 20.946 1.00 30.80 134 THR C CA 1
ATOM 3331 C C . THR C 1 135 ? 17.932 18.987 20.981 1.00 30.66 134 THR C C 1
ATOM 3332 O O . THR C 1 135 ? 18.569 18.954 19.939 1.00 31.04 134 THR C O 1
ATOM 3336 N N . ASN C 1 136 ? 18.474 18.711 22.160 1.00 30.77 135 ASN C N 1
ATOM 3337 C CA . ASN C 1 136 ? 19.866 18.278 22.223 1.00 31.45 135 ASN C CA 1
ATOM 3338 C C . ASN C 1 136 ? 20.130 17.361 23.430 1.00 32.72 135 ASN C C 1
ATOM 3339 O O . ASN C 1 136 ? 19.270 17.188 24.303 1.00 32.69 135 ASN C O 1
ATOM 3344 N N . TYR C 1 137 ? 21.351 16.838 23.486 1.00 33.79 136 TYR C N 1
ATOM 3345 C CA . TYR C 1 137 ? 21.759 15.890 24.489 1.00 35.03 136 TYR C CA 1
ATOM 3346 C C . TYR C 1 137 ? 23.265 15.711 24.608 1.00 35.50 136 TYR C C 1
ATOM 3347 O O . TYR C 1 137 ? 23.983 15.772 23.619 1.00 35.69 136 TYR C O 1
ATOM 3356 N N . GLY C 1 138 ? 23.724 15.451 25.826 1.00 36.57 137 GLY C N 1
ATOM 3357 C CA . GLY C 1 138 ? 25.148 15.224 26.130 1.00 37.93 137 GLY C CA 1
ATOM 3358 C C . GLY C 1 138 ? 25.182 14.052 27.098 1.00 38.89 137 GLY C C 1
ATOM 3359 O O . GLY C 1 138 ? 24.244 13.911 27.886 1.00 38.55 137 GLY C O 1
ATOM 3360 N N . LYS C 1 139 ? 26.223 13.203 27.053 1.00 39.84 138 LYS C N 1
ATOM 3361 C CA . LYS C 1 139 ? 26.264 12.043 27.973 1.00 41.18 138 LYS C CA 1
ATOM 3362 C C . LYS C 1 139 ? 25.963 12.460 29.427 1.00 41.81 138 LYS C C 1
ATOM 3363 O O . LYS C 1 139 ? 26.521 13.461 29.904 1.00 41.69 138 LYS C O 1
ATOM 3369 N N . PRO C 1 140 ? 25.032 11.733 30.099 1.00 42.30 139 PRO C N 1
ATOM 3370 C CA . PRO C 1 140 ? 24.652 12.028 31.485 1.00 42.64 139 PRO C CA 1
ATOM 3371 C C . PRO C 1 140 ? 25.875 12.101 32.370 1.00 43.00 139 PRO C C 1
ATOM 3372 O O . PRO C 1 140 ? 26.737 11.199 32.304 1.00 42.73 139 PRO C O 1
ATOM 3376 N N . GLY C 1 141 ? 25.975 13.202 33.127 1.00 43.31 140 GLY C N 1
ATOM 3377 C CA . GLY C 1 141 ? 27.078 13.447 34.087 1.00 43.66 140 GLY C CA 1
ATOM 3378 C C . GLY C 1 141 ? 28.480 13.864 33.639 1.00 43.75 140 GLY C C 1
ATOM 3379 O O . GLY C 1 141 ? 29.387 14.012 34.481 1.00 44.29 140 GLY C O 1
ATOM 3380 N N . THR C 1 142 ? 28.670 14.048 32.332 1.00 43.27 141 THR C N 1
ATOM 3381 C CA . THR C 1 142 ? 29.945 14.455 31.765 1.00 42.29 141 THR C CA 1
ATOM 3382 C C . THR C 1 142 ? 29.827 15.894 31.397 1.00 41.93 141 THR C C 1
ATOM 3383 O O . THR C 1 142 ? 28.753 16.450 31.502 1.00 41.50 141 THR C O 1
ATOM 3387 N N . LYS C 1 143 ? 30.925 16.483 30.919 1.00 42.12 142 LYS C N 1
ATOM 3388 C CA . LYS C 1 143 ? 30.981 17.895 30.503 1.00 42.34 142 LYS C CA 1
ATOM 3389 C C . LYS C 1 143 ? 30.103 18.186 29.272 1.00 41.83 142 LYS C C 1
ATOM 3390 O O . LYS C 1 143 ? 29.824 19.354 28.955 1.00 41.90 142 LYS C O 1
ATOM 3396 N N . TYR C 1 144 ? 29.667 17.122 28.601 1.00 41.14 143 TYR C N 1
ATOM 3397 C CA . TYR C 1 144 ? 28.822 17.255 27.419 1.00 40.88 143 TYR C CA 1
ATOM 3398 C C . TYR C 1 144 ? 27.425 17.572 27.889 1.00 40.93 143 TYR C C 1
ATOM 3399 O O . TYR C 1 144 ? 26.634 18.120 27.134 1.00 41.55 143 TYR C O 1
ATOM 3408 N N . GLU C 1 145 ? 27.134 17.272 29.150 1.00 40.83 144 GLU C N 1
ATOM 3409 C CA . GLU C 1 145 ? 25.818 17.588 29.666 1.00 40.88 144 GLU C CA 1
ATOM 3410 C C . GLU C 1 145 ? 25.794 19.089 29.947 1.00 39.97 144 GLU C C 1
ATOM 3411 O O . GLU C 1 145 ? 24.779 19.752 29.758 1.00 40.35 144 GLU C O 1
ATOM 3417 N N . LYS C 1 146 ? 26.920 19.634 30.377 1.00 39.07 145 LYS C N 1
ATOM 3418 C CA . LYS C 1 146 ? 26.997 21.074 30.614 1.00 38.84 145 LYS C CA 1
ATOM 3419 C C . LYS C 1 146 ? 26.841 21.802 29.258 1.00 38.10 145 LYS C C 1
ATOM 3420 O O . LYS C 1 146 ? 26.175 22.857 29.174 1.00 37.52 145 LYS C O 1
ATOM 3426 N N . MET C 1 147 ? 27.399 21.191 28.204 1.00 36.73 146 MET C N 1
ATOM 3427 C CA . MET C 1 147 ? 27.325 21.730 26.857 1.00 35.20 146 MET C CA 1
ATOM 3428 C C . MET C 1 147 ? 25.888 21.734 26.409 1.00 33.93 146 MET C C 1
ATOM 3429 O O . MET C 1 147 ? 25.372 22.742 25.935 1.00 33.26 146 MET C O 1
ATOM 3434 N N . ALA C 1 148 ? 25.222 20.607 26.599 1.00 32.82 147 ALA C N 1
ATOM 3435 C CA . ALA C 1 148 ? 23.843 20.502 26.189 1.00 31.68 147 ALA C CA 1
ATOM 3436 C C . ALA C 1 148 ? 23.050 21.619 26.881 1.00 31.18 147 ALA C C 1
ATOM 3437 O O . ALA C 1 148 ? 22.187 22.257 26.280 1.00 30.55 147 ALA C O 1
ATOM 3439 N N . GLU C 1 149 ? 23.396 21.893 28.129 1.00 31.19 148 GLU C N 1
ATOM 3440 C CA . GLU C 1 149 ? 22.712 22.953 28.882 1.00 31.40 148 GLU C CA 1
ATOM 3441 C C . GLU C 1 149 ? 23.056 24.336 28.336 1.00 30.48 148 GLU C C 1
ATOM 3442 O O . GLU C 1 149 ? 22.168 25.159 28.095 1.00 30.76 148 GLU C O 1
ATOM 3448 N N . TYR C 1 150 ? 24.334 24.550 28.073 1.00 29.88 149 TYR C N 1
ATOM 3449 C CA . TYR C 1 150 ? 24.782 25.790 27.534 1.00 30.12 149 TYR C CA 1
ATOM 3450 C C . TYR C 1 150 ? 24.071 26.070 26.213 1.00 30.24 149 TYR C C 1
ATOM 3451 O O . TYR C 1 150 ? 23.311 27.023 26.106 1.00 29.88 149 TYR C O 1
ATOM 3460 N N . ARG C 1 151 ? 24.302 25.204 25.229 1.00 30.42 150 ARG C N 1
ATOM 3461 C CA . ARG C 1 151 ? 23.702 25.351 23.890 1.00 30.59 150 ARG C CA 1
ATOM 3462 C C . ARG C 1 151 ? 22.160 25.485 23.915 1.00 30.86 150 ARG C C 1
ATOM 3463 O O . ARG C 1 151 ? 21.582 26.059 23.011 1.00 29.95 150 ARG C O 1
ATOM 3471 N N . MET C 1 152 ? 21.511 24.950 24.943 1.00 31.83 151 MET C N 1
ATOM 3472 C CA . MET C 1 152 ? 20.046 25.029 25.026 1.00 32.56 151 MET C CA 1
ATOM 3473 C C . MET C 1 152 ? 19.674 26.369 25.636 1.00 33.14 151 MET C C 1
ATOM 3474 O O . MET C 1 152 ? 18.777 27.069 25.151 1.00 33.00 151 MET C O 1
ATOM 3479 N N . MET C 1 153 ? 20.379 26.734 26.703 1.00 33.87 152 MET C N 1
ATOM 3480 C CA . MET C 1 153 ? 20.081 28.000 27.340 1.00 34.56 152 MET C CA 1
ATOM 3481 C C . MET C 1 153 ? 20.367 29.156 26.378 1.00 33.76 152 MET C C 1
ATOM 3482 O O . MET C 1 153 ? 19.583 30.089 26.312 1.00 33.67 152 MET C O 1
ATOM 3487 N N . ASN C 1 154 ? 21.465 29.083 25.624 1.00 33.50 153 ASN C N 1
ATOM 3488 C CA . ASN C 1 154 ? 21.813 30.158 24.688 1.00 33.31 153 ASN C CA 1
ATOM 3489 C C . ASN C 1 154 ? 21.266 29.970 23.272 1.00 32.81 153 ASN C C 1
ATOM 3490 O O . ASN C 1 154 ? 21.643 30.721 22.358 1.00 33.04 153 ASN C O 1
ATOM 3495 N N . HIS C 1 155 ? 20.399 28.967 23.104 1.00 31.83 154 HIS C N 1
ATOM 3496 C CA . HIS C 1 155 ? 19.791 28.648 21.827 1.00 30.71 154 HIS C CA 1
ATOM 3497 C C . HIS C 1 155 ? 18.879 29.701 21.254 1.00 31.57 154 HIS C C 1
ATOM 3498 O O . HIS C 1 155 ? 17.985 30.250 21.944 1.00 31.77 154 HIS C O 1
ATOM 3505 N N . ASP C 1 156 ? 19.106 29.929 19.962 1.00 31.81 155 ASP C N 1
ATOM 3506 C CA . ASP C 1 156 ? 18.318 30.819 19.148 1.00 32.23 155 ASP C CA 1
ATOM 3507 C C . ASP C 1 156 ? 18.046 32.126 19.855 1.00 31.94 155 ASP C C 1
ATOM 3508 O O . ASP C 1 156 ? 16.890 32.564 19.951 1.00 31.41 155 ASP C O 1
ATOM 3513 N N . LEU C 1 157 ? 19.115 32.715 20.387 1.00 31.70 156 LEU C N 1
ATOM 3514 C CA . LEU C 1 157 ? 19.005 34.000 21.059 1.00 31.96 156 LEU C CA 1
ATOM 3515 C C . LEU C 1 157 ? 18.523 35.036 20.063 1.00 31.91 156 LEU C C 1
ATOM 3516 O O . LEU C 1 157 ? 17.691 35.838 20.410 1.00 33.21 156 LEU C O 1
ATOM 3521 N N . TYR C 1 158 ? 19.033 35.009 18.837 1.00 31.62 157 TYR C N 1
ATOM 3522 C CA . TYR C 1 158 ? 18.608 35.929 17.770 1.00 31.31 157 TYR C CA 1
ATOM 3523 C C . TYR C 1 158 ? 17.886 35.122 16.684 1.00 31.20 157 TYR C C 1
ATOM 3524 O O . TYR C 1 158 ? 18.518 34.637 15.748 1.00 31.49 157 TYR C O 1
ATOM 3533 N N . PRO C 1 159 ? 16.565 34.957 16.813 1.00 30.56 158 PRO C N 1
ATOM 3534 C CA . PRO C 1 159 ? 15.837 34.176 15.809 1.00 30.47 158 PRO C CA 1
ATOM 3535 C C . PRO C 1 159 ? 15.959 34.830 14.448 1.00 30.07 158 PRO C C 1
ATOM 3536 O O . PRO C 1 159 ? 16.058 36.066 14.363 1.00 30.80 158 PRO C O 1
ATOM 3540 N N . GLU C 1 160 ? 15.971 34.001 13.408 1.00 28.91 159 GLU C N 1
ATOM 3541 C CA . GLU C 1 160 ? 16.121 34.445 12.026 1.00 27.98 159 GLU C CA 1
ATOM 3542 C C . GLU C 1 160 ? 14.809 34.945 11.446 1.00 27.55 159 GLU C C 1
ATOM 3543 O O . GLU C 1 160 ? 13.749 34.438 11.784 1.00 26.51 159 GLU C O 1
ATOM 3549 N N . THR C 1 161 ? 14.898 35.925 10.555 1.00 27.31 160 THR C N 1
ATOM 3550 C CA . THR C 1 161 ? 13.700 36.506 9.925 1.00 27.97 160 THR C CA 1
ATOM 3551 C C . THR C 1 161 ? 12.906 35.586 8.951 1.00 28.24 160 THR C C 1
ATOM 3552 O O . THR C 1 161 ? 13.426 35.150 7.932 1.00 28.60 160 THR C O 1
ATOM 3556 N N . ILE C 1 162 ? 11.639 35.332 9.273 1.00 28.32 161 ILE C N 1
ATOM 3557 C CA . ILE C 1 162 ? 10.769 34.524 8.425 1.00 28.32 161 ILE C CA 1
ATOM 3558 C C . ILE C 1 162 ? 9.587 35.406 7.929 1.00 28.89 161 ILE C C 1
ATOM 3559 O O . ILE C 1 162 ? 9.005 36.205 8.705 1.00 28.71 161 ILE C O 1
ATOM 3564 N N . ASP C 1 163 ? 9.301 35.325 6.625 1.00 28.74 162 ASP C N 1
ATOM 3565 C CA . ASP C 1 163 ? 8.192 36.076 5.983 1.00 29.07 162 ASP C CA 1
ATOM 3566 C C . ASP C 1 163 ? 7.299 35.096 5.258 1.00 29.71 162 ASP C C 1
ATOM 3567 O O . ASP C 1 163 ? 6.224 35.483 4.778 1.00 30.88 162 ASP C O 1
ATOM 3572 N N . ASN C 1 164 ? 7.728 33.822 5.240 1.00 29.12 163 ASN C N 1
ATOM 3573 C CA . ASN C 1 164 ? 7.035 32.719 4.554 1.00 28.63 163 ASN C CA 1
ATOM 3574 C C . ASN C 1 164 ? 7.163 32.766 3.030 1.00 28.25 163 ASN C C 1
ATOM 3575 O O . ASN C 1 164 ? 6.257 32.329 2.333 1.00 29.38 163 ASN C O 1
ATOM 3580 N N . ARG C 1 165 ? 8.251 33.353 2.546 1.00 27.48 164 ARG C N 1
ATOM 3581 C CA . ARG C 1 165 ? 8.608 33.456 1.145 1.00 26.58 164 ARG C CA 1
ATOM 3582 C C . ARG C 1 165 ? 10.011 33.005 1.143 1.00 26.34 164 ARG C C 1
ATOM 3583 O O . ARG C 1 165 ? 10.380 32.085 0.456 1.00 27.14 164 ARG C O 1
ATOM 3592 N N . ASN D 1 21 ? 54.794 17.318 -12.160 1.00 75.06 20 ASN D N 1
ATOM 3593 C CA . ASN D 1 21 ? 53.794 16.256 -12.175 1.00 74.29 20 ASN D CA 1
ATOM 3594 C C . ASN D 1 21 ? 53.530 15.974 -10.696 1.00 73.79 20 ASN D C 1
ATOM 3595 O O . ASN D 1 21 ? 54.475 15.688 -9.932 1.00 73.84 20 ASN D O 1
ATOM 3600 N N . TYR D 1 22 ? 52.250 16.060 -10.314 1.00 72.74 21 TYR D N 1
ATOM 3601 C CA . TYR D 1 22 ? 51.773 15.902 -8.933 1.00 71.51 21 TYR D CA 1
ATOM 3602 C C . TYR D 1 22 ? 51.302 14.508 -8.554 1.00 69.99 21 TYR D C 1
ATOM 3603 O O . TYR D 1 22 ? 50.821 13.769 -9.413 1.00 70.12 21 TYR D O 1
ATOM 3612 N N . LEU D 1 23 ? 51.459 14.143 -7.279 1.00 67.88 22 LEU D N 1
ATOM 3613 C CA . LEU D 1 23 ? 50.964 12.848 -6.802 1.00 66.06 22 LEU D CA 1
ATOM 3614 C C . LEU D 1 23 ? 49.561 13.055 -6.290 1.00 64.46 22 LEU D C 1
ATOM 3615 O O . LEU D 1 23 ? 49.303 14.033 -5.583 1.00 64.30 22 LEU D O 1
ATOM 3620 N N . PHE D 1 24 ? 48.646 12.168 -6.683 1.00 62.29 23 PHE D N 1
ATOM 3621 C CA . PHE D 1 24 ? 47.262 12.249 -6.215 1.00 60.12 23 PHE D CA 1
ATOM 3622 C C . PHE D 1 24 ? 47.063 11.145 -5.158 1.00 58.67 23 PHE D C 1
ATOM 3623 O O . PHE D 1 24 ? 45.936 10.782 -4.791 1.00 58.04 23 PHE D O 1
ATOM 3631 N N . GLU D 1 25 ? 48.193 10.630 -4.675 1.00 56.76 24 GLU D N 1
ATOM 3632 C CA . GLU D 1 25 ? 48.201 9.619 -3.635 1.00 55.38 24 GLU D CA 1
ATOM 3633 C C . GLU D 1 25 ? 48.611 10.343 -2.354 1.00 53.71 24 GLU D C 1
ATOM 3634 O O . GLU D 1 25 ? 49.609 11.076 -2.359 1.00 53.13 24 GLU D O 1
ATOM 3640 N N . TYR D 1 26 ? 47.837 10.178 -1.291 1.00 51.59 25 TYR D N 1
ATOM 3641 C CA . TYR D 1 26 ? 48.081 10.858 -0.032 1.00 49.57 25 TYR D CA 1
ATOM 3642 C C . TYR D 1 26 ? 49.530 11.001 0.243 1.00 48.42 25 TYR D C 1
ATOM 3643 O O . TYR D 1 26 ? 50.216 10.030 0.337 1.00 47.83 25 TYR D O 1
ATOM 3652 N N . ALA D 1 27 ? 49.969 12.247 0.386 1.00 47.45 26 ALA D N 1
ATOM 3653 C CA . ALA D 1 27 ? 51.379 12.552 0.632 1.00 46.67 26 ALA D CA 1
ATOM 3654 C C . ALA D 1 27 ? 51.608 13.756 1.544 1.00 46.14 26 ALA D C 1
ATOM 3655 O O . ALA D 1 27 ? 51.769 14.881 1.063 1.00 45.82 26 ALA D O 1
ATOM 3657 N N . PRO D 1 28 ? 51.659 13.501 2.863 1.00 45.64 27 PRO D N 1
ATOM 3658 C CA . PRO D 1 28 ? 51.901 14.512 3.900 1.00 45.07 27 PRO D CA 1
ATOM 3659 C C . PRO D 1 28 ? 53.286 15.147 3.817 1.00 44.54 27 PRO D C 1
ATOM 3660 O O . PRO D 1 28 ? 53.453 16.310 4.186 1.00 44.66 27 PRO D O 1
ATOM 3664 N N . ASP D 1 29 ? 54.272 14.406 3.336 1.00 43.97 28 ASP D N 1
ATOM 3665 C CA . ASP D 1 29 ? 55.648 14.937 3.247 1.00 44.04 28 ASP D CA 1
ATOM 3666 C C . ASP D 1 29 ? 55.863 16.112 2.276 1.00 43.26 28 ASP D C 1
ATOM 3667 O O . ASP D 1 29 ? 56.975 16.668 2.252 1.00 42.90 28 ASP D O 1
ATOM 3672 N N . VAL D 1 30 ? 54.843 16.477 1.506 1.00 42.32 29 VAL D N 1
ATOM 3673 C CA . VAL D 1 30 ? 54.956 17.592 0.569 1.00 42.15 29 VAL D CA 1
ATOM 3674 C C . VAL D 1 30 ? 54.871 18.933 1.293 1.00 41.66 29 VAL D C 1
ATOM 3675 O O . VAL D 1 30 ? 55.356 19.951 0.799 1.00 41.03 29 VAL D O 1
ATOM 3679 N N . LEU D 1 31 ? 54.251 18.919 2.467 1.00 41.50 30 LEU D N 1
ATOM 3680 C CA . LEU D 1 31 ? 54.095 20.123 3.294 1.00 41.21 30 LEU D CA 1
ATOM 3681 C C . LEU D 1 31 ? 55.434 20.786 3.689 1.00 41.59 30 LEU D C 1
ATOM 3682 O O . LEU D 1 31 ? 56.446 20.118 3.960 1.00 41.30 30 LEU D O 1
ATOM 3687 N N . GLU D 1 32 ? 55.418 22.109 3.681 1.00 41.75 31 GLU D N 1
ATOM 3688 C CA . GLU D 1 32 ? 56.565 22.885 4.065 1.00 43.16 31 GLU D CA 1
ATOM 3689 C C . GLU D 1 32 ? 56.116 23.966 5.021 1.00 43.49 31 GLU D C 1
ATOM 3690 O O . GLU D 1 32 ? 54.902 24.208 5.189 1.00 43.63 31 GLU D O 1
ATOM 3696 N N . SER D 1 33 ? 57.112 24.613 5.632 1.00 43.43 32 SER D N 1
ATOM 3697 C CA . SER D 1 33 ? 56.895 25.681 6.576 1.00 43.39 32 SER D CA 1
ATOM 3698 C C . SER D 1 33 ? 57.972 26.711 6.367 1.00 43.47 32 SER D C 1
ATOM 3699 O O . SER D 1 33 ? 58.945 26.452 5.638 1.00 43.74 32 SER D O 1
ATOM 3702 N N . PHE D 1 34 ? 57.775 27.879 6.981 1.00 42.91 33 PHE D N 1
ATOM 3703 C CA . PHE D 1 34 ? 58.736 28.982 6.951 1.00 42.65 33 PHE D CA 1
ATOM 3704 C C . PHE D 1 34 ? 58.708 29.628 8.347 1.00 43.25 33 PHE D C 1
ATOM 3705 O O . PHE D 1 34 ? 57.699 29.501 9.039 1.00 43.51 33 PHE D O 1
ATOM 3713 N N . PRO D 1 35 ? 59.787 30.339 8.760 1.00 43.47 34 PRO D N 1
ATOM 3714 C CA . PRO D 1 35 ? 59.707 30.872 10.127 1.00 43.46 34 PRO D CA 1
ATOM 3715 C C . PRO D 1 35 ? 58.662 31.992 10.279 1.00 43.15 34 PRO D C 1
ATOM 3716 O O . PRO D 1 35 ? 58.293 32.629 9.301 1.00 43.05 34 PRO D O 1
ATOM 3720 N N . ASN D 1 36 ? 58.174 32.182 11.501 1.00 43.07 35 ASN D N 1
ATOM 3721 C CA . ASN D 1 36 ? 57.185 33.214 11.833 1.00 43.17 35 ASN D CA 1
ATOM 3722 C C . ASN D 1 36 ? 57.885 34.541 12.135 1.00 43.30 35 ASN D C 1
ATOM 3723 O O . ASN D 1 36 ? 58.750 34.624 12.993 1.00 44.12 35 ASN D O 1
ATOM 3728 N N . LYS D 1 37 ? 57.549 35.592 11.431 1.00 43.43 36 LYS D N 1
ATOM 3729 C CA . LYS D 1 37 ? 58.252 36.847 11.704 1.00 44.36 36 LYS D CA 1
ATOM 3730 C C . LYS D 1 37 ? 57.638 37.686 12.822 1.00 44.22 36 LYS D C 1
ATOM 3731 O O . LYS D 1 37 ? 58.205 38.693 13.215 1.00 44.36 36 LYS D O 1
ATOM 3737 N N . HIS D 1 38 ? 56.543 37.201 13.388 1.00 44.31 37 HIS D N 1
ATOM 3738 C CA . HIS D 1 38 ? 55.858 37.905 14.439 1.00 44.36 37 HIS D CA 1
ATOM 3739 C C . HIS D 1 38 ? 55.410 36.922 15.525 1.00 44.93 37 HIS D C 1
ATOM 3740 O O . HIS D 1 38 ? 54.237 36.884 15.899 1.00 44.67 37 HIS D O 1
ATOM 3747 N N . VAL D 1 39 ? 56.354 36.131 16.024 1.00 45.35 38 VAL D N 1
ATOM 3748 C CA . VAL D 1 39 ? 56.059 35.142 17.054 1.00 45.88 38 VAL D CA 1
ATOM 3749 C C . VAL D 1 39 ? 55.360 35.781 18.249 1.00 45.99 38 VAL D C 1
ATOM 3750 O O . VAL D 1 39 ? 54.282 35.347 18.654 1.00 46.25 38 VAL D O 1
ATOM 3754 N N . ASN D 1 40 ? 55.981 36.815 18.808 1.00 46.07 39 ASN D N 1
ATOM 3755 C CA . ASN D 1 40 ? 55.495 37.425 20.040 1.00 46.27 39 ASN D CA 1
ATOM 3756 C C . ASN D 1 40 ? 54.159 38.135 19.844 1.00 45.04 39 ASN D C 1
ATOM 3757 O O . ASN D 1 40 ? 53.970 39.260 20.306 1.00 45.78 39 ASN D O 1
ATOM 3762 N N . ARG D 1 41 ? 53.237 37.470 19.156 1.00 42.98 40 ARG D N 1
ATOM 3763 C CA . ARG D 1 41 ? 51.905 38.021 18.928 1.00 41.12 40 ARG D CA 1
ATOM 3764 C C . ARG D 1 41 ? 50.971 36.967 18.380 1.00 40.14 40 ARG D C 1
ATOM 3765 O O . ARG D 1 41 ? 51.367 36.142 17.564 1.00 39.66 40 ARG D O 1
ATOM 3773 N N . ASP D 1 42 ? 49.731 36.992 18.847 1.00 38.94 41 ASP D N 1
ATOM 3774 C CA . ASP D 1 42 ? 48.735 36.040 18.383 1.00 37.71 41 ASP D CA 1
ATOM 3775 C C . ASP D 1 42 ? 47.920 36.578 17.220 1.00 36.56 41 ASP D C 1
ATOM 3776 O O . ASP D 1 42 ? 47.224 37.587 17.396 1.00 36.57 41 ASP D O 1
ATOM 3781 N N . TYR D 1 43 ? 48.013 35.946 16.041 1.00 34.81 42 TYR D N 1
ATOM 3782 C CA . TYR D 1 43 ? 47.194 36.377 14.883 1.00 33.19 42 TYR D CA 1
ATOM 3783 C C . TYR D 1 43 ? 46.626 35.165 14.177 1.00 32.21 42 TYR D C 1
ATOM 3784 O O . TYR D 1 43 ? 47.172 34.073 14.291 1.00 32.78 42 TYR D O 1
ATOM 3793 N N . PHE D 1 44 ? 45.480 35.357 13.527 1.00 30.97 43 PHE D N 1
ATOM 3794 C CA . PHE D 1 44 ? 44.822 34.317 12.725 1.00 29.02 43 PHE D CA 1
ATOM 3795 C C . PHE D 1 44 ? 45.219 34.381 11.289 1.00 28.56 43 PHE D C 1
ATOM 3796 O O . PHE D 1 44 ? 45.503 35.432 10.760 1.00 28.36 43 PHE D O 1
ATOM 3804 N N . VAL D 1 45 ? 45.211 33.235 10.649 1.00 28.56 44 VAL D N 1
ATOM 3805 C CA . VAL D 1 45 ? 45.528 33.170 9.240 1.00 28.96 44 VAL D CA 1
ATOM 3806 C C . VAL D 1 45 ? 44.653 32.072 8.689 1.00 29.14 44 VAL D C 1
ATOM 3807 O O . VAL D 1 45 ? 44.736 30.904 9.093 1.00 28.66 44 VAL D O 1
ATOM 3811 N N . LYS D 1 46 ? 43.782 32.476 7.774 1.00 29.42 45 LYS D N 1
ATOM 3812 C CA . LYS D 1 46 ? 42.846 31.552 7.155 1.00 29.71 45 LYS D CA 1
ATOM 3813 C C . LYS D 1 46 ? 43.202 31.179 5.704 1.00 29.58 45 LYS D C 1
ATOM 3814 O O . LYS D 1 46 ? 43.689 32.015 4.918 1.00 29.29 45 LYS D O 1
ATOM 3820 N N . PHE D 1 47 ? 42.999 29.903 5.396 1.00 29.44 46 PHE D N 1
ATOM 3821 C CA . PHE D 1 47 ? 43.191 29.372 4.059 1.00 29.75 46 PHE D CA 1
ATOM 3822 C C . PHE D 1 47 ? 41.846 28.913 3.545 1.00 30.01 46 PHE D C 1
ATOM 3823 O O . PHE D 1 47 ? 41.230 28.057 4.155 1.00 30.74 46 PHE D O 1
ATOM 3831 N N . ASN D 1 48 ? 41.364 29.536 2.470 1.00 30.29 47 ASN D N 1
ATOM 3832 C CA . ASN D 1 48 ? 40.100 29.173 1.826 1.00 30.04 47 ASN D CA 1
ATOM 3833 C C . ASN D 1 48 ? 40.495 28.291 0.714 1.00 29.93 47 ASN D C 1
ATOM 3834 O O . ASN D 1 48 ? 41.250 28.705 -0.169 1.00 29.60 47 ASN D O 1
ATOM 3839 N N . CYS D 1 49 ? 39.963 27.074 0.754 1.00 30.15 48 CYS D N 1
ATOM 3840 C CA . CYS D 1 49 ? 40.290 26.033 -0.195 1.00 30.15 48 CYS D CA 1
ATOM 3841 C C . CYS D 1 49 ? 39.039 25.456 -0.828 1.00 30.16 48 CYS D C 1
ATOM 3842 O O . CYS D 1 49 ? 38.598 24.364 -0.451 1.00 29.69 48 CYS D O 1
ATOM 3845 N N . PRO D 1 50 ? 38.448 26.198 -1.786 1.00 30.08 49 PRO D N 1
ATOM 3846 C CA . PRO D 1 50 ? 37.229 25.735 -2.445 1.00 30.31 49 PRO D CA 1
ATOM 3847 C C . PRO D 1 50 ? 37.463 24.639 -3.498 1.00 31.00 49 PRO D C 1
ATOM 3848 O O . PRO D 1 50 ? 36.497 24.125 -4.049 1.00 30.71 49 PRO D O 1
ATOM 3852 N N . GLU D 1 51 ? 38.713 24.255 -3.752 1.00 31.71 50 GLU D N 1
ATOM 3853 C CA . GLU D 1 51 ? 38.975 23.249 -4.810 1.00 32.25 50 GLU D CA 1
ATOM 3854 C C . GLU D 1 51 ? 39.393 21.862 -4.284 1.00 32.56 50 GLU D C 1
ATOM 3855 O O . GLU D 1 51 ? 40.148 21.111 -4.931 1.00 32.98 50 GLU D O 1
ATOM 3861 N N . PHE D 1 52 ? 38.874 21.491 -3.121 1.00 32.70 51 PHE D N 1
ATOM 3862 C CA . PHE D 1 52 ? 39.237 20.174 -2.587 1.00 32.05 51 PHE D CA 1
ATOM 3863 C C . PHE D 1 52 ? 38.330 19.057 -3.098 1.00 31.56 51 PHE D C 1
ATOM 3864 O O . PHE D 1 52 ? 37.110 19.184 -3.105 1.00 31.27 51 PHE D O 1
ATOM 3872 N N . THR D 1 53 ? 38.958 17.956 -3.491 1.00 31.81 52 THR D N 1
ATOM 3873 C CA . THR D 1 53 ? 38.249 16.767 -3.961 1.00 31.80 52 THR D CA 1
ATOM 3874 C C . THR D 1 53 ? 39.034 15.497 -3.611 1.00 32.65 52 THR D C 1
ATOM 3875 O O . THR D 1 53 ? 40.270 15.478 -3.642 1.00 31.64 52 THR D O 1
ATOM 3879 N N . SER D 1 54 ? 38.290 14.455 -3.250 1.00 33.87 53 SER D N 1
ATOM 3880 C CA . SER D 1 54 ? 38.864 13.165 -2.914 1.00 35.20 53 SER D CA 1
ATOM 3881 C C . SER D 1 54 ? 37.901 12.058 -3.358 1.00 36.32 53 SER D C 1
ATOM 3882 O O . SER D 1 54 ? 36.892 12.331 -4.010 1.00 36.28 53 SER D O 1
ATOM 3885 N N . LEU D 1 55 ? 38.206 10.813 -3.023 1.00 37.82 54 LEU D N 1
ATOM 3886 C CA . LEU D 1 55 ? 37.318 9.735 -3.416 1.00 39.89 54 LEU D CA 1
ATOM 3887 C C . LEU D 1 55 ? 36.704 9.046 -2.211 1.00 40.79 54 LEU D C 1
ATOM 3888 O O . LEU D 1 55 ? 37.226 9.138 -1.114 1.00 41.33 54 LEU D O 1
ATOM 3893 N N . ALA D 1 56 ? 35.569 8.388 -2.420 1.00 42.60 55 ALA D N 1
ATOM 3894 C CA . ALA D 1 56 ? 34.879 7.631 -1.382 1.00 44.21 55 ALA D CA 1
ATOM 3895 C C . ALA D 1 56 ? 35.647 6.308 -1.184 1.00 45.86 55 ALA D C 1
ATOM 3896 O O . ALA D 1 56 ? 36.263 5.805 -2.129 1.00 45.63 55 ALA D O 1
ATOM 3898 N N . PRO D 1 57 ? 35.602 5.719 0.023 1.00 47.76 56 PRO D N 1
ATOM 3899 C CA . PRO D 1 57 ? 36.423 4.493 0.189 1.00 49.31 56 PRO D CA 1
ATOM 3900 C C . PRO D 1 57 ? 35.865 3.215 -0.472 1.00 50.57 56 PRO D C 1
ATOM 3901 O O . PRO D 1 57 ? 36.615 2.459 -1.120 1.00 50.96 56 PRO D O 1
ATOM 3905 N N . LYS D 1 58 ? 34.570 2.987 -0.351 1.00 51.70 57 LYS D N 1
ATOM 3906 C CA . LYS D 1 58 ? 34.018 1.768 -0.926 1.00 53.00 57 LYS D CA 1
ATOM 3907 C C . LYS D 1 58 ? 33.907 1.802 -2.475 1.00 52.65 57 LYS D C 1
ATOM 3908 O O . LYS D 1 58 ? 34.390 0.900 -3.170 1.00 53.05 57 LYS D O 1
ATOM 3914 N N . THR D 1 59 ? 33.344 2.887 -2.991 1.00 51.91 58 THR D N 1
ATOM 3915 C CA . THR D 1 59 ? 33.056 3.036 -4.423 1.00 50.83 58 THR D CA 1
ATOM 3916 C C . THR D 1 59 ? 34.085 3.707 -5.331 1.00 49.79 58 THR D C 1
ATOM 3917 O O . THR D 1 59 ? 34.097 3.454 -6.542 1.00 49.78 58 THR D O 1
ATOM 3921 N N . GLY D 1 60 ? 34.915 4.581 -4.775 1.00 48.50 59 GLY D N 1
ATOM 3922 C CA . GLY D 1 60 ? 35.886 5.307 -5.583 1.00 47.25 59 GLY D CA 1
ATOM 3923 C C . GLY D 1 60 ? 35.220 6.554 -6.170 1.00 46.52 59 GLY D C 1
ATOM 3924 O O . GLY D 1 60 ? 35.875 7.323 -6.885 1.00 46.94 59 GLY D O 1
ATOM 3925 N N . GLN D 1 61 ? 33.927 6.744 -5.864 1.00 45.20 60 GLN D N 1
ATOM 3926 C CA . GLN D 1 61 ? 33.116 7.880 -6.315 1.00 44.62 60 GLN D CA 1
ATOM 3927 C C . GLN D 1 61 ? 33.691 9.190 -5.760 1.00 43.02 60 GLN D C 1
ATOM 3928 O O . GLN D 1 61 ? 33.900 9.308 -4.552 1.00 42.19 60 GLN D O 1
ATOM 3934 N N . PRO D 1 62 ? 33.967 10.172 -6.645 1.00 41.97 61 PRO D N 1
ATOM 3935 C CA . PRO D 1 62 ? 34.512 11.477 -6.260 1.00 40.84 61 PRO D CA 1
ATOM 3936 C C . PRO D 1 62 ? 33.627 12.262 -5.307 1.00 39.45 61 PRO D C 1
ATOM 3937 O O . PRO D 1 62 ? 32.404 12.198 -5.414 1.00 39.48 61 PRO D O 1
ATOM 3941 N N . ASP D 1 63 ? 34.253 12.976 -4.373 1.00 37.97 62 ASP D N 1
ATOM 3942 C CA . ASP D 1 63 ? 33.526 13.821 -3.422 1.00 36.42 62 ASP D CA 1
ATOM 3943 C C . ASP D 1 63 ? 34.123 15.215 -3.553 1.00 34.68 62 ASP D C 1
ATOM 3944 O O . ASP D 1 63 ? 35.237 15.348 -4.044 1.00 34.64 62 ASP D O 1
ATOM 3949 N N . PHE D 1 64 ? 33.373 16.243 -3.166 1.00 32.91 63 PHE D N 1
ATOM 3950 C CA . PHE D 1 64 ? 33.831 17.639 -3.268 1.00 31.64 63 PHE D CA 1
ATOM 3951 C C . PHE D 1 64 ? 33.519 18.474 -2.023 1.00 30.09 63 PHE D C 1
ATOM 3952 O O . PHE D 1 64 ? 32.478 18.287 -1.370 1.00 29.29 63 PHE D O 1
ATOM 3960 N N . ALA D 1 65 ? 34.421 19.406 -1.730 1.00 28.48 64 ALA D N 1
ATOM 3961 C CA . ALA D 1 65 ? 34.306 20.266 -0.561 1.00 28.05 64 ALA D CA 1
ATOM 3962 C C . ALA D 1 65 ? 35.087 21.543 -0.644 1.00 27.19 64 ALA D C 1
ATOM 3963 O O . ALA D 1 65 ? 36.090 21.615 -1.383 1.00 27.34 64 ALA D O 1
ATOM 3965 N N . THR D 1 66 ? 34.593 22.538 0.095 1.00 26.26 65 THR D N 1
ATOM 3966 C CA . THR D 1 66 ? 35.274 23.816 0.276 1.00 26.42 65 THR D CA 1
ATOM 3967 C C . THR D 1 66 ? 35.831 23.643 1.678 1.00 26.31 65 THR D C 1
ATOM 3968 O O . THR D 1 66 ? 35.107 23.186 2.591 1.00 26.39 65 THR D O 1
ATOM 3972 N N . ILE D 1 67 ? 37.108 23.945 1.888 1.00 25.88 66 ILE D N 1
ATOM 3973 C CA . ILE D 1 67 ? 37.633 23.768 3.237 1.00 25.51 66 ILE D CA 1
ATOM 3974 C C . ILE D 1 67 ? 38.243 25.055 3.755 1.00 25.71 66 ILE D C 1
ATOM 3975 O O . ILE D 1 67 ? 39.004 25.726 3.048 1.00 25.25 66 ILE D O 1
ATOM 3980 N N . TYR D 1 68 ? 37.887 25.404 4.990 1.00 25.67 67 TYR D N 1
ATOM 3981 C CA . TYR D 1 68 ? 38.425 26.593 5.623 1.00 26.11 67 TYR D CA 1
ATOM 3982 C C . TYR D 1 68 ? 39.314 26.099 6.752 1.00 26.55 67 TYR D C 1
ATOM 3983 O O . TYR D 1 68 ? 38.889 25.284 7.585 1.00 27.07 67 TYR D O 1
ATOM 3992 N N . ILE D 1 69 ? 40.557 26.560 6.718 1.00 26.76 68 ILE D N 1
ATOM 3993 C CA . ILE D 1 69 ? 41.574 26.225 7.673 1.00 27.36 68 ILE D CA 1
ATOM 3994 C C . ILE D 1 69 ? 42.064 27.517 8.274 1.00 28.56 68 ILE D C 1
ATOM 3995 O O . ILE D 1 69 ? 42.679 28.325 7.565 1.00 28.54 68 ILE D O 1
ATOM 4000 N N . SER D 1 70 ? 41.780 27.712 9.566 1.00 29.31 69 SER D N 1
ATOM 4001 C CA . SER D 1 70 ? 42.207 28.908 10.291 1.00 29.48 69 SER D CA 1
ATOM 4002 C C . SER D 1 70 ? 43.070 28.515 11.502 1.00 29.84 69 SER D C 1
ATOM 4003 O O . SER D 1 70 ? 42.721 27.628 12.301 1.00 29.25 69 SER D O 1
ATOM 4006 N N . TYR D 1 71 ? 44.214 29.155 11.636 1.00 29.76 70 TYR D N 1
ATOM 4007 C CA . TYR D 1 71 ? 45.045 28.789 12.719 1.00 30.97 70 TYR D CA 1
ATOM 4008 C C . TYR D 1 71 ? 45.858 29.969 13.177 1.00 31.64 70 TYR D C 1
ATOM 4009 O O . TYR D 1 71 ? 46.065 30.911 12.391 1.00 31.62 70 TYR D O 1
ATOM 4018 N N . ILE D 1 72 ? 46.311 29.896 14.441 1.00 31.99 71 ILE D N 1
ATOM 4019 C CA . ILE D 1 72 ? 47.175 30.885 15.073 1.00 32.43 71 ILE D CA 1
ATOM 4020 C C . ILE D 1 72 ? 48.561 30.230 15.110 1.00 33.71 71 ILE D C 1
ATOM 4021 O O . ILE D 1 72 ? 48.739 29.174 15.743 1.00 34.15 71 ILE D O 1
ATOM 4026 N N . PRO D 1 73 ? 49.572 30.846 14.485 1.00 34.61 72 PRO D N 1
ATOM 4027 C CA . PRO D 1 73 ? 50.864 30.132 14.524 1.00 35.62 72 PRO D CA 1
ATOM 4028 C C . PRO D 1 73 ? 51.794 30.426 15.722 1.00 37.13 72 PRO D C 1
ATOM 4029 O O . PRO D 1 73 ? 51.573 31.392 16.496 1.00 36.83 72 PRO D O 1
ATOM 4033 N N . ASP D 1 74 ? 52.814 29.567 15.859 1.00 38.19 73 ASP D N 1
ATOM 4034 C CA . ASP D 1 74 ? 53.869 29.730 16.871 1.00 39.01 73 ASP D CA 1
ATOM 4035 C C . ASP D 1 74 ? 55.120 30.079 16.047 1.00 38.57 73 ASP D C 1
ATOM 4036 O O . ASP D 1 74 ? 55.181 31.177 15.498 1.00 38.21 73 ASP D O 1
ATOM 4041 N N . GLU D 1 75 ? 56.069 29.149 15.920 1.00 38.34 74 GLU D N 1
ATOM 4042 C CA . GLU D 1 75 ? 57.292 29.370 15.147 1.00 38.57 74 GLU D CA 1
ATOM 4043 C C . GLU D 1 75 ? 57.143 29.075 13.652 1.00 38.34 74 GLU D C 1
ATOM 4044 O O . GLU D 1 75 ? 57.572 29.865 12.802 1.00 37.75 74 GLU D O 1
ATOM 4050 N N . LYS D 1 76 ? 56.532 27.929 13.338 1.00 38.04 75 LYS D N 1
ATOM 4051 C CA . LYS D 1 76 ? 56.388 27.458 11.948 1.00 38.17 75 LYS D CA 1
ATOM 4052 C C . LYS D 1 76 ? 55.045 27.781 11.189 1.00 37.94 75 LYS D C 1
ATOM 4053 O O . LYS D 1 76 ? 53.929 27.483 11.668 1.00 37.66 75 LYS D O 1
ATOM 4059 N N . MET D 1 77 ? 55.172 28.329 9.986 1.00 37.06 76 MET D N 1
ATOM 4060 C CA . MET D 1 77 ? 53.983 28.642 9.184 1.00 37.44 76 MET D CA 1
ATOM 4061 C C . MET D 1 77 ? 53.937 27.807 7.896 1.00 36.89 76 MET D C 1
ATOM 4062 O O . MET D 1 77 ? 54.957 27.613 7.234 1.00 37.21 76 MET D O 1
ATOM 4067 N N . VAL D 1 78 ? 52.752 27.284 7.592 1.00 36.15 77 VAL D N 1
ATOM 4068 C CA . VAL D 1 78 ? 52.527 26.489 6.402 1.00 35.52 77 VAL D CA 1
ATOM 4069 C C . VAL D 1 78 ? 52.588 27.362 5.133 1.00 35.11 77 VAL D C 1
ATOM 4070 O O . VAL D 1 78 ? 51.878 28.360 5.004 1.00 34.82 77 VAL D O 1
ATOM 4074 N N . GLU D 1 79 ? 53.462 26.981 4.213 1.00 34.98 78 GLU D N 1
ATOM 4075 C CA . GLU D 1 79 ? 53.624 27.667 2.939 1.00 34.73 78 GLU D CA 1
ATOM 4076 C C . GLU D 1 79 ? 52.455 27.187 2.034 1.00 34.64 78 GLU D C 1
ATOM 4077 O O . GLU D 1 79 ? 52.252 25.982 1.869 1.00 33.89 78 GLU D O 1
ATOM 4083 N N . SER D 1 80 ? 51.700 28.125 1.440 1.00 34.57 79 SER D N 1
ATOM 4084 C CA . SER D 1 80 ? 50.469 27.728 0.685 1.00 34.89 79 SER D CA 1
ATOM 4085 C C . SER D 1 80 ? 50.677 26.799 -0.565 1.00 34.74 79 SER D C 1
ATOM 4086 O O . SER D 1 80 ? 49.808 25.975 -0.860 1.00 34.40 79 SER D O 1
ATOM 4089 N N . LYS D 1 81 ? 51.778 26.955 -1.290 1.00 34.84 80 LYS D N 1
ATOM 4090 C CA . LYS D 1 81 ? 52.024 26.060 -2.409 1.00 35.17 80 LYS D CA 1
ATOM 4091 C C . LYS D 1 81 ? 52.025 24.624 -1.899 1.00 35.01 80 LYS D C 1
ATOM 4092 O O . LYS D 1 81 ? 51.367 23.756 -2.487 1.00 36.48 80 LYS D O 1
ATOM 4098 N N . SER D 1 82 ? 52.701 24.371 -0.789 1.00 34.05 81 SER D N 1
ATOM 4099 C CA . SER D 1 82 ? 52.740 23.027 -0.244 1.00 33.53 81 SER D CA 1
ATOM 4100 C C . SER D 1 82 ? 51.382 22.597 0.232 1.00 33.29 81 SER D C 1
ATOM 4101 O O . SER D 1 82 ? 51.063 21.394 0.238 1.00 33.55 81 SER D O 1
ATOM 4104 N N . LEU D 1 83 ? 50.600 23.563 0.698 1.00 32.52 82 LEU D N 1
ATOM 4105 C CA . LEU D 1 83 ? 49.272 23.237 1.190 1.00 31.80 82 LEU D CA 1
ATOM 4106 C C . LEU D 1 83 ? 48.521 22.713 -0.006 1.00 32.17 82 LEU D C 1
ATOM 4107 O O . LEU D 1 83 ? 47.932 21.641 0.068 1.00 31.76 82 LEU D O 1
ATOM 4112 N N . LYS D 1 84 ? 48.611 23.462 -1.112 1.00 32.85 83 LYS D N 1
ATOM 4113 C CA . LYS D 1 84 ? 47.999 23.125 -2.414 1.00 33.50 83 LYS D CA 1
ATOM 4114 C C . LYS D 1 84 ? 48.417 21.754 -2.876 1.00 33.63 83 LYS D C 1
ATOM 4115 O O . LYS D 1 84 ? 47.587 20.986 -3.339 1.00 34.43 83 LYS D O 1
ATOM 4121 N N . LEU D 1 85 ? 49.703 21.436 -2.735 1.00 33.80 84 LEU D N 1
ATOM 4122 C CA . LEU D 1 85 ? 50.204 20.124 -3.162 1.00 33.72 84 LEU D CA 1
ATOM 4123 C C . LEU D 1 85 ? 49.703 19.040 -2.258 1.00 33.79 84 LEU D C 1
ATOM 4124 O O . LEU D 1 85 ? 49.417 17.929 -2.719 1.00 34.12 84 LEU D O 1
ATOM 4129 N N . TYR D 1 86 ? 49.593 19.362 -0.973 1.00 34.17 85 TYR D N 1
ATOM 4130 C CA . TYR D 1 86 ? 49.081 18.411 0.009 1.00 33.94 85 TYR D CA 1
ATOM 4131 C C . TYR D 1 86 ? 47.589 18.222 -0.247 1.00 33.81 85 TYR D C 1
ATOM 4132 O O . TYR D 1 86 ? 47.093 17.110 -0.227 1.00 33.45 85 TYR D O 1
ATOM 4141 N N . LEU D 1 87 ? 46.869 19.292 -0.544 1.00 34.43 86 LEU D N 1
ATOM 4142 C CA . LEU D 1 87 ? 45.440 19.099 -0.789 1.00 35.01 86 LEU D CA 1
ATOM 4143 C C . LEU D 1 87 ? 45.237 18.296 -2.099 1.00 36.20 86 LEU D C 1
ATOM 4144 O O . LEU D 1 87 ? 44.304 17.468 -2.182 1.00 36.09 86 LEU D O 1
ATOM 4149 N N . PHE D 1 88 ? 46.125 18.500 -3.084 1.00 36.77 87 PHE D N 1
ATOM 4150 C CA . PHE D 1 88 ? 46.002 17.730 -4.322 1.00 37.26 87 PHE D CA 1
ATOM 4151 C C . PHE D 1 88 ? 46.303 16.262 -4.089 1.00 36.91 87 PHE D C 1
ATOM 4152 O O . PHE D 1 88 ? 45.817 15.415 -4.840 1.00 37.25 87 PHE D O 1
ATOM 4160 N N . SER D 1 89 ? 47.085 15.944 -3.061 1.00 36.75 88 SER D N 1
ATOM 4161 C CA . SER D 1 89 ? 47.441 14.519 -2.842 1.00 36.59 88 SER D CA 1
ATOM 4162 C C . SER D 1 89 ? 46.239 13.676 -2.359 1.00 36.77 88 SER D C 1
ATOM 4163 O O . SER D 1 89 ? 46.386 12.488 -2.081 1.00 36.65 88 SER D O 1
ATOM 4166 N N . PHE D 1 90 ? 45.054 14.270 -2.296 1.00 37.46 89 PHE D N 1
ATOM 4167 C CA . PHE D 1 90 ? 43.881 13.491 -1.872 1.00 38.38 89 PHE D CA 1
ATOM 4168 C C . PHE D 1 90 ? 43.001 13.072 -3.012 1.00 39.04 89 PHE D C 1
ATOM 4169 O O . PHE D 1 90 ? 42.052 12.324 -2.790 1.00 39.87 89 PHE D O 1
ATOM 4177 N N . ARG D 1 91 ? 43.294 13.563 -4.215 1.00 39.80 90 ARG D N 1
ATOM 4178 C CA . ARG D 1 91 ? 42.465 13.302 -5.410 1.00 40.26 90 ARG D CA 1
ATOM 4179 C C . ARG D 1 91 ? 42.179 11.813 -5.650 1.00 41.03 90 ARG D C 1
ATOM 4180 O O . ARG D 1 91 ? 41.061 11.459 -6.019 1.00 41.06 90 ARG D O 1
ATOM 4188 N N . ASN D 1 92 ? 43.165 10.945 -5.450 1.00 42.12 91 ASN D N 1
ATOM 4189 C CA . ASN D 1 92 ? 42.931 9.493 -5.628 1.00 43.69 91 ASN D CA 1
ATOM 4190 C C . ASN D 1 92 ? 42.743 8.744 -4.319 1.00 43.99 91 ASN D C 1
ATOM 4191 O O . ASN D 1 92 ? 42.505 7.532 -4.312 1.00 43.55 91 ASN D O 1
ATOM 4196 N N . HIS D 1 93 ? 42.830 9.480 -3.217 1.00 44.56 92 HIS D N 1
ATOM 4197 C CA . HIS D 1 93 ? 42.703 8.869 -1.923 1.00 45.08 92 HIS D CA 1
ATOM 4198 C C . HIS D 1 93 ? 41.245 8.762 -1.542 1.00 44.88 92 HIS D C 1
ATOM 4199 O O . HIS D 1 93 ? 40.504 9.752 -1.575 1.00 44.46 92 HIS D O 1
ATOM 4206 N N . GLY D 1 94 ? 40.853 7.541 -1.191 1.00 44.94 93 GLY D N 1
ATOM 4207 C CA . GLY D 1 94 ? 39.490 7.234 -0.779 1.00 45.58 93 GLY D CA 1
ATOM 4208 C C . GLY D 1 94 ? 39.330 7.108 0.729 1.00 46.21 93 GLY D C 1
ATOM 4209 O O . GLY D 1 94 ? 39.602 6.050 1.290 1.00 46.62 93 GLY D O 1
ATOM 4210 N N . ASP D 1 95 ? 38.879 8.192 1.372 1.00 46.42 94 ASP D N 1
ATOM 4211 C CA . ASP D 1 95 ? 38.654 8.274 2.819 1.00 46.18 94 ASP D CA 1
ATOM 4212 C C . ASP D 1 95 ? 37.314 8.937 3.120 1.00 45.31 94 ASP D C 1
ATOM 4213 O O . ASP D 1 95 ? 36.748 9.574 2.231 1.00 45.46 94 ASP D O 1
ATOM 4218 N N . PHE D 1 96 ? 36.794 8.775 4.344 1.00 44.21 95 PHE D N 1
ATOM 4219 C CA . PHE D 1 96 ? 35.528 9.412 4.748 1.00 42.96 95 PHE D CA 1
ATOM 4220 C C . PHE D 1 96 ? 35.727 10.912 5.047 1.00 41.55 95 PHE D C 1
ATOM 4221 O O . PHE D 1 96 ? 36.814 11.321 5.452 1.00 41.04 95 PHE D O 1
ATOM 4229 N N . HIS D 1 97 ? 34.669 11.720 4.934 1.00 39.95 96 HIS D N 1
ATOM 4230 C CA . HIS D 1 97 ? 34.822 13.176 5.158 1.00 38.59 96 HIS D CA 1
ATOM 4231 C C . HIS D 1 97 ? 35.342 13.537 6.562 1.00 38.08 96 HIS D C 1
ATOM 4232 O O . HIS D 1 97 ? 36.335 14.273 6.683 1.00 37.88 96 HIS D O 1
ATOM 4239 N N . GLU D 1 98 ? 34.707 13.012 7.611 1.00 37.36 97 GLU D N 1
ATOM 4240 C CA . GLU D 1 98 ? 35.137 13.321 8.991 1.00 37.10 97 GLU D CA 1
ATOM 4241 C C . GLU D 1 98 ? 36.646 13.003 9.222 1.00 36.88 97 GLU D C 1
ATOM 4242 O O . GLU D 1 98 ? 37.373 13.753 9.882 1.00 36.36 97 GLU D O 1
ATOM 4248 N N . ASP D 1 99 ? 37.091 11.876 8.680 1.00 36.83 98 ASP D N 1
ATOM 4249 C CA . ASP D 1 99 ? 38.479 11.447 8.754 1.00 37.80 98 ASP D CA 1
ATOM 4250 C C . ASP D 1 99 ? 39.432 12.357 8.056 1.00 37.28 98 ASP D C 1
ATOM 4251 O O . ASP D 1 99 ? 40.563 12.614 8.483 1.00 37.05 98 ASP D O 1
ATOM 4256 N N . CYS D 1 100 ? 38.948 12.773 6.909 1.00 36.79 99 CYS D N 1
ATOM 4257 C CA . CYS D 1 100 ? 39.660 13.604 6.024 1.00 36.27 99 CYS D CA 1
ATOM 4258 C C . CYS D 1 100 ? 40.015 14.910 6.725 1.00 34.81 99 CYS D C 1
ATOM 4259 O O . CYS D 1 100 ? 41.195 15.255 6.771 1.00 34.76 99 CYS D O 1
ATOM 4262 N N . MET D 1 101 ? 39.033 15.593 7.327 1.00 33.40 100 MET D N 1
ATOM 4263 C CA . MET D 1 101 ? 39.300 16.889 8.003 1.00 32.21 100 MET D CA 1
ATOM 4264 C C . MET D 1 101 ? 40.306 16.716 9.117 1.00 31.35 100 MET D C 1
ATOM 4265 O O . MET D 1 101 ? 41.255 17.469 9.239 1.00 30.62 100 MET D O 1
ATOM 4270 N N . ASN D 1 102 ? 40.085 15.680 9.913 1.00 31.42 101 ASN D N 1
ATOM 4271 C CA . ASN D 1 102 ? 40.946 15.311 11.033 1.00 30.45 101 ASN D CA 1
ATOM 4272 C C . ASN D 1 102 ? 42.369 14.942 10.631 1.00 30.54 101 ASN D C 1
ATOM 4273 O O . ASN D 1 102 ? 43.288 15.297 11.354 1.00 30.93 101 ASN D O 1
ATOM 4278 N N . ILE D 1 103 ? 42.555 14.235 9.509 1.00 30.28 102 ILE D N 1
ATOM 4279 C CA . ILE D 1 103 ? 43.896 13.888 9.024 1.00 30.20 102 ILE D CA 1
ATOM 4280 C C . ILE D 1 103 ? 44.599 15.169 8.550 1.00 30.39 102 ILE D C 1
ATOM 4281 O O . ILE D 1 103 ? 45.790 15.376 8.786 1.00 31.20 102 ILE D O 1
ATOM 4286 N N . ILE D 1 104 ? 43.840 16.017 7.881 1.00 29.88 103 ILE D N 1
ATOM 4287 C CA . ILE D 1 104 ? 44.321 17.285 7.417 1.00 29.41 103 ILE D CA 1
ATOM 4288 C C . ILE D 1 104 ? 44.809 18.124 8.592 1.00 29.81 103 ILE D C 1
ATOM 4289 O O . ILE D 1 104 ? 45.773 18.891 8.460 1.00 29.80 103 ILE D O 1
ATOM 4294 N N . MET D 1 105 ? 44.181 17.953 9.757 1.00 30.36 104 MET D N 1
ATOM 4295 C CA . MET D 1 105 ? 44.547 18.760 10.916 1.00 30.98 104 MET D CA 1
ATOM 4296 C C . MET D 1 105 ? 45.753 18.185 11.595 1.00 31.60 104 MET D C 1
ATOM 4297 O O . MET D 1 105 ? 46.665 18.913 11.959 1.00 31.74 104 MET D O 1
ATOM 4302 N N . ASN D 1 106 ? 45.783 16.873 11.745 1.00 32.77 105 ASN D N 1
ATOM 4303 C CA . ASN D 1 106 ? 46.928 16.253 12.392 1.00 33.21 105 ASN D CA 1
ATOM 4304 C C . ASN D 1 106 ? 48.234 16.558 11.672 1.00 33.81 105 ASN D C 1
ATOM 4305 O O . ASN D 1 106 ? 49.206 16.974 12.306 1.00 34.30 105 ASN D O 1
ATOM 4310 N N . ASP D 1 107 ? 48.240 16.414 10.349 1.00 33.82 106 ASP D N 1
ATOM 4311 C CA . ASP D 1 107 ? 49.472 16.623 9.595 1.00 34.25 106 ASP D CA 1
ATOM 4312 C C . ASP D 1 107 ? 49.872 18.065 9.675 1.00 34.64 106 ASP D C 1
ATOM 4313 O O . ASP D 1 107 ? 51.069 18.341 9.689 1.00 34.53 106 ASP D O 1
ATOM 4318 N N . LEU D 1 108 ? 48.891 18.978 9.713 1.00 34.79 107 LEU D N 1
ATOM 4319 C CA . LEU D 1 108 ? 49.228 20.410 9.858 1.00 35.36 107 LEU D CA 1
ATOM 4320 C C . LEU D 1 108 ? 49.770 20.707 11.267 1.00 35.75 107 LEU D C 1
ATOM 4321 O O . LEU D 1 108 ? 50.640 21.586 11.422 1.00 35.89 107 LEU D O 1
ATOM 4326 N N . ILE D 1 109 ? 49.289 19.966 12.273 1.00 35.59 108 ILE D N 1
ATOM 4327 C CA . ILE D 1 109 ? 49.754 20.162 13.658 1.00 36.60 108 ILE D CA 1
ATOM 4328 C C . ILE D 1 109 ? 51.195 19.710 13.816 1.00 37.58 108 ILE D C 1
ATOM 4329 O O . ILE D 1 109 ? 52.004 20.364 14.499 1.00 37.70 108 ILE D O 1
ATOM 4334 N N . GLU D 1 110 ? 51.499 18.596 13.170 1.00 38.40 109 GLU D N 1
ATOM 4335 C CA . GLU D 1 110 ? 52.808 18.016 13.217 1.00 39.69 109 GLU D CA 1
ATOM 4336 C C . GLU D 1 110 ? 53.766 18.903 12.425 1.00 39.74 109 GLU D C 1
ATOM 4337 O O . GLU D 1 110 ? 54.949 19.081 12.776 1.00 39.87 109 GLU D O 1
ATOM 4343 N N . LEU D 1 111 ? 53.254 19.475 11.353 1.00 39.33 110 LEU D N 1
ATOM 4344 C CA . LEU D 1 111 ? 54.072 20.326 10.540 1.00 39.70 110 LEU D CA 1
ATOM 4345 C C . LEU D 1 111 ? 54.512 21.626 11.230 1.00 39.96 110 LEU D C 1
ATOM 4346 O O . LEU D 1 111 ? 55.698 22.005 11.185 1.00 40.01 110 LEU D O 1
ATOM 4351 N N . MET D 1 112 ? 53.545 22.284 11.867 1.00 40.27 111 MET D N 1
ATOM 4352 C CA . MET D 1 112 ? 53.752 23.612 12.477 1.00 40.32 111 MET D CA 1
ATOM 4353 C C . MET D 1 112 ? 53.851 23.731 13.986 1.00 39.75 111 MET D C 1
ATOM 4354 O O . MET D 1 112 ? 54.522 24.646 14.464 1.00 39.30 111 MET D O 1
ATOM 4359 N N . ASP D 1 113 ? 53.194 22.821 14.712 1.00 39.41 112 ASP D N 1
ATOM 4360 C CA . ASP D 1 113 ? 53.138 22.878 16.168 1.00 39.43 112 ASP D CA 1
ATOM 4361 C C . ASP D 1 113 ? 52.553 24.280 16.466 1.00 39.07 112 ASP D C 1
ATOM 4362 O O . ASP D 1 113 ? 53.244 25.170 17.001 1.00 39.03 112 ASP D O 1
ATOM 4367 N N . PRO D 1 114 ? 51.270 24.478 16.095 1.00 38.11 113 PRO D N 1
ATOM 4368 C CA . PRO D 1 114 ? 50.632 25.770 16.238 1.00 37.46 113 PRO D CA 1
ATOM 4369 C C . PRO D 1 114 ? 49.926 25.937 17.554 1.00 36.53 113 PRO D C 1
ATOM 4370 O O . PRO D 1 114 ? 49.617 24.964 18.213 1.00 36.70 113 PRO D O 1
ATOM 4374 N N . ARG D 1 115 ? 49.624 27.181 17.890 1.00 35.72 114 ARG D N 1
ATOM 4375 C CA . ARG D 1 115 ? 48.931 27.501 19.125 1.00 34.76 114 ARG D CA 1
ATOM 4376 C C . ARG D 1 115 ? 47.487 26.978 19.064 1.00 34.80 114 ARG D C 1
ATOM 4377 O O . ARG D 1 115 ? 46.994 26.271 19.966 1.00 34.44 114 ARG D O 1
ATOM 4385 N N . TYR D 1 116 ? 46.839 27.311 17.953 1.00 34.42 115 TYR D N 1
ATOM 4386 C CA . TYR D 1 116 ? 45.480 26.913 17.669 1.00 33.69 115 TYR D CA 1
ATOM 4387 C C . TYR D 1 116 ? 45.311 26.685 16.175 1.00 33.44 115 TYR D C 1
ATOM 4388 O O . TYR D 1 116 ? 45.966 27.345 15.354 1.00 33.66 115 TYR D O 1
ATOM 4397 N N . ILE D 1 117 ? 44.448 25.740 15.827 1.00 32.54 116 ILE D N 1
ATOM 4398 C CA . ILE D 1 117 ? 44.142 25.453 14.431 1.00 31.53 116 ILE D CA 1
ATOM 4399 C C . ILE D 1 117 ? 42.744 24.866 14.320 1.00 30.63 116 ILE D C 1
ATOM 4400 O O . ILE D 1 117 ? 42.347 24.061 15.153 1.00 30.57 116 ILE D O 1
ATOM 4405 N N . GLU D 1 118 ? 41.989 25.292 13.318 1.00 29.44 117 GLU D N 1
ATOM 4406 C CA . GLU D 1 118 ? 40.677 24.711 13.124 1.00 28.89 117 GLU D CA 1
ATOM 4407 C C . GLU D 1 118 ? 40.540 24.327 11.628 1.00 29.22 117 GLU D C 1
ATOM 4408 O O . GLU D 1 118 ? 41.153 24.938 10.741 1.00 29.34 117 GLU D O 1
ATOM 4414 N N . VAL D 1 119 ? 39.799 23.260 11.368 1.00 29.10 118 VAL D N 1
ATOM 4415 C CA . VAL D 1 119 ? 39.547 22.811 10.006 1.00 28.95 118 VAL D CA 1
ATOM 4416 C C . VAL D 1 119 ? 38.020 22.685 9.857 1.00 29.37 118 VAL D C 1
ATOM 4417 O O . VAL D 1 119 ? 37.365 21.985 10.657 1.00 30.12 118 VAL D O 1
ATOM 4421 N N . TRP D 1 120 ? 37.442 23.389 8.877 1.00 28.67 119 TRP D N 1
ATOM 4422 C CA . TRP D 1 120 ? 36.002 23.319 8.684 1.00 28.02 119 TRP D CA 1
ATOM 4423 C C . TRP D 1 120 ? 35.773 22.910 7.249 1.00 28.29 119 TRP D C 1
ATOM 4424 O O . TRP D 1 120 ? 36.094 23.688 6.343 1.00 28.80 119 TRP D O 1
ATOM 4435 N N . GLY D 1 121 ? 35.213 21.726 7.035 1.00 27.43 120 GLY D N 1
ATOM 4436 C CA . GLY D 1 121 ? 34.967 21.216 5.698 1.00 27.61 120 GLY D CA 1
ATOM 4437 C C . GLY D 1 121 ? 33.501 21.238 5.360 1.00 27.86 120 GLY D C 1
ATOM 4438 O O . GLY D 1 121 ? 32.650 20.941 6.199 1.00 27.88 120 GLY D O 1
ATOM 4439 N N . LYS D 1 122 ? 33.189 21.589 4.124 1.00 27.35 121 LYS D N 1
ATOM 4440 C CA . LYS D 1 122 ? 31.792 21.624 3.721 1.00 27.38 121 LYS D CA 1
ATOM 4441 C C . LYS D 1 122 ? 31.654 20.828 2.439 1.00 27.03 121 LYS D C 1
ATOM 4442 O O . LYS D 1 122 ? 32.078 21.278 1.379 1.00 27.01 121 LYS D O 1
ATOM 4448 N N . PHE D 1 123 ? 31.119 19.615 2.539 1.00 26.97 122 PHE D N 1
ATOM 4449 C CA . PHE D 1 123 ? 30.975 18.800 1.314 1.00 27.23 122 PHE D CA 1
ATOM 4450 C C . PHE D 1 123 ? 29.617 18.992 0.602 1.00 27.38 122 PHE D C 1
ATOM 4451 O O . PHE D 1 123 ? 28.604 19.431 1.184 1.00 26.71 122 PHE D O 1
ATOM 4459 N N . THR D 1 124 ? 29.661 18.689 -0.695 1.00 27.54 123 THR D N 1
ATOM 4460 C CA . THR D 1 124 ? 28.497 18.718 -1.553 1.00 27.21 123 THR D CA 1
ATOM 4461 C C . THR D 1 124 ? 27.734 17.432 -1.176 1.00 27.51 123 THR D C 1
ATOM 4462 O O . THR D 1 124 ? 28.341 16.413 -0.823 1.00 26.40 123 THR D O 1
ATOM 4466 N N . PRO D 1 125 ? 26.400 17.476 -1.241 1.00 28.36 124 PRO D N 1
ATOM 4467 C CA . PRO D 1 125 ? 25.608 16.330 -0.836 1.00 29.31 1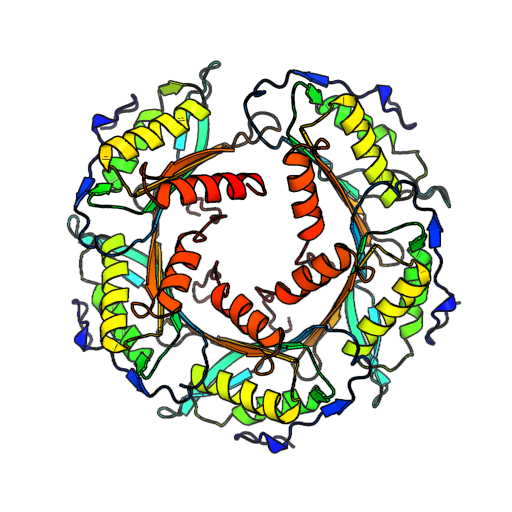24 PRO D CA 1
ATOM 4468 C C . PRO D 1 125 ? 25.634 15.122 -1.754 1.00 30.24 124 PRO D C 1
ATOM 4469 O O . PRO D 1 125 ? 25.872 15.244 -2.920 1.00 30.90 124 PRO D O 1
ATOM 4473 N N . ARG D 1 126 ? 25.425 13.961 -1.151 1.00 32.33 125 ARG D N 1
ATOM 4474 C CA . ARG D 1 126 ? 25.269 12.673 -1.795 1.00 33.99 125 ARG D CA 1
ATOM 4475 C C . ARG D 1 126 ? 23.928 12.219 -1.247 1.00 33.83 125 ARG D C 1
ATOM 4476 O O . ARG D 1 126 ? 23.646 12.464 -0.071 1.00 33.69 125 ARG D O 1
ATOM 4484 N N . GLY D 1 127 ? 23.076 11.640 -2.092 1.00 33.75 126 GLY D N 1
ATOM 4485 C CA . GLY D 1 127 ? 21.763 11.153 -1.660 1.00 33.54 126 GLY D CA 1
ATOM 4486 C C . GLY D 1 127 ? 20.981 12.161 -0.845 1.00 33.74 126 GLY D C 1
ATOM 4487 O O . GLY D 1 127 ? 20.354 11.816 0.170 1.00 33.05 126 GLY D O 1
ATOM 4488 N N . GLY D 1 128 ? 21.061 13.423 -1.271 1.00 34.09 127 GLY D N 1
ATOM 4489 C CA . GLY D 1 128 ? 20.350 14.528 -0.608 1.00 34.03 127 GLY D CA 1
ATOM 4490 C C . GLY D 1 128 ? 20.884 15.011 0.735 1.00 34.20 127 GLY D C 1
ATOM 4491 O O . GLY D 1 128 ? 20.240 15.842 1.362 1.00 34.79 127 GLY D O 1
ATOM 4492 N N . ILE D 1 129 ? 22.020 14.479 1.203 1.00 33.56 128 ILE D N 1
ATOM 4493 C CA . ILE D 1 129 ? 22.604 14.898 2.474 1.00 32.85 128 ILE D CA 1
ATOM 4494 C C . ILE D 1 129 ? 24.034 15.333 2.274 1.00 32.63 128 ILE D C 1
ATOM 4495 O O . ILE D 1 129 ? 24.773 14.617 1.609 1.00 32.90 128 ILE D O 1
ATOM 4500 N N . SER D 1 130 ? 24.444 16.456 2.883 1.00 31.98 129 SER D N 1
ATOM 4501 C CA . SER D 1 130 ? 25.824 16.989 2.819 1.00 30.03 129 SER D CA 1
ATOM 4502 C C . SER D 1 130 ? 26.460 16.956 4.191 1.00 29.11 129 SER D C 1
ATOM 4503 O O . SER D 1 130 ? 25.839 17.315 5.171 1.00 30.58 129 SER D O 1
ATOM 4506 N N . ILE D 1 131 ? 27.708 16.570 4.273 1.00 28.03 130 ILE D N 1
ATOM 4507 C CA . ILE D 1 131 ? 28.393 16.465 5.563 1.00 26.82 130 ILE D CA 1
ATOM 4508 C C . ILE D 1 131 ? 29.434 17.563 5.784 1.00 26.58 130 ILE D C 1
ATOM 4509 O O . ILE D 1 131 ? 30.350 17.698 4.981 1.00 25.76 130 ILE D O 1
ATOM 4514 N N . ASP D 1 132 ? 29.281 18.325 6.878 1.00 26.43 131 ASP D N 1
ATOM 4515 C CA . ASP D 1 132 ? 30.196 19.404 7.257 1.00 26.17 131 ASP D CA 1
ATOM 4516 C C . ASP D 1 132 ? 30.880 19.082 8.578 1.00 26.36 131 ASP D C 1
ATOM 4517 O O . ASP D 1 132 ? 30.302 19.334 9.629 1.00 26.24 131 ASP D O 1
ATOM 4522 N N . PRO D 1 133 ? 32.085 18.476 8.544 1.00 26.78 132 PRO D N 1
ATOM 4523 C CA . PRO D 1 133 ? 32.844 18.186 9.754 1.00 26.73 132 PRO D CA 1
ATOM 4524 C C . PRO D 1 133 ? 33.597 19.427 10.173 1.00 27.87 132 PRO D C 1
ATOM 4525 O O . PRO D 1 133 ? 34.062 20.177 9.289 1.00 28.16 132 PRO D O 1
ATOM 4529 N N . TYR D 1 134 ? 33.708 19.648 11.492 1.00 28.26 133 TYR D N 1
ATOM 4530 C CA . TYR D 1 134 ? 34.448 20.787 12.087 1.00 28.66 133 TYR D CA 1
ATOM 4531 C C . TYR D 1 134 ? 35.271 20.259 13.229 1.00 29.37 133 TYR D C 1
ATOM 4532 O O . TYR D 1 134 ? 34.726 19.674 14.182 1.00 28.88 133 TYR D O 1
ATOM 4541 N N . THR D 1 135 ? 36.572 20.507 13.146 1.00 29.74 134 THR D N 1
ATOM 4542 C CA . THR D 1 135 ? 37.484 20.047 14.156 1.00 30.95 134 THR D CA 1
ATOM 4543 C C . THR D 1 135 ? 38.549 21.091 14.512 1.00 30.99 134 THR D C 1
ATOM 4544 O O . THR D 1 135 ? 39.011 21.854 13.646 1.00 30.57 134 THR D O 1
ATOM 4548 N N . ASN D 1 136 ? 38.947 21.134 15.781 1.00 31.19 135 ASN D N 1
ATOM 4549 C CA . ASN D 1 136 ? 39.988 22.101 16.151 1.00 31.72 135 ASN D CA 1
ATOM 4550 C C . ASN D 1 136 ? 40.904 21.553 17.224 1.00 31.64 135 ASN D C 1
ATOM 4551 O O . ASN D 1 136 ? 40.762 20.411 17.638 1.00 32.23 135 ASN D O 1
ATOM 4556 N N . TYR D 1 137 ? 41.850 22.381 17.642 1.00 31.56 136 TYR D N 1
ATOM 4557 C CA . TYR D 1 137 ? 42.894 22.034 18.591 1.00 31.04 136 TYR D CA 1
ATOM 4558 C C . TYR D 1 137 ? 43.581 23.265 19.155 1.00 30.67 136 TYR D C 1
ATOM 4559 O O . TYR D 1 137 ? 43.705 24.280 18.471 1.00 30.43 136 TYR D O 1
ATOM 4568 N N . GLY D 1 138 ? 44.021 23.149 20.402 1.00 30.04 137 GLY D N 1
ATOM 4569 C CA . GLY D 1 138 ? 44.738 24.190 21.114 1.00 29.72 137 GLY D CA 1
ATOM 4570 C C . GLY D 1 138 ? 45.920 23.481 21.754 1.00 29.94 137 GLY D C 1
ATOM 4571 O O . GLY D 1 138 ? 45.812 22.340 22.200 1.00 29.60 137 GLY D O 1
ATOM 4572 N N . LYS D 1 139 ? 47.074 24.124 21.764 1.00 30.51 138 LYS D N 1
ATOM 4573 C CA . LYS D 1 139 ? 48.250 23.531 22.361 1.00 30.87 138 LYS D CA 1
ATOM 4574 C C . LYS D 1 139 ? 47.790 23.098 23.777 1.00 31.28 138 LYS D C 1
ATOM 4575 O O . LYS D 1 139 ? 47.178 23.895 24.535 1.00 31.64 138 LYS D O 1
ATOM 4581 N N . PRO D 1 140 ? 47.989 21.812 24.126 1.00 31.20 139 PRO D N 1
ATOM 4582 C CA . PRO D 1 140 ? 47.491 21.302 25.424 1.00 31.44 139 PRO D CA 1
ATOM 4583 C C . PRO D 1 140 ? 47.997 22.042 26.664 1.00 31.01 139 PRO D C 1
ATOM 4584 O O . PRO D 1 140 ? 49.164 22.397 26.722 1.00 30.32 139 PRO D O 1
ATOM 4588 N N . GLY D 1 141 ? 47.094 22.260 27.623 1.00 30.96 140 GLY D N 1
ATOM 4589 C CA . GLY D 1 141 ? 47.389 22.934 28.885 1.00 30.69 140 GLY D CA 1
ATOM 4590 C C . GLY D 1 141 ? 47.471 24.445 28.838 1.00 31.06 140 GLY D C 1
ATOM 4591 O O . GLY D 1 141 ? 47.686 25.099 29.859 1.00 31.13 140 GLY D O 1
ATOM 4592 N N . THR D 1 142 ? 47.331 25.018 27.654 1.00 31.28 141 THR D N 1
ATOM 4593 C CA . THR D 1 142 ? 47.393 26.454 27.523 1.00 31.18 141 THR D CA 1
ATOM 4594 C C . THR D 1 142 ? 46.002 27.033 27.351 1.00 31.51 141 THR D C 1
ATOM 4595 O O . THR D 1 142 ? 45.008 26.302 27.358 1.00 31.84 141 THR D O 1
ATOM 4599 N N . LYS D 1 143 ? 45.941 28.347 27.164 1.00 32.17 142 LYS D N 1
ATOM 4600 C CA . LYS D 1 143 ? 44.681 29.057 26.929 1.00 32.94 142 LYS D CA 1
ATOM 4601 C C . LYS D 1 143 ? 44.109 28.799 25.507 1.00 33.81 142 LYS D C 1
ATOM 4602 O O . LYS D 1 143 ? 42.949 29.107 25.220 1.00 34.48 142 LYS D O 1
ATOM 4608 N N . TYR D 1 144 ? 44.909 28.231 24.603 1.00 34.57 143 TYR D N 1
ATOM 4609 C CA . TYR D 1 144 ? 44.401 27.970 23.249 1.00 34.37 143 TYR D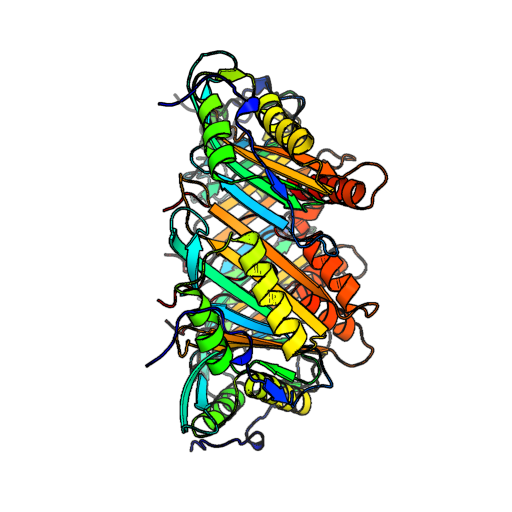 CA 1
ATOM 4610 C C . TYR D 1 144 ? 43.574 26.677 23.294 1.00 34.51 143 TYR D C 1
ATOM 4611 O O . TYR D 1 144 ? 42.656 26.459 22.489 1.00 34.01 143 TYR D O 1
ATOM 4620 N N . GLU D 1 145 ? 43.907 25.819 24.250 1.00 34.85 144 GLU D N 1
ATOM 4621 C CA . GLU D 1 145 ? 43.151 24.608 24.448 1.00 35.10 144 GLU D CA 1
ATOM 4622 C C . GLU D 1 145 ? 41.793 25.031 24.945 1.00 34.79 144 GLU D C 1
ATOM 4623 O O . GLU D 1 145 ? 40.784 24.384 24.639 1.00 33.66 144 GLU D O 1
ATOM 4629 N N . LYS D 1 146 ? 41.782 26.147 25.684 1.00 34.95 145 LYS D N 1
ATOM 4630 C CA . LYS D 1 146 ? 40.558 26.671 26.290 1.00 36.08 145 LYS D CA 1
ATOM 4631 C C . LYS D 1 146 ? 39.667 27.273 25.179 1.00 35.61 145 LYS D C 1
ATOM 4632 O O . LYS D 1 146 ? 38.440 27.053 25.135 1.00 36.11 145 LYS D O 1
ATOM 4638 N N . MET D 1 147 ? 40.316 28.024 24.284 1.00 34.02 146 MET D N 1
ATOM 4639 C CA . MET D 1 147 ? 39.709 28.631 23.117 1.00 32.85 146 MET D CA 1
ATOM 4640 C C . MET D 1 147 ? 39.113 27.550 22.240 1.00 32.59 146 MET D C 1
ATOM 4641 O O . MET D 1 147 ? 37.983 27.666 21.752 1.00 32.52 146 MET D O 1
ATOM 4646 N N . ALA D 1 148 ? 39.858 26.472 22.055 1.00 32.42 147 ALA D N 1
ATOM 4647 C CA . ALA D 1 148 ? 39.362 25.354 21.272 1.00 32.37 147 ALA D CA 1
ATOM 4648 C C . ALA D 1 148 ? 38.070 24.750 21.906 1.00 32.55 147 ALA D C 1
ATOM 4649 O O . ALA D 1 148 ? 37.148 24.351 21.212 1.00 32.53 147 ALA D O 1
ATOM 4651 N N . GLU D 1 149 ? 38.001 24.691 23.226 1.00 33.01 148 GLU D N 1
ATOM 4652 C CA . GLU D 1 149 ? 36.809 24.183 23.875 1.00 33.77 148 GLU D CA 1
ATOM 4653 C C . GLU D 1 149 ? 35.707 25.205 23.680 1.00 33.64 148 GLU D C 1
ATOM 4654 O O . GLU D 1 149 ? 34.557 24.854 23.446 1.00 33.55 148 GLU D O 1
ATOM 4660 N N . TYR D 1 150 ? 36.086 26.478 23.726 1.00 34.08 149 TYR D N 1
ATOM 4661 C CA . TYR D 1 150 ? 35.153 27.561 23.522 1.00 34.67 149 TYR D CA 1
ATOM 4662 C C . TYR D 1 150 ? 34.543 27.555 22.110 1.00 34.73 149 TYR D C 1
ATOM 4663 O O . TYR D 1 150 ? 33.315 27.544 21.954 1.00 34.56 149 TYR D O 1
ATOM 4672 N N . ARG D 1 151 ? 35.403 27.567 21.092 1.00 34.61 150 ARG D N 1
ATOM 4673 C CA . ARG D 1 151 ? 34.929 27.580 19.707 1.00 34.15 150 ARG D CA 1
ATOM 4674 C C . ARG D 1 151 ? 34.114 26.306 19.425 1.00 34.69 150 ARG D C 1
ATOM 4675 O O . ARG D 1 151 ? 33.102 26.345 18.724 1.00 34.53 150 ARG D O 1
ATOM 4683 N N . MET D 1 152 ? 34.519 25.194 20.031 1.00 34.88 151 MET D N 1
ATOM 4684 C CA . MET D 1 152 ? 33.815 23.918 19.853 1.00 34.25 151 MET D CA 1
ATOM 4685 C C . MET D 1 152 ? 32.402 23.998 20.470 1.00 34.67 151 MET D C 1
ATOM 4686 O O . MET D 1 152 ? 31.399 23.834 19.784 1.00 34.17 151 MET D O 1
ATOM 4691 N N . MET D 1 153 ? 32.322 24.292 21.763 1.00 35.13 152 MET D N 1
ATOM 4692 C CA . MET D 1 153 ? 31.026 24.393 22.428 1.00 35.76 152 MET D CA 1
ATOM 4693 C C . MET D 1 153 ? 30.139 25.514 21.828 1.00 35.09 152 MET D C 1
ATOM 4694 O O . MET D 1 153 ? 28.912 25.448 21.913 1.00 34.89 152 MET D O 1
ATOM 4699 N N . ASN D 1 154 ? 30.748 26.544 21.245 1.00 34.68 153 ASN D N 1
ATOM 4700 C CA . ASN D 1 154 ? 29.953 27.597 20.597 1.00 34.55 153 ASN D CA 1
ATOM 4701 C C . ASN D 1 154 ? 29.901 27.376 19.078 1.00 34.71 153 ASN D C 1
ATOM 4702 O O . ASN D 1 154 ? 29.414 28.225 18.305 1.00 34.70 153 ASN D O 1
ATOM 4707 N N . HIS D 1 155 ? 30.356 26.203 18.652 1.00 35.02 154 HIS D N 1
ATOM 4708 C CA . HIS D 1 155 ? 30.356 25.907 17.236 1.00 34.79 154 HIS D CA 1
ATOM 4709 C C . HIS D 1 155 ? 28.947 25.837 16.628 1.00 35.00 154 HIS D C 1
ATOM 4710 O O . HIS D 1 155 ? 28.009 25.243 17.168 1.00 34.85 154 HIS D O 1
ATOM 4717 N N . ASP D 1 156 ? 28.853 26.463 15.476 1.00 35.46 155 ASP D N 1
ATOM 4718 C CA . ASP D 1 156 ? 27.678 26.475 14.653 1.00 36.16 155 ASP D CA 1
ATOM 4719 C C . ASP D 1 156 ? 26.415 26.614 15.449 1.00 36.34 155 ASP D C 1
ATOM 4720 O O . ASP D 1 156 ? 25.497 25.821 15.332 1.00 36.15 155 ASP D O 1
ATOM 4725 N N . LEU D 1 157 ? 26.380 27.654 16.259 1.00 37.40 156 LEU D N 1
ATOM 4726 C CA . LEU D 1 157 ? 25.251 27.940 17.103 1.00 37.98 156 LEU D CA 1
ATOM 4727 C C . LEU D 1 157 ? 24.050 28.277 16.211 1.00 37.96 156 LEU D C 1
ATOM 4728 O O . LEU D 1 157 ? 22.897 28.178 16.640 1.00 38.58 156 LEU D O 1
ATOM 4733 N N . TYR D 1 158 ? 24.335 28.676 14.972 1.00 37.36 157 TYR D N 1
ATOM 4734 C CA . TYR D 1 158 ? 23.304 28.975 13.973 1.00 37.51 157 TYR D CA 1
ATOM 4735 C C . TYR D 1 158 ? 23.693 28.400 12.631 1.00 35.93 157 TYR D C 1
ATOM 4736 O O . TYR D 1 158 ? 24.248 29.112 11.809 1.00 35.98 157 TYR D O 1
ATOM 4745 N N . PRO D 1 159 ? 23.409 27.116 12.400 1.00 34.74 158 PRO D N 1
ATOM 4746 C CA . PRO D 1 159 ? 23.801 26.550 11.133 1.00 34.08 158 PRO D CA 1
ATOM 4747 C C . PRO D 1 159 ? 23.225 27.349 9.957 1.00 33.37 158 PRO D C 1
ATOM 4748 O O . PRO D 1 159 ? 22.094 27.857 10.027 1.00 32.38 158 PRO D O 1
ATOM 4752 N N . GLU D 1 160 ? 24.040 27.467 8.912 1.00 32.49 159 GLU D N 1
ATOM 4753 C CA . GLU D 1 160 ? 23.677 28.159 7.702 1.00 31.97 159 GLU D CA 1
ATOM 4754 C C . GLU D 1 160 ? 22.600 27.391 6.954 1.00 32.34 159 GLU D C 1
ATOM 4755 O O . GLU D 1 160 ? 22.510 26.141 7.041 1.00 31.84 159 GLU D O 1
ATOM 4761 N N . THR D 1 161 ? 21.776 28.155 6.237 1.00 32.32 160 THR D N 1
ATOM 4762 C CA . THR D 1 161 ? 20.696 27.633 5.425 1.00 32.40 160 THR D CA 1
ATOM 4763 C C . THR D 1 161 ? 21.243 26.856 4.243 1.00 32.90 160 THR D C 1
ATOM 4764 O O . THR D 1 161 ? 22.154 27.332 3.534 1.00 33.29 160 THR D O 1
ATOM 4768 N N . ILE D 1 162 ? 20.721 25.645 4.053 1.00 32.38 161 ILE D N 1
ATOM 4769 C CA . ILE D 1 162 ? 21.105 24.800 2.942 1.00 32.59 161 ILE D CA 1
ATOM 4770 C C . ILE D 1 162 ? 19.848 24.174 2.333 1.00 32.68 161 ILE D C 1
ATOM 4771 O O . ILE D 1 162 ? 18.924 23.800 3.051 1.00 32.38 161 ILE D O 1
ATOM 4776 N N . ASP D 1 163 ? 19.822 24.067 1.006 1.00 33.13 162 ASP D N 1
ATOM 4777 C CA . ASP D 1 163 ? 18.698 23.455 0.295 1.00 33.08 162 ASP D CA 1
ATOM 4778 C C . ASP D 1 163 ? 19.186 22.626 -0.893 1.00 33.44 162 ASP D C 1
ATOM 4779 O O . ASP D 1 163 ? 18.409 22.238 -1.765 1.00 33.40 162 ASP D O 1
ATOM 4784 N N . ASN D 1 164 ? 20.488 22.367 -0.906 1.00 33.97 163 ASN D N 1
ATOM 4785 C CA . ASN D 1 164 ? 21.169 21.593 -1.965 1.00 34.48 163 ASN D CA 1
ATOM 4786 C C . ASN D 1 164 ? 21.261 22.292 -3.318 1.00 34.70 163 ASN D C 1
ATOM 4787 O O . ASN D 1 164 ? 21.480 21.628 -4.330 1.00 34.55 163 ASN D O 1
ATOM 4792 N N . ARG D 1 165 ? 21.101 23.618 -3.341 1.00 35.06 164 ARG D N 1
ATOM 4793 C CA . ARG D 1 165 ? 21.209 24.377 -4.604 1.00 35.04 164 ARG D CA 1
ATOM 4794 C C . ARG D 1 165 ? 22.103 25.598 -4.445 1.00 35.63 164 ARG D C 1
ATOM 4795 O O . ARG D 1 165 ? 23.318 25.487 -4.740 1.00 35.91 164 ARG D O 1
ATOM 4804 N N . ASN E 1 21 ? 54.760 62.639 -8.780 1.00 87.34 20 ASN E N 1
ATOM 4805 C CA . ASN E 1 21 ? 55.563 61.415 -8.685 1.00 86.82 20 ASN E CA 1
ATOM 4806 C C . ASN E 1 21 ? 55.174 60.613 -7.438 1.00 86.16 20 ASN E C 1
ATOM 4807 O O . ASN E 1 21 ? 54.738 61.175 -6.424 1.00 85.95 20 ASN E O 1
ATOM 4812 N N . TYR E 1 22 ? 55.327 59.298 -7.521 1.00 85.33 21 TYR E N 1
ATOM 4813 C CA . TYR E 1 22 ? 54.982 58.412 -6.406 1.00 84.52 21 TYR E CA 1
ATOM 4814 C C . TYR E 1 22 ? 56.129 57.524 -5.927 1.00 83.57 21 TYR E C 1
ATOM 4815 O O . TYR E 1 22 ? 57.157 57.367 -6.603 1.00 83.47 21 TYR E O 1
ATOM 4824 N N . LEU E 1 23 ? 55.923 56.961 -4.737 1.00 82.05 22 LEU E N 1
ATOM 4825 C CA . LEU E 1 23 ? 56.880 56.074 -4.117 1.00 80.39 22 LEU E CA 1
ATOM 4826 C C . LEU E 1 23 ? 56.265 54.683 -4.146 1.00 78.85 22 LEU E C 1
ATOM 4827 O O . LEU E 1 23 ? 55.156 54.492 -3.634 1.00 78.70 22 LEU E O 1
ATOM 4832 N N . PHE E 1 24 ? 56.973 53.726 -4.736 1.00 76.64 23 PHE E N 1
ATOM 4833 C CA . PHE E 1 24 ? 56.510 52.344 -4.776 1.00 74.40 23 PHE E CA 1
ATOM 4834 C C . PHE E 1 24 ? 57.540 51.399 -4.165 1.00 72.79 23 PHE E C 1
ATOM 4835 O O . PHE E 1 24 ? 57.463 50.183 -4.342 1.00 72.76 23 PHE E O 1
ATOM 4843 N N . GLU E 1 25 ? 58.504 51.966 -3.447 1.00 70.43 24 GLU E N 1
ATOM 4844 C CA . GLU E 1 25 ? 59.288 51.206 -2.481 1.00 68.11 24 GLU E CA 1
ATOM 4845 C C . GLU E 1 25 ? 58.785 51.436 -1.060 1.00 65.68 24 GLU E C 1
ATOM 4846 O O . GLU E 1 25 ? 58.774 52.565 -0.570 1.00 65.08 24 GLU E O 1
ATOM 4852 N N . TYR E 1 26 ? 58.369 50.358 -0.403 1.00 62.96 25 TYR E N 1
ATOM 4853 C CA . TYR E 1 26 ? 57.983 50.418 1.001 1.00 60.53 25 TYR E CA 1
ATOM 4854 C C . TYR E 1 26 ? 58.440 51.724 1.643 1.00 58.88 25 TYR E C 1
ATOM 4855 O O . TYR E 1 26 ? 59.637 51.964 1.801 1.00 58.99 25 TYR E O 1
ATOM 4864 N N . ALA E 1 27 ? 57.479 52.565 2.011 1.00 56.29 26 ALA E N 1
ATOM 4865 C CA . ALA E 1 27 ? 57.784 53.851 2.672 1.00 53.86 26 ALA E CA 1
ATOM 4866 C C . ALA E 1 27 ? 56.793 54.307 3.778 1.00 52.39 26 ALA E C 1
ATOM 4867 O O . ALA E 1 27 ? 55.831 55.043 3.520 1.00 51.68 26 ALA E O 1
ATOM 4869 N N . PRO E 1 28 ? 57.054 53.884 5.024 1.00 51.11 27 PRO E N 1
ATOM 4870 C CA . PRO E 1 28 ? 56.231 54.245 6.174 1.00 50.84 27 PRO E CA 1
ATOM 4871 C C . PRO E 1 28 ? 56.424 55.707 6.606 1.00 50.74 27 PRO E C 1
ATOM 4872 O O . PRO E 1 28 ? 55.586 56.252 7.335 1.00 50.49 27 PRO E O 1
ATOM 4876 N N . ASP E 1 29 ? 57.495 56.339 6.124 1.00 50.64 28 ASP E N 1
ATOM 4877 C CA . ASP E 1 29 ? 57.821 57.724 6.439 1.00 50.82 28 ASP E CA 1
ATOM 4878 C C . ASP E 1 29 ? 56.766 58.684 5.827 1.00 50.87 28 ASP E C 1
ATOM 4879 O O . ASP E 1 29 ? 56.809 59.910 6.031 1.00 50.54 28 ASP E O 1
ATOM 4884 N N . VAL E 1 30 ? 55.822 58.086 5.080 1.00 50.84 29 VAL E N 1
ATOM 4885 C CA . VAL E 1 30 ? 54.729 58.758 4.368 1.00 50.60 29 VAL E CA 1
ATOM 4886 C C . VAL E 1 30 ? 53.520 59.059 5.258 1.00 50.50 29 VAL E C 1
ATOM 4887 O O . VAL E 1 30 ? 52.823 60.069 5.084 1.00 50.85 29 VAL E O 1
ATOM 4891 N N . LEU E 1 31 ? 53.266 58.158 6.192 1.00 50.16 30 LEU E N 1
ATOM 4892 C CA . LEU E 1 31 ? 52.185 58.286 7.150 1.00 49.89 30 LEU E CA 1
ATOM 4893 C C . LEU E 1 31 ? 52.206 59.614 7.909 1.00 49.84 30 LEU E C 1
ATOM 4894 O O . LEU E 1 31 ? 53.250 60.076 8.344 1.00 50.02 30 LEU E O 1
ATOM 4899 N N . GLU E 1 32 ? 51.047 60.242 8.012 1.00 49.82 31 GLU E N 1
ATOM 4900 C CA . GLU E 1 32 ? 50.893 61.479 8.729 1.00 50.06 31 GLU E CA 1
ATOM 4901 C C . GLU E 1 32 ? 49.848 61.206 9.791 1.00 49.72 31 GLU E C 1
ATOM 4902 O O . GLU E 1 32 ? 49.009 60.318 9.649 1.00 49.27 31 GLU E O 1
ATOM 4908 N N . SER E 1 33 ? 49.894 61.971 10.870 1.00 49.57 32 SER E N 1
ATOM 4909 C CA . SER E 1 33 ? 48.911 61.822 11.911 1.00 49.18 32 SER E CA 1
ATOM 4910 C C . SER E 1 33 ? 48.287 63.184 12.156 1.00 49.06 32 SER E C 1
ATOM 4911 O O . SER E 1 33 ? 48.745 64.193 11.616 1.00 48.52 32 SER E O 1
ATOM 4914 N N . PHE E 1 34 ? 47.216 63.197 12.934 1.00 49.33 33 PHE E N 1
ATOM 4915 C CA . PHE E 1 34 ? 46.551 64.446 13.305 1.00 50.01 33 PHE E CA 1
ATOM 4916 C C . PHE E 1 34 ? 45.899 64.225 14.689 1.00 50.67 33 PHE E C 1
ATOM 4917 O O . PHE E 1 34 ? 46.115 63.177 15.309 1.00 50.33 33 PHE E O 1
ATOM 4925 N N . PRO E 1 35 ? 45.112 65.195 15.145 1.00 51.22 34 PRO E N 1
ATOM 4926 C CA . PRO E 1 35 ? 44.434 65.094 16.442 1.00 51.26 34 PRO E CA 1
ATOM 4927 C C . PRO E 1 35 ? 43.199 64.199 16.377 1.00 51.35 34 PRO E C 1
ATOM 4928 O O . PRO E 1 35 ? 42.413 64.299 15.435 1.00 50.60 34 PRO E O 1
ATOM 4932 N N . ASN E 1 36 ? 43.038 63.335 17.374 1.00 51.48 35 ASN E N 1
ATOM 4933 C CA . ASN E 1 36 ? 41.757 62.801 17.713 1.00 51.95 35 ASN E CA 1
ATOM 4934 C C . ASN E 1 36 ? 40.935 63.896 18.359 1.00 52.83 35 ASN E C 1
ATOM 4935 O O . ASN E 1 36 ? 41.356 64.492 19.346 1.00 53.17 35 ASN E O 1
ATOM 4940 N N . LYS E 1 37 ? 39.759 64.160 17.799 1.00 54.08 36 LYS E N 1
ATOM 4941 C CA . LYS E 1 37 ? 38.861 65.171 18.344 1.00 55.09 36 LYS E CA 1
ATOM 4942 C C . LYS E 1 37 ? 37.952 64.580 19.418 1.00 55.14 36 LYS E C 1
ATOM 4943 O O . LYS E 1 37 ? 37.232 65.307 20.103 1.00 55.12 36 LYS E O 1
ATOM 4949 N N . HIS E 1 38 ? 37.991 63.259 19.558 1.00 55.67 37 HIS E N 1
ATOM 4950 C CA . HIS E 1 38 ? 37.089 62.559 20.464 1.00 56.14 37 HIS E CA 1
ATOM 4951 C C . HIS E 1 38 ? 37.865 61.718 21.473 1.00 55.83 37 HIS E C 1
ATOM 4952 O O . HIS E 1 38 ? 37.607 60.525 21.631 1.00 55.92 37 HIS E O 1
ATOM 4959 N N . VAL E 1 39 ? 38.816 62.349 22.154 1.00 56.01 38 VAL E N 1
ATOM 4960 C CA . VAL E 1 39 ? 39.765 61.627 22.993 1.00 55.89 38 VAL E CA 1
ATOM 4961 C C . VAL E 1 39 ? 39.060 60.939 24.157 1.00 55.90 38 VAL E C 1
ATOM 4962 O O . VAL E 1 39 ? 39.477 59.870 24.604 1.00 56.15 38 VAL E O 1
ATOM 4966 N N . ASN E 1 40 ? 37.990 61.559 24.644 1.00 55.99 39 ASN E N 1
ATOM 4967 C CA . ASN E 1 40 ? 37.171 60.964 25.706 1.00 56.14 39 ASN E CA 1
ATOM 4968 C C . ASN E 1 40 ? 36.458 59.667 25.355 1.00 55.77 39 ASN E C 1
ATOM 4969 O O . ASN E 1 40 ? 36.079 58.882 26.238 1.00 55.98 39 ASN E O 1
ATOM 4974 N N . ARG E 1 41 ? 36.267 59.448 24.063 1.00 55.00 40 ARG E N 1
ATOM 4975 C CA . ARG E 1 41 ? 35.482 58.303 23.631 1.00 54.38 40 ARG E CA 1
ATOM 4976 C C . ARG E 1 41 ? 36.229 57.157 22.933 1.00 53.13 40 ARG E C 1
ATOM 4977 O O . ARG E 1 41 ? 37.430 57.222 22.648 1.00 52.97 40 ARG E O 1
ATOM 4985 N N . ASP E 1 42 ? 35.482 56.085 22.746 1.00 51.92 41 ASP E N 1
ATOM 4986 C CA . ASP E 1 42 ? 35.968 54.914 22.088 1.00 51.33 41 ASP E CA 1
ATOM 4987 C C . ASP E 1 42 ? 35.147 54.696 20.857 1.00 50.83 41 ASP E C 1
ATOM 4988 O O . ASP E 1 42 ? 34.085 54.107 20.922 1.00 51.29 41 ASP E O 1
ATOM 4993 N N . TYR E 1 43 ? 35.595 55.243 19.743 1.00 50.64 42 TYR E N 1
ATOM 4994 C CA . TYR E 1 43 ? 34.889 55.030 18.498 1.00 50.28 42 TYR E CA 1
ATOM 4995 C C . TYR E 1 43 ? 35.851 54.405 17.534 1.00 48.71 42 TYR E C 1
ATOM 4996 O O . TYR E 1 43 ? 37.038 54.737 17.506 1.00 48.80 42 TYR E O 1
ATOM 5005 N N . PHE E 1 44 ? 35.332 53.467 16.772 1.00 47.09 43 PHE E N 1
ATOM 5006 C CA . PHE E 1 44 ? 36.130 52.834 15.780 1.00 45.60 43 PHE E CA 1
ATOM 5007 C C . PHE E 1 44 ? 36.154 53.714 14.579 1.00 45.37 43 PHE E C 1
ATOM 5008 O O . PHE E 1 44 ? 35.151 54.328 14.202 1.00 45.12 43 PHE E O 1
ATOM 5016 N N . VAL E 1 45 ? 37.342 53.853 14.040 1.00 45.08 44 VAL E N 1
ATOM 5017 C CA . VAL E 1 45 ? 37.495 54.570 12.806 1.00 45.15 44 VAL E CA 1
ATOM 5018 C C . VAL E 1 45 ? 37.869 53.424 11.861 1.00 44.79 44 VAL E C 1
ATOM 5019 O O . VAL E 1 45 ? 38.707 52.588 12.191 1.00 44.45 44 VAL E O 1
ATOM 5023 N N . LYS E 1 46 ? 37.160 53.340 10.741 1.00 45.07 45 LYS E N 1
ATOM 5024 C CA . LYS E 1 46 ? 37.371 52.275 9.764 1.00 45.42 45 LYS E CA 1
ATOM 5025 C C . LYS E 1 46 ? 37.879 52.797 8.438 1.00 45.57 45 LYS E C 1
ATOM 5026 O O . LYS E 1 46 ? 37.486 53.863 7.961 1.00 45.57 45 LYS E O 1
ATOM 5032 N N . PHE E 1 47 ? 38.788 52.047 7.857 1.00 46.16 46 PHE E N 1
ATOM 5033 C CA . PHE E 1 47 ? 39.338 52.391 6.562 1.00 47.41 46 PHE E CA 1
ATOM 5034 C C . PHE E 1 47 ? 39.096 51.153 5.751 1.00 46.98 46 PHE E C 1
ATOM 5035 O O . PHE E 1 47 ? 39.029 50.052 6.294 1.00 47.89 46 PHE E O 1
ATOM 5043 N N . ASN E 1 48 ? 38.930 51.308 4.454 1.00 46.63 47 ASN E N 1
ATOM 5044 C CA . ASN E 1 48 ? 38.700 50.128 3.673 1.00 45.95 47 ASN E CA 1
ATOM 5045 C C . ASN E 1 48 ? 39.356 50.246 2.303 1.00 44.67 47 ASN E C 1
ATOM 5046 O O . ASN E 1 48 ? 38.853 50.928 1.422 1.00 44.43 47 ASN E O 1
ATOM 5051 N N . CYS E 1 49 ? 40.510 49.601 2.156 1.00 43.70 48 CYS E N 1
ATOM 5052 C CA . CYS E 1 49 ? 41.278 49.618 0.909 1.00 42.40 48 CYS E CA 1
ATOM 5053 C C . CYS E 1 49 ? 40.939 48.389 0.080 1.00 41.50 48 CYS E C 1
ATOM 5054 O O . CYS E 1 49 ? 41.440 47.318 0.372 1.00 41.30 48 CYS E O 1
ATOM 5057 N N . PRO E 1 50 ? 40.072 48.543 -0.948 1.00 40.95 49 PRO E N 1
ATOM 5058 C CA . PRO E 1 50 ? 39.653 47.438 -1.829 1.00 40.62 49 PRO E CA 1
ATOM 5059 C C . PRO E 1 50 ? 40.650 47.037 -2.909 1.00 40.04 49 PRO E C 1
ATOM 5060 O O . PRO E 1 50 ? 40.390 46.077 -3.639 1.00 40.47 49 PRO E O 1
ATOM 5064 N N . GLU E 1 51 ? 41.753 47.756 -3.038 1.00 39.26 50 GLU E N 1
ATOM 5065 C CA . GLU E 1 51 ? 42.722 47.419 -4.074 1.00 39.49 50 GLU E CA 1
ATOM 5066 C C . GLU E 1 51 ? 44.146 47.671 -3.603 1.00 39.33 50 GLU E C 1
ATOM 5067 O O . GLU E 1 51 ? 44.773 48.706 -3.855 1.00 39.07 50 GLU E O 1
ATOM 5073 N N . PHE E 1 52 ? 44.631 46.700 -2.866 1.00 39.07 51 PHE E N 1
ATOM 5074 C CA . PHE E 1 52 ? 45.966 46.710 -2.374 1.00 38.49 51 PHE E CA 1
ATOM 5075 C C . PHE E 1 52 ? 46.649 45.652 -3.187 1.00 38.87 51 PHE E C 1
ATOM 5076 O O . PHE E 1 52 ? 46.012 44.658 -3.599 1.00 39.01 51 PHE E O 1
ATOM 5084 N N . THR E 1 53 ? 47.935 45.863 -3.430 1.00 38.89 52 THR E N 1
ATOM 5085 C CA . THR E 1 53 ? 48.752 44.925 -4.181 1.00 39.13 52 THR E CA 1
ATOM 5086 C C . THR E 1 53 ? 50.212 45.113 -3.826 1.00 40.24 52 THR E C 1
ATOM 5087 O O . THR E 1 53 ? 50.692 46.242 -3.658 1.00 39.95 52 THR E O 1
ATOM 5091 N N . SER E 1 54 ? 50.929 44.000 -3.709 1.00 40.99 53 SER E N 1
ATOM 5092 C CA . SER E 1 54 ? 52.359 44.037 -3.425 1.00 42.72 53 SER E CA 1
ATOM 5093 C C . SER E 1 54 ? 53.134 43.131 -4.376 1.00 44.12 53 SER E C 1
ATOM 5094 O O . SER E 1 54 ? 52.941 43.180 -5.591 1.00 44.51 53 SER E O 1
ATOM 5097 N N . LEU E 1 55 ? 54.010 42.303 -3.815 1.00 45.75 54 LEU E N 1
ATOM 5098 C CA . LEU E 1 55 ? 54.734 41.309 -4.598 1.00 47.36 54 LEU E CA 1
ATOM 5099 C C . LEU E 1 55 ? 55.086 40.089 -3.753 1.00 48.54 54 LEU E C 1
ATOM 5100 O O . LEU E 1 55 ? 55.260 40.192 -2.539 1.00 48.63 54 LEU E O 1
ATOM 5105 N N . ALA E 1 56 ? 55.188 38.935 -4.404 1.00 50.11 55 ALA E N 1
ATOM 5106 C CA . ALA E 1 56 ? 55.636 37.726 -3.745 1.00 51.51 55 ALA E CA 1
ATOM 5107 C C . ALA E 1 56 ? 57.125 37.864 -3.620 1.00 52.71 55 ALA E C 1
ATOM 5108 O O . ALA E 1 56 ? 57.786 38.215 -4.593 1.00 52.94 55 ALA E O 1
ATOM 5110 N N . PRO E 1 57 ? 57.673 37.602 -2.430 1.00 54.06 56 PRO E N 1
ATOM 5111 C CA . PRO E 1 57 ? 59.128 37.727 -2.297 1.00 55.14 56 PRO E CA 1
ATOM 5112 C C . PRO E 1 57 ? 59.897 36.573 -2.985 1.00 55.99 56 PRO E C 1
ATOM 5113 O O . PRO E 1 57 ? 61.064 36.731 -3.379 1.00 56.13 56 PRO E O 1
ATOM 5117 N N . LYS E 1 58 ? 59.216 35.439 -3.149 1.00 56.58 57 LYS E N 1
ATOM 5118 C CA . LYS E 1 58 ? 59.796 34.224 -3.727 1.00 57.29 57 LYS E CA 1
ATOM 5119 C C . LYS E 1 58 ? 60.153 34.322 -5.217 1.00 57.21 57 LYS E C 1
ATOM 5120 O O . LYS E 1 58 ? 61.253 33.920 -5.622 1.00 57.55 57 LYS E O 1
ATOM 5126 N N . THR E 1 59 ? 59.240 34.898 -6.005 1.00 56.51 58 THR E N 1
ATOM 5127 C CA . THR E 1 59 ? 59.366 35.006 -7.466 1.00 55.37 58 THR E CA 1
ATOM 5128 C C . THR E 1 59 ? 59.370 36.377 -8.111 1.00 54.78 58 THR E C 1
ATOM 5129 O O . THR E 1 59 ? 59.930 36.555 -9.201 1.00 55.14 58 THR E O 1
ATOM 5133 N N . GLY E 1 60 ? 58.726 37.336 -7.461 1.00 53.80 59 GLY E N 1
ATOM 5134 C CA . GLY E 1 60 ? 58.610 38.679 -8.003 1.00 52.21 59 GLY E CA 1
ATOM 5135 C C . GLY E 1 60 ? 57.183 38.894 -8.497 1.00 51.26 59 GLY E C 1
ATOM 5136 O O . GLY E 1 60 ? 56.840 40.013 -8.880 1.00 51.58 59 GLY E O 1
ATOM 5137 N N . GLN E 1 61 ? 56.355 37.832 -8.459 1.00 49.61 60 GLN E N 1
ATOM 5138 C CA . GLN E 1 61 ? 54.935 37.870 -8.895 1.00 48.25 60 GLN E CA 1
ATOM 5139 C C . GLN E 1 61 ? 54.018 38.690 -7.974 1.00 46.36 60 GLN E C 1
ATOM 5140 O O . GLN E 1 61 ? 54.087 38.557 -6.766 1.00 46.70 60 GLN E O 1
ATOM 5146 N N . PRO E 1 62 ? 53.147 39.527 -8.565 1.00 44.30 61 PRO E N 1
ATOM 5147 C CA . PRO E 1 62 ? 52.205 40.368 -7.850 1.00 42.72 61 PRO E CA 1
ATOM 5148 C C . PRO E 1 62 ? 51.086 39.590 -7.149 1.00 41.09 61 PRO E C 1
ATOM 5149 O O . PRO E 1 62 ? 50.759 38.477 -7.535 1.00 40.81 61 PRO E O 1
ATOM 5153 N N . ASP E 1 63 ? 50.537 40.189 -6.098 1.00 39.36 62 ASP E N 1
ATOM 5154 C CA . ASP E 1 63 ? 49.458 39.584 -5.314 1.00 37.12 62 ASP E CA 1
ATOM 5155 C C . ASP E 1 63 ? 48.462 40.690 -5.073 1.00 35.14 62 ASP E C 1
ATOM 5156 O O . ASP E 1 63 ? 48.800 41.856 -5.284 1.00 34.40 62 ASP E O 1
ATOM 5161 N N . PHE E 1 64 ? 47.225 40.324 -4.720 1.00 33.52 63 PHE E N 1
ATOM 5162 C CA . PHE E 1 64 ? 46.136 41.323 -4.575 1.00 32.46 63 PHE E CA 1
ATOM 5163 C C . PHE E 1 64 ? 45.212 41.081 -3.398 1.00 31.53 63 PHE E C 1
ATOM 5164 O O . PHE E 1 64 ? 44.947 39.931 -3.063 1.00 31.96 63 PHE E O 1
ATOM 5172 N N . ALA E 1 65 ? 44.738 42.159 -2.768 1.00 30.61 64 ALA E N 1
ATOM 5173 C CA . ALA E 1 65 ? 43.837 42.025 -1.613 1.00 30.00 64 ALA E CA 1
ATOM 5174 C C . ALA E 1 65 ? 42.982 43.224 -1.314 1.00 30.29 64 ALA E C 1
ATOM 5175 O O . ALA E 1 65 ? 43.145 44.306 -1.887 1.00 30.06 64 ALA E O 1
ATOM 5177 N N . THR E 1 66 ? 42.031 42.988 -0.414 1.00 31.04 65 THR E N 1
ATOM 5178 C CA . THR E 1 66 ? 41.190 44.010 0.133 1.00 31.07 65 THR E CA 1
ATOM 5179 C C . THR E 1 66 ? 41.698 44.019 1.580 1.00 31.47 65 THR E C 1
ATOM 5180 O O . THR E 1 66 ? 41.906 42.945 2.186 1.00 30.61 65 THR E O 1
ATOM 5184 N N . ILE E 1 67 ? 41.941 45.221 2.109 1.00 31.84 66 ILE E N 1
ATOM 5185 C CA . ILE E 1 67 ? 42.407 45.433 3.479 1.00 32.34 66 ILE E CA 1
ATOM 5186 C C . ILE E 1 67 ? 41.376 46.130 4.335 1.00 32.19 66 ILE E C 1
ATOM 5187 O O . ILE E 1 67 ? 40.889 47.224 3.987 1.00 32.66 66 ILE E O 1
ATOM 5192 N N . TYR E 1 68 ? 41.004 45.498 5.439 1.00 32.17 67 TYR E N 1
ATOM 5193 C CA A TYR E 1 68 ? 40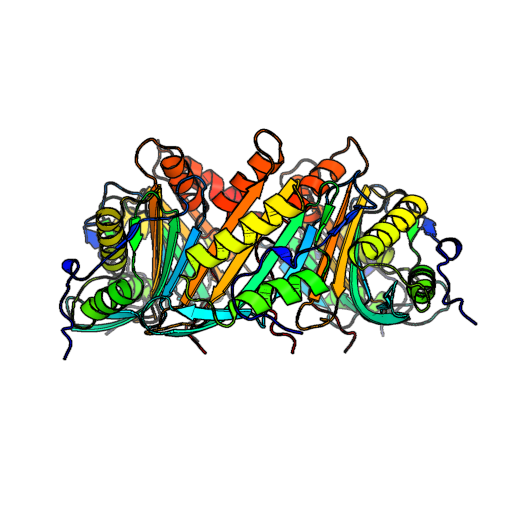.048 46.081 6.356 0.50 32.25 67 TYR E CA 1
ATOM 5194 C CA B TYR E 1 68 ? 40.056 46.111 6.362 0.50 31.86 67 TYR E CA 1
ATOM 5195 C C . TYR E 1 68 ? 40.857 46.566 7.548 1.00 32.47 67 TYR E C 1
ATOM 5196 O O . TYR E 1 68 ? 41.712 45.815 8.060 1.00 31.54 67 TYR E O 1
ATOM 5213 N N . ILE E 1 69 ? 40.617 47.811 7.960 1.00 32.83 68 ILE E N 1
ATOM 5214 C CA . ILE E 1 69 ? 41.341 48.380 9.110 1.00 33.41 68 ILE E CA 1
ATOM 5215 C C . ILE E 1 69 ? 40.401 49.172 10.025 1.00 34.92 68 ILE E C 1
ATOM 5216 O O . ILE E 1 69 ? 39.670 50.077 9.574 1.00 35.30 68 ILE E O 1
ATOM 5221 N N . SER E 1 70 ? 40.460 48.817 11.313 1.00 35.68 69 SER E N 1
ATOM 5222 C CA . SER E 1 70 ? 39.662 49.418 12.351 1.00 36.46 69 SER E CA 1
ATOM 5223 C C . SER E 1 70 ? 40.498 49.678 13.560 1.00 36.21 69 SER E C 1
ATOM 5224 O O . SER E 1 70 ? 41.285 48.821 14.003 1.00 36.58 69 SER E O 1
ATOM 5227 N N . TYR E 1 71 ? 40.332 50.861 14.119 1.00 35.94 70 TYR E N 1
ATOM 5228 C CA . TYR E 1 71 ? 41.121 51.188 15.284 1.00 35.75 70 TYR E CA 1
ATOM 5229 C C . TYR E 1 71 ? 40.430 52.237 16.138 1.00 34.81 70 TYR E C 1
ATOM 5230 O O . TYR E 1 71 ? 39.617 53.007 15.622 1.00 35.04 70 TYR E O 1
ATOM 5239 N N . ILE E 1 72 ? 40.720 52.219 17.436 1.00 33.47 71 ILE E N 1
ATOM 5240 C CA . ILE E 1 72 ? 40.190 53.189 18.365 1.00 33.26 71 ILE E CA 1
ATOM 5241 C C . ILE E 1 72 ? 41.402 53.997 18.691 1.00 34.09 71 ILE E C 1
ATOM 5242 O O . ILE E 1 72 ? 42.374 53.447 19.218 1.00 34.69 71 ILE E O 1
ATOM 5247 N N . PRO E 1 73 ? 41.368 55.302 18.403 1.00 34.78 72 PRO E N 1
ATOM 5248 C CA . PRO E 1 73 ? 42.554 56.129 18.652 1.00 36.09 72 PRO E CA 1
ATOM 5249 C C . PRO E 1 73 ? 42.753 56.442 20.119 1.00 37.53 72 PRO E C 1
ATOM 5250 O O . PRO E 1 73 ? 42.079 55.883 20.963 1.00 38.18 72 PRO E O 1
ATOM 5254 N N . ASP E 1 74 ? 43.713 57.300 20.409 1.00 39.19 73 ASP E N 1
ATOM 5255 C CA . ASP E 1 74 ? 43.965 57.753 21.751 1.00 40.86 73 ASP E CA 1
ATOM 5256 C C . ASP E 1 74 ? 44.046 59.246 21.522 1.00 41.80 73 ASP E C 1
ATOM 5257 O O . ASP E 1 74 ? 43.040 59.933 21.501 1.00 41.55 73 ASP E O 1
ATOM 5262 N N . GLU E 1 75 ? 45.254 59.717 21.262 1.00 43.94 74 GLU E N 1
ATOM 5263 C CA . GLU E 1 75 ? 45.487 61.117 20.976 1.00 45.86 74 GLU E CA 1
ATOM 5264 C C . GLU E 1 75 ? 45.517 61.284 19.478 1.00 46.30 74 GLU E C 1
ATOM 5265 O O . GLU E 1 75 ? 44.826 62.150 18.924 1.00 46.88 74 GLU E O 1
ATOM 5271 N N . LYS E 1 76 ? 46.240 60.387 18.813 1.00 46.92 75 LYS E N 1
ATOM 5272 C CA . LYS E 1 76 ? 46.427 60.500 17.346 1.00 47.54 75 LYS E CA 1
ATOM 5273 C C . LYS E 1 76 ? 45.476 59.735 16.433 1.00 47.30 75 LYS E C 1
ATOM 5274 O O . LYS E 1 76 ? 44.853 58.764 16.825 1.00 47.12 75 LYS E O 1
ATOM 5280 N N . MET E 1 77 ? 45.390 60.229 15.205 1.00 47.85 76 MET E N 1
ATOM 5281 C CA . MET E 1 77 ? 44.617 59.649 14.098 1.00 48.20 76 MET E CA 1
ATOM 5282 C C . MET E 1 77 ? 45.476 59.682 12.831 1.00 47.70 76 MET E C 1
ATOM 5283 O O . MET E 1 77 ? 46.290 60.583 12.673 1.00 47.76 76 MET E O 1
ATOM 5288 N N . VAL E 1 78 ? 45.346 58.686 11.965 1.00 47.06 77 VAL E N 1
ATOM 5289 C CA . VAL E 1 78 ? 46.129 58.699 10.750 1.00 46.58 77 VAL E CA 1
ATOM 5290 C C . VAL E 1 78 ? 45.298 59.464 9.712 1.00 46.99 77 VAL E C 1
ATOM 5291 O O . VAL E 1 78 ? 44.099 59.230 9.596 1.00 46.83 77 VAL E O 1
ATOM 5295 N N . GLU E 1 79 ? 45.929 60.412 9.014 1.00 47.47 78 GLU E N 1
ATOM 5296 C CA . GLU E 1 79 ? 45.275 61.214 7.986 1.00 48.03 78 GLU E CA 1
ATOM 5297 C C . GLU E 1 79 ? 45.182 60.224 6.849 1.00 48.05 78 GLU E C 1
ATOM 5298 O O . GLU E 1 79 ? 46.216 59.794 6.327 1.00 48.10 78 GLU E O 1
ATOM 5304 N N . SER E 1 80 ? 43.941 59.823 6.527 1.00 47.78 79 SER E N 1
ATOM 5305 C CA . SER E 1 80 ? 43.615 58.774 5.511 1.00 47.98 79 SER E CA 1
ATOM 5306 C C . SER E 1 80 ? 44.276 58.859 4.112 1.00 48.01 79 SER E C 1
ATOM 5307 O O . SER E 1 80 ? 44.462 57.827 3.462 1.00 47.69 79 SER E O 1
ATOM 5310 N N . LYS E 1 81 ? 44.583 60.072 3.635 1.00 48.20 80 LYS E N 1
ATOM 5311 C CA . LYS E 1 81 ? 45.257 60.209 2.335 1.00 47.70 80 LYS E CA 1
ATOM 5312 C C . LYS E 1 81 ? 46.671 59.631 2.420 1.00 46.73 80 LYS E C 1
ATOM 5313 O O . LYS E 1 81 ? 47.132 59.018 1.463 1.00 47.02 80 LYS E O 1
ATOM 5319 N N . SER E 1 82 ? 47.352 59.793 3.559 1.00 45.20 81 SER E N 1
ATOM 5320 C CA . SER E 1 82 ? 48.711 59.266 3.683 1.00 44.18 81 SER E CA 1
ATOM 5321 C C . SER E 1 82 ? 48.640 57.769 3.923 1.00 43.72 81 SER E C 1
ATOM 5322 O O . SER E 1 82 ? 49.653 57.070 3.837 1.00 44.15 81 SER E O 1
ATOM 5325 N N . LEU E 1 83 ? 47.459 57.280 4.267 1.00 43.08 82 LEU E N 1
ATOM 5326 C CA . LEU E 1 83 ? 47.279 55.838 4.461 1.00 42.66 82 LEU E CA 1
ATOM 5327 C C . LEU E 1 83 ? 47.197 55.194 3.070 1.00 42.53 82 LEU E C 1
ATOM 5328 O O . LEU E 1 83 ? 47.876 54.186 2.792 1.00 41.87 82 LEU E O 1
ATOM 5333 N N . LYS E 1 84 ? 46.381 55.790 2.196 1.00 42.49 83 LYS E N 1
ATOM 5334 C CA . LYS E 1 84 ? 46.279 55.289 0.825 1.00 42.87 83 LYS E CA 1
ATOM 5335 C C . LYS E 1 84 ? 47.691 55.281 0.215 1.00 42.25 83 LYS E C 1
ATOM 5336 O O . LYS E 1 84 ? 48.135 54.245 -0.276 1.00 42.58 83 LYS E O 1
ATOM 5342 N N . LEU E 1 85 ? 48.391 56.424 0.292 1.00 41.61 84 LEU E N 1
ATOM 5343 C CA . LEU E 1 85 ? 49.779 56.554 -0.198 1.00 40.83 84 LEU E CA 1
ATOM 5344 C C . LEU E 1 85 ? 50.684 55.488 0.415 1.00 40.34 84 LEU E C 1
ATOM 5345 O O . LEU E 1 85 ? 51.510 54.886 -0.276 1.00 39.93 84 LEU E O 1
ATOM 5350 N N . TYR E 1 86 ? 50.514 55.248 1.714 1.00 39.69 85 TYR E N 1
ATOM 5351 C CA . TYR E 1 86 ? 51.315 54.246 2.390 1.00 39.45 85 TYR E CA 1
ATOM 5352 C C . TYR E 1 86 ? 51.000 52.868 1.790 1.00 39.25 85 TYR E C 1
ATOM 5353 O O . TYR E 1 86 ? 51.907 52.094 1.461 1.00 39.09 85 TYR E O 1
ATOM 5362 N N . LEU E 1 87 ? 49.726 52.579 1.600 1.00 38.95 86 LEU E N 1
ATOM 5363 C CA . LEU E 1 87 ? 49.369 51.295 1.007 1.00 39.22 86 LEU E CA 1
ATOM 5364 C C . LEU E 1 87 ? 49.891 51.111 -0.437 1.00 39.88 86 LEU E C 1
ATOM 5365 O O . LEU E 1 87 ? 50.213 49.988 -0.849 1.00 39.87 86 LEU E O 1
ATOM 5370 N N . PHE E 1 88 ? 50.024 52.205 -1.180 1.00 40.25 87 PHE E N 1
ATOM 5371 C CA . PHE E 1 88 ? 50.535 52.070 -2.543 1.00 40.41 87 PHE E CA 1
ATOM 5372 C C . PHE E 1 88 ? 52.051 51.830 -2.557 1.00 41.09 87 PHE E C 1
ATOM 5373 O O . PHE E 1 88 ? 52.599 51.399 -3.577 1.00 41.30 87 PHE E O 1
ATOM 5381 N N . SER E 1 89 ? 52.727 52.099 -1.438 1.00 41.52 88 SER E N 1
ATOM 5382 C CA . SER E 1 89 ? 54.184 51.895 -1.397 1.00 42.07 88 SER E CA 1
ATOM 5383 C C . SER E 1 89 ? 54.517 50.393 -1.245 1.00 42.44 88 SER E C 1
ATOM 5384 O O . SER E 1 89 ? 55.655 50.011 -1.003 1.00 42.88 88 SER E O 1
ATOM 5387 N N . PHE E 1 90 ? 53.518 49.542 -1.353 1.00 42.66 89 PHE E N 1
ATOM 5388 C CA . PHE E 1 90 ? 53.793 48.118 -1.298 1.00 43.66 89 PHE E CA 1
ATOM 5389 C C . PHE E 1 90 ? 53.845 47.537 -2.712 1.00 44.28 89 PHE E C 1
ATOM 5390 O O . PHE E 1 90 ? 54.351 46.424 -2.908 1.00 43.79 89 PHE E O 1
ATOM 5398 N N . ARG E 1 91 ? 53.357 48.313 -3.688 1.00 45.13 90 ARG E N 1
ATOM 5399 C CA . ARG E 1 91 ? 53.303 47.866 -5.084 1.00 46.20 90 ARG E CA 1
ATOM 5400 C C . ARG E 1 91 ? 54.530 47.018 -5.483 1.00 46.68 90 ARG E C 1
ATOM 5401 O O . ARG E 1 91 ? 54.375 45.973 -6.114 1.00 47.04 90 ARG E O 1
ATOM 5409 N N . ASN E 1 92 ? 55.731 47.442 -5.092 1.00 47.67 91 ASN E N 1
ATOM 5410 C CA . ASN E 1 92 ? 56.940 46.679 -5.466 1.00 48.34 91 ASN E CA 1
ATOM 5411 C C . ASN E 1 92 ? 57.715 46.039 -4.306 1.00 48.04 91 ASN E C 1
ATOM 5412 O O . ASN E 1 92 ? 58.926 45.830 -4.408 1.00 48.52 91 ASN E O 1
ATOM 5417 N N . HIS E 1 93 ? 57.024 45.684 -3.231 1.00 47.54 92 HIS E N 1
ATOM 5418 C CA . HIS E 1 93 ? 57.694 45.088 -2.078 1.00 47.25 92 HIS E CA 1
ATOM 5419 C C . HIS E 1 93 ? 57.411 43.582 -1.950 1.00 46.56 92 HIS E C 1
ATOM 5420 O O . HIS E 1 93 ? 56.248 43.149 -1.992 1.00 46.09 92 HIS E O 1
ATOM 5427 N N . GLY E 1 94 ? 58.477 42.789 -1.828 1.00 45.56 93 GLY E N 1
ATOM 5428 C CA . GLY E 1 94 ? 58.347 41.338 -1.653 1.00 45.74 93 GLY E CA 1
ATOM 5429 C C . GLY E 1 94 ? 58.125 40.956 -0.184 1.00 45.56 93 GLY E C 1
ATOM 5430 O O . GLY E 1 94 ? 58.896 41.359 0.676 1.00 45.97 93 GLY E O 1
ATOM 5431 N N . ASP E 1 95 ? 57.084 40.171 0.105 1.00 45.27 94 ASP E N 1
ATOM 5432 C CA . ASP E 1 95 ? 56.730 39.754 1.471 1.00 45.05 94 ASP E CA 1
ATOM 5433 C C . ASP E 1 95 ? 55.554 38.781 1.448 1.00 44.21 94 ASP E C 1
ATOM 5434 O O . ASP E 1 95 ? 54.801 38.787 0.510 1.00 43.86 94 ASP E O 1
ATOM 5439 N N . PHE E 1 96 ? 55.391 37.943 2.463 1.00 44.09 95 PHE E N 1
ATOM 5440 C CA . PHE E 1 96 ? 54.255 37.028 2.479 1.00 44.03 95 PHE E CA 1
ATOM 5441 C C . PHE E 1 96 ? 53.027 37.807 2.973 1.00 43.70 95 PHE E C 1
ATOM 5442 O O . PHE E 1 96 ? 53.151 38.944 3.428 1.00 43.79 95 PHE E O 1
ATOM 5450 N N . HIS E 1 97 ? 51.850 37.204 2.922 1.00 43.00 96 HIS E N 1
ATOM 5451 C CA . HIS E 1 97 ? 50.656 37.938 3.324 1.00 43.02 96 HIS E CA 1
ATOM 5452 C C . HIS E 1 97 ? 50.582 38.137 4.841 1.00 42.43 96 HIS E C 1
ATOM 5453 O O . HIS E 1 97 ? 50.274 39.227 5.294 1.00 42.47 96 HIS E O 1
ATOM 5460 N N . GLU E 1 98 ? 50.850 37.079 5.608 1.00 41.76 97 GLU E N 1
ATOM 5461 C CA . GLU E 1 98 ? 50.852 37.132 7.059 1.00 40.69 97 GLU E CA 1
ATOM 5462 C C . GLU E 1 98 ? 51.749 38.304 7.498 1.00 41.09 97 GLU E C 1
ATOM 5463 O O . GLU E 1 98 ? 51.322 39.223 8.221 1.00 40.95 97 GLU E O 1
ATOM 5469 N N . ASP E 1 99 ? 52.995 38.257 7.024 1.00 41.12 98 ASP E N 1
ATOM 5470 C CA . ASP E 1 99 ? 54.000 39.269 7.294 1.00 41.87 98 ASP E CA 1
ATOM 5471 C C . ASP E 1 99 ? 53.516 40.671 6.958 1.00 40.98 98 ASP E C 1
ATOM 5472 O O . ASP E 1 99 ? 53.614 41.616 7.745 1.00 40.28 98 ASP E O 1
ATOM 5477 N N . CYS E 1 100 ? 52.999 40.777 5.752 1.00 39.92 99 CYS E N 1
ATOM 5478 C CA . CYS E 1 100 ? 52.533 42.014 5.221 1.00 39.74 99 CYS E CA 1
ATOM 5479 C C . CYS E 1 100 ? 51.500 42.695 6.146 1.00 38.89 99 CYS E C 1
ATOM 5480 O O . CYS E 1 100 ? 51.698 43.844 6.553 1.00 37.74 99 CYS E O 1
ATOM 5483 N N . MET E 1 101 ? 50.414 41.985 6.472 1.00 38.09 100 MET E N 1
ATOM 5484 C CA . MET E 1 101 ? 49.365 42.504 7.351 1.00 37.64 100 MET E CA 1
ATOM 5485 C C . MET E 1 101 ? 49.938 42.920 8.711 1.00 37.59 100 MET E C 1
ATOM 5486 O O . MET E 1 101 ? 49.686 44.035 9.205 1.00 37.92 100 MET E O 1
ATOM 5491 N N . ASN E 1 102 ? 50.715 42.036 9.316 1.00 37.18 101 ASN E N 1
ATOM 5492 C CA . ASN E 1 102 ? 51.354 42.385 10.572 1.00 37.02 101 ASN E CA 1
ATOM 5493 C C . ASN E 1 102 ? 52.214 43.624 10.461 1.00 36.93 101 ASN E C 1
ATOM 5494 O O . ASN E 1 102 ? 52.162 44.455 11.370 1.00 38.37 101 ASN E O 1
ATOM 5499 N N . ILE E 1 103 ? 52.937 43.815 9.355 1.00 36.53 102 ILE E N 1
ATOM 5500 C CA . ILE E 1 103 ? 53.783 45.019 9.178 1.00 35.52 102 ILE E CA 1
ATOM 5501 C C . ILE E 1 103 ? 52.918 46.261 9.173 1.00 35.61 102 ILE E C 1
ATOM 5502 O O . ILE E 1 103 ? 53.224 47.234 9.868 1.00 36.83 102 ILE E O 1
ATOM 5507 N N . ILE E 1 104 ? 51.809 46.227 8.443 1.00 35.00 103 ILE E N 1
ATOM 5508 C CA . ILE E 1 104 ? 50.922 47.398 8.389 1.00 34.18 103 ILE E CA 1
ATOM 5509 C C . ILE E 1 104 ? 50.388 47.730 9.782 1.00 33.69 103 ILE E C 1
ATOM 5510 O O . ILE E 1 104 ? 50.255 48.903 10.149 1.00 33.23 103 ILE E O 1
ATOM 5515 N N . MET E 1 105 ? 50.089 46.710 10.568 1.00 33.26 104 MET E N 1
ATOM 5516 C CA . MET E 1 105 ? 49.555 47.010 11.879 1.00 33.60 104 MET E CA 1
ATOM 5517 C C . MET E 1 105 ? 50.679 47.657 12.695 1.00 33.92 104 MET E C 1
ATOM 5518 O O . MET E 1 105 ? 50.459 48.711 13.315 1.00 33.96 104 MET E O 1
ATOM 5523 N N . ASN E 1 106 ? 51.879 47.074 12.663 1.00 33.49 105 ASN E N 1
ATOM 5524 C CA . ASN E 1 106 ? 52.982 47.668 13.406 1.00 33.54 105 ASN E CA 1
ATOM 5525 C C . ASN E 1 106 ? 53.179 49.124 13.041 1.00 34.21 105 ASN E C 1
ATOM 5526 O O . ASN E 1 106 ? 53.179 49.978 13.929 1.00 34.81 105 ASN E O 1
ATOM 5531 N N . ASP E 1 107 ? 53.345 49.426 11.753 1.00 34.08 106 ASP E N 1
ATOM 5532 C CA . ASP E 1 107 ? 53.547 50.821 11.356 1.00 34.83 106 ASP E CA 1
ATOM 5533 C C . ASP E 1 107 ? 52.430 51.752 11.826 1.00 35.03 106 ASP E C 1
ATOM 5534 O O . ASP E 1 107 ? 52.698 52.908 12.124 1.00 35.43 106 ASP E O 1
ATOM 5539 N N . LEU E 1 108 ? 51.190 51.272 11.866 1.00 35.52 107 LEU E N 1
ATOM 5540 C CA . LEU E 1 108 ? 50.085 52.106 12.350 1.00 36.05 107 LEU E CA 1
ATOM 5541 C C . LEU E 1 108 ? 50.186 52.231 13.871 1.00 36.93 107 LEU E C 1
ATOM 5542 O O . LEU E 1 108 ? 49.961 53.314 14.419 1.00 37.59 107 LEU E O 1
ATOM 5547 N N . ILE E 1 109 ? 50.543 51.139 14.547 1.00 37.16 108 ILE E N 1
ATOM 5548 C CA . ILE E 1 109 ? 50.741 51.164 15.991 1.00 37.70 108 ILE E CA 1
ATOM 5549 C C . ILE E 1 109 ? 51.801 52.224 16.375 1.00 38.41 108 ILE E C 1
ATOM 5550 O O . ILE E 1 109 ? 51.595 53.022 17.278 1.00 38.47 108 ILE E O 1
ATOM 5555 N N . GLU E 1 110 ? 52.933 52.222 15.677 1.00 39.55 109 GLU E N 1
ATOM 5556 C CA . GLU E 1 110 ? 54.022 53.177 15.938 1.00 40.27 109 GLU E CA 1
ATOM 5557 C C . GLU E 1 110 ? 53.605 54.613 15.587 1.00 39.94 109 GLU E C 1
ATOM 5558 O O . GLU E 1 110 ? 54.005 55.572 16.257 1.00 40.81 109 GLU E O 1
ATOM 5564 N N . LEU E 1 111 ? 52.765 54.789 14.590 1.00 39.22 110 LEU E N 1
ATOM 5565 C CA . LEU E 1 111 ? 52.408 56.149 14.258 1.00 39.09 110 LEU E CA 1
ATOM 5566 C C . LEU E 1 111 ? 51.393 56.771 15.193 1.00 39.10 110 LEU E C 1
ATOM 5567 O O . LEU E 1 111 ? 51.526 57.919 15.593 1.00 39.37 110 LEU E O 1
ATOM 5572 N N . MET E 1 112 ? 50.377 55.998 15.542 1.00 39.51 111 MET E N 1
ATOM 5573 C CA . MET E 1 112 ? 49.274 56.494 16.351 1.00 39.01 111 MET E CA 1
ATOM 5574 C C . MET E 1 112 ? 49.275 56.156 17.836 1.00 38.86 111 MET E C 1
ATOM 5575 O O . MET E 1 112 ? 48.716 56.916 18.646 1.00 39.28 111 MET E O 1
ATOM 5580 N N . ASP E 1 113 ? 49.888 55.027 18.188 1.00 38.09 112 ASP E N 1
ATOM 5581 C CA . ASP E 1 113 ? 49.860 54.503 19.569 1.00 37.73 112 ASP E CA 1
ATOM 5582 C C . ASP E 1 113 ? 48.363 54.318 19.929 1.00 36.33 112 ASP E C 1
ATOM 5583 O O . ASP E 1 113 ? 47.909 54.739 20.993 1.00 35.93 112 ASP E O 1
ATOM 5588 N N . PRO E 1 114 ? 47.600 53.655 19.030 1.00 35.36 113 PRO E N 1
ATOM 5589 C CA . PRO E 1 114 ? 46.170 53.454 19.192 1.00 35.00 113 PRO E CA 1
ATOM 5590 C C . PRO E 1 114 ? 45.814 52.737 20.465 1.00 34.45 113 PRO E C 1
ATOM 5591 O O . PRO E 1 114 ? 46.668 52.092 21.067 1.00 33.80 113 PRO E O 1
ATOM 5595 N N . ARG E 1 115 ? 44.552 52.857 20.860 1.00 33.88 114 ARG E N 1
ATOM 5596 C CA . ARG E 1 115 ? 44.090 52.152 22.028 1.00 33.66 114 ARG E CA 1
ATOM 5597 C C . ARG E 1 115 ? 43.938 50.716 21.599 1.00 33.70 114 ARG E C 1
ATOM 5598 O O . ARG E 1 115 ? 44.397 49.802 22.285 1.00 34.17 114 ARG E O 1
ATOM 5606 N N . TYR E 1 116 ? 43.322 50.553 20.429 1.00 33.58 115 TYR E N 1
ATOM 5607 C CA . TYR E 1 116 ? 43.062 49.256 19.811 1.00 33.19 115 TYR E CA 1
ATOM 5608 C C . TYR E 1 116 ? 43.123 49.377 18.301 1.00 32.79 115 TYR E C 1
ATOM 5609 O O . TYR E 1 116 ? 42.722 50.398 17.756 1.00 33.69 115 TYR E O 1
ATOM 5618 N N . ILE E 1 117 ? 43.588 48.329 17.635 1.00 31.45 116 ILE E N 1
ATOM 5619 C CA . ILE E 1 117 ? 43.656 48.294 16.198 1.00 30.40 116 ILE E CA 1
ATOM 5620 C C . ILE E 1 117 ? 43.705 46.849 15.696 1.00 30.17 116 ILE E C 1
ATOM 5621 O O . ILE E 1 117 ? 44.244 45.961 16.364 1.00 29.02 116 ILE E O 1
ATOM 5626 N N . GLU E 1 118 ? 43.116 46.629 14.517 1.00 29.84 117 GLU E N 1
ATOM 5627 C CA . GLU E 1 118 ? 43.110 45.332 13.873 1.00 29.34 117 GLU E CA 1
ATOM 5628 C C . GLU E 1 118 ? 43.176 45.498 12.370 1.00 29.44 117 GLU E C 1
ATOM 5629 O O . GLU E 1 118 ? 42.647 46.443 11.795 1.00 28.71 117 GLU E O 1
ATOM 5635 N N . VAL E 1 119 ? 43.820 44.544 11.725 1.00 29.58 118 VAL E N 1
ATOM 5636 C CA . VAL E 1 119 ? 43.920 44.579 10.312 1.00 29.26 118 VAL E CA 1
ATOM 5637 C C . VAL E 1 119 ? 43.475 43.236 9.806 1.00 29.69 118 VAL E C 1
ATOM 5638 O O . VAL E 1 119 ? 44.038 42.211 10.210 1.00 31.17 118 VAL E O 1
ATOM 5642 N N . TRP E 1 120 ? 42.467 43.217 8.939 1.00 28.91 119 TRP E N 1
ATOM 5643 C CA . TRP E 1 120 ? 42.015 41.981 8.358 1.00 28.18 119 TRP E CA 1
ATOM 5644 C C . TRP E 1 120 ? 42.242 42.099 6.847 1.00 28.24 119 TRP E C 1
ATOM 5645 O O . TRP E 1 120 ? 41.693 43.014 6.195 1.00 28.37 119 TRP E O 1
ATOM 5656 N N . GLY E 1 121 ? 43.036 41.187 6.289 1.00 27.86 120 GLY E N 1
ATOM 5657 C CA . GLY E 1 121 ? 43.358 41.194 4.863 1.00 27.83 120 GLY E CA 1
ATOM 5658 C C . GLY E 1 121 ? 42.745 40.025 4.144 1.00 28.35 120 GLY E C 1
ATOM 5659 O O . GLY E 1 121 ? 42.662 38.935 4.699 1.00 28.56 120 GLY E O 1
ATOM 5660 N N . LYS E 1 122 ? 42.326 40.240 2.900 1.00 28.62 121 LYS E N 1
ATOM 5661 C CA . LYS E 1 122 ? 41.688 39.185 2.114 1.00 28.85 121 LYS E CA 1
ATOM 5662 C C . LYS E 1 122 ? 42.345 39.084 0.759 1.00 29.01 121 LYS E C 1
ATOM 5663 O O . LYS E 1 122 ? 42.048 39.875 -0.119 1.00 28.91 121 LYS E O 1
ATOM 5669 N N . PHE E 1 123 ? 43.213 38.096 0.564 1.00 29.16 122 PHE E N 1
ATOM 5670 C CA . PHE E 1 123 ? 43.936 37.985 -0.718 1.00 29.19 122 PHE E CA 1
ATOM 5671 C C . PHE E 1 123 ? 43.184 37.184 -1.785 1.00 29.61 122 PHE E C 1
ATOM 5672 O O . PHE E 1 123 ? 42.305 36.381 -1.459 1.00 28.67 122 PHE E O 1
ATOM 5680 N N . THR E 1 124 ? 43.508 37.427 -3.057 1.00 29.74 123 THR E N 1
ATOM 5681 C CA . THR E 1 124 ? 42.859 36.675 -4.131 1.00 30.31 123 THR E CA 1
ATOM 5682 C C . THR E 1 124 ? 43.605 35.374 -4.162 1.00 30.71 123 THR E C 1
ATOM 5683 O O . THR E 1 124 ? 44.751 35.336 -3.736 1.00 30.83 123 THR E O 1
ATOM 5687 N N . PRO E 1 125 ? 42.986 34.302 -4.674 1.00 31.50 124 PRO E N 1
ATOM 5688 C CA . PRO E 1 125 ? 43.696 33.009 -4.643 1.00 31.93 124 PRO E CA 1
ATOM 5689 C C . PRO E 1 125 ? 44.874 32.838 -5.621 1.00 32.66 124 PRO E C 1
ATOM 5690 O O . PRO E 1 125 ? 45.022 33.566 -6.593 1.00 32.56 124 PRO E O 1
ATOM 5694 N N . ARG E 1 126 ? 45.701 31.849 -5.305 1.00 33.41 125 ARG E N 1
ATOM 5695 C CA . ARG E 1 126 ? 46.853 31.431 -6.091 1.00 33.48 125 ARG E CA 1
ATOM 5696 C C . ARG E 1 126 ? 46.987 29.943 -5.845 1.00 33.05 125 ARG E C 1
ATOM 5697 O O . ARG E 1 126 ? 47.255 29.507 -4.723 1.00 33.41 125 ARG E O 1
ATOM 5705 N N . GLY E 1 127 ? 46.796 29.160 -6.899 1.00 32.65 126 GLY E N 1
ATOM 5706 C CA . GLY E 1 127 ? 46.834 27.711 -6.770 1.00 31.38 126 GLY E CA 1
ATOM 5707 C C . GLY E 1 127 ? 45.520 27.256 -6.147 1.00 30.80 126 GLY E C 1
ATOM 5708 O O . GLY E 1 127 ? 45.467 26.200 -5.510 1.00 30.79 126 GLY E O 1
ATOM 5709 N N . GLY E 1 128 ? 44.463 28.051 -6.351 1.00 30.10 127 GLY E N 1
ATOM 5710 C CA . GLY E 1 128 ? 43.133 27.779 -5.818 1.00 29.95 127 GLY E CA 1
ATOM 5711 C C . GLY E 1 128 ? 42.988 27.821 -4.294 1.00 30.44 127 GLY E C 1
ATOM 5712 O O . GLY E 1 128 ? 42.181 27.055 -3.715 1.00 30.64 127 GLY E O 1
ATOM 5713 N N . ILE E 1 129 ? 43.770 28.700 -3.651 1.00 30.03 128 ILE E N 1
ATOM 5714 C CA . ILE E 1 129 ? 43.790 28.877 -2.201 1.00 29.81 128 ILE E CA 1
ATOM 5715 C C . ILE E 1 129 ? 43.928 30.345 -1.845 1.00 29.83 128 ILE E C 1
ATOM 5716 O O . ILE E 1 129 ? 44.885 30.989 -2.288 1.00 31.07 128 ILE E O 1
ATOM 5721 N N . SER E 1 130 ? 43.014 30.895 -1.058 1.00 28.40 129 SER E N 1
ATOM 5722 C CA . SER E 1 130 ? 43.176 32.310 -0.725 1.00 28.44 129 SER E CA 1
ATOM 5723 C C . SER E 1 130 ? 43.544 32.497 0.755 1.00 28.47 129 SER E C 1
ATOM 5724 O O . SER E 1 130 ? 43.049 31.779 1.633 1.00 28.30 129 SER E O 1
ATOM 5727 N N . ILE E 1 131 ? 44.385 33.485 1.018 1.00 27.89 130 ILE E N 1
ATOM 5728 C CA . ILE E 1 131 ? 44.869 33.698 2.360 1.00 28.77 130 ILE E CA 1
ATOM 5729 C C . ILE E 1 131 ? 44.318 34.960 2.963 1.00 28.93 130 ILE E C 1
ATOM 5730 O O . ILE E 1 131 ? 44.451 36.025 2.381 1.00 29.11 130 ILE E O 1
ATOM 5735 N N . ASP E 1 132 ? 43.685 34.836 4.126 1.00 29.16 131 ASP E N 1
ATOM 5736 C CA . ASP E 1 132 ? 43.148 35.988 4.832 1.00 29.06 131 ASP E CA 1
ATOM 5737 C C . ASP E 1 132 ? 43.855 36.073 6.186 1.00 29.06 131 ASP E C 1
ATOM 5738 O O . ASP E 1 132 ? 43.489 35.358 7.126 1.00 29.21 131 ASP E O 1
ATOM 5743 N N . PRO E 1 133 ? 44.901 36.911 6.298 1.00 28.79 132 PRO E N 1
ATOM 5744 C CA . PRO E 1 133 ? 45.487 36.928 7.630 1.00 28.70 132 PRO E CA 1
ATOM 5745 C C . PRO E 1 133 ? 44.850 38.029 8.478 1.00 29.44 132 PRO E C 1
ATOM 5746 O O . PRO E 1 133 ? 44.753 39.187 8.027 1.00 29.64 132 PRO E O 1
ATOM 5750 N N . TYR E 1 134 ? 44.393 37.674 9.685 1.00 29.74 133 TYR E N 1
ATOM 5751 C CA . TYR E 1 134 ? 43.770 38.649 10.609 1.00 29.71 133 TYR E CA 1
ATOM 5752 C C . TYR E 1 134 ? 44.628 38.907 11.836 1.00 29.56 133 TYR E C 1
ATOM 5753 O O . TYR E 1 134 ? 45.006 37.967 12.541 1.00 29.12 133 TYR E O 1
ATOM 5762 N N . THR E 1 135 ? 44.930 40.170 12.114 1.00 29.32 134 THR E N 1
ATOM 5763 C CA . THR E 1 135 ? 45.747 40.456 13.284 1.00 29.66 134 THR E CA 1
ATOM 5764 C C . THR E 1 135 ? 45.256 41.678 14.055 1.00 30.45 134 THR E C 1
ATOM 5765 O O . THR E 1 135 ? 44.758 42.622 13.432 1.00 30.79 134 THR E O 1
ATOM 5769 N N . ASN E 1 136 ? 45.367 41.665 15.393 1.00 30.68 135 ASN E N 1
ATOM 5770 C CA . ASN E 1 136 ? 44.948 42.832 16.198 1.00 31.18 135 ASN E CA 1
ATOM 5771 C C . ASN E 1 136 ? 45.824 43.078 17.431 1.00 32.24 135 ASN E C 1
ATOM 5772 O O . ASN E 1 136 ? 46.643 42.244 17.800 1.00 33.03 135 ASN E O 1
ATOM 5777 N N . TYR E 1 137 ? 45.591 44.217 18.079 1.00 32.79 136 TYR E N 1
ATOM 5778 C CA . TYR E 1 137 ? 46.326 44.678 19.247 1.00 32.53 136 TYR E CA 1
ATOM 5779 C C . TYR E 1 137 ? 45.504 45.599 20.113 1.00 31.89 136 TYR E C 1
ATOM 5780 O O . TYR E 1 137 ? 44.692 46.348 19.614 1.00 31.80 136 TYR E O 1
ATOM 5789 N N . GLY E 1 138 ? 45.700 45.520 21.419 1.00 32.04 137 GLY E N 1
ATOM 5790 C CA . GLY E 1 138 ? 45.023 46.417 22.374 1.00 32.06 137 GLY E CA 1
ATOM 5791 C C . GLY E 1 138 ? 46.121 46.868 23.335 1.00 32.76 137 GLY E C 1
ATOM 5792 O O . GLY E 1 138 ? 46.894 46.011 23.796 1.00 32.17 137 GLY E O 1
ATOM 5793 N N . LYS E 1 139 ? 46.210 48.156 23.645 1.00 33.41 138 LYS E N 1
ATOM 5794 C CA . LYS E 1 139 ? 47.251 48.632 24.555 1.00 34.77 138 LYS E CA 1
ATOM 5795 C C . LYS E 1 139 ? 47.477 47.650 25.708 1.00 35.24 138 LYS E C 1
ATOM 5796 O O . LYS E 1 139 ? 46.525 47.236 26.370 1.00 34.55 138 LYS E O 1
ATOM 5802 N N . PRO E 1 140 ? 48.734 47.280 25.946 1.00 35.72 139 PRO E N 1
ATOM 5803 C CA . PRO E 1 140 ? 49.056 46.271 26.968 1.00 36.47 139 PRO E CA 1
ATOM 5804 C C . PRO E 1 140 ? 48.658 46.679 28.380 1.00 36.85 139 PRO E C 1
ATOM 5805 O O . PRO E 1 140 ? 48.950 47.819 28.811 1.00 37.57 139 PRO E O 1
ATOM 5809 N N . GLY E 1 141 ? 47.960 45.780 29.061 1.00 36.11 140 GLY E N 1
ATOM 5810 C CA . GLY E 1 141 ? 47.556 46.035 30.431 1.00 36.00 140 GLY E CA 1
ATOM 5811 C C . GLY E 1 141 ? 46.175 46.613 30.536 1.00 35.57 140 GLY E C 1
ATOM 5812 O O . GLY E 1 141 ? 45.500 46.396 31.512 1.00 36.31 140 GLY E O 1
ATOM 5813 N N . THR E 1 142 ? 45.763 47.355 29.527 1.00 34.99 141 THR E N 1
ATOM 5814 C CA . THR E 1 142 ? 44.458 47.948 29.499 1.00 34.70 141 THR E CA 1
ATOM 5815 C C . THR E 1 142 ? 43.394 46.903 29.175 1.00 34.88 141 THR E C 1
ATOM 5816 O O . THR E 1 142 ? 43.692 45.733 28.982 1.00 34.61 141 THR E O 1
ATOM 5820 N N . LYS E 1 143 ? 42.143 47.344 29.121 1.00 35.64 142 LYS E N 1
ATOM 5821 C CA . LYS E 1 143 ? 41.008 46.506 28.754 1.00 36.41 142 LYS E CA 1
ATOM 5822 C C . LYS E 1 143 ? 41.069 46.265 27.249 1.00 36.13 142 LYS E C 1
ATOM 5823 O O . LYS E 1 143 ? 40.532 45.282 26.735 1.00 36.08 142 LYS E O 1
ATOM 5829 N N . TYR E 1 144 ? 41.736 47.181 26.554 1.00 35.80 143 TYR E N 1
ATOM 5830 C CA . TYR E 1 144 ? 41.914 47.070 25.124 1.00 35.40 143 TYR E CA 1
ATOM 5831 C C . TYR E 1 144 ? 42.694 45.782 24.853 1.00 35.71 143 TYR E C 1
ATOM 5832 O O . TYR E 1 144 ? 42.369 45.052 23.921 1.00 35.86 143 TYR E O 1
ATOM 5841 N N . GLU E 1 145 ? 43.682 45.479 25.689 1.00 36.10 144 GLU E N 1
ATOM 5842 C CA . GLU E 1 145 ? 44.445 44.252 25.509 1.00 37.01 144 GLU E CA 1
ATOM 5843 C C . GLU E 1 145 ? 43.523 43.061 25.612 1.00 37.19 144 GLU E C 1
ATOM 5844 O O . GLU E 1 145 ? 43.565 42.137 24.804 1.00 37.04 144 GLU E O 1
ATOM 5850 N N . LYS E 1 146 ? 42.672 43.120 26.623 1.00 37.91 145 LYS E N 1
ATOM 5851 C CA . LYS E 1 146 ? 41.696 42.098 26.885 1.00 38.45 145 LYS E CA 1
ATOM 5852 C C . LYS E 1 146 ? 40.645 42.140 25.760 1.00 37.76 145 LYS E C 1
ATOM 5853 O O . LYS E 1 146 ? 40.133 41.102 25.358 1.00 38.16 145 LYS E O 1
ATOM 5859 N N . MET E 1 147 ? 40.342 43.330 25.235 1.00 37.20 146 MET E N 1
ATOM 5860 C CA . MET E 1 147 ? 39.376 43.458 24.131 1.00 37.23 146 MET E CA 1
ATOM 5861 C C . MET E 1 147 ? 39.891 42.761 22.885 1.00 37.63 146 MET E C 1
ATOM 5862 O O . MET E 1 147 ? 39.113 42.146 22.126 1.00 38.33 146 MET E O 1
ATOM 5867 N N . ALA E 1 148 ? 41.202 42.854 22.682 1.00 37.72 147 ALA E N 1
ATOM 5868 C CA . ALA E 1 148 ? 41.842 42.234 21.529 1.00 37.74 147 ALA E CA 1
ATOM 5869 C C . ALA E 1 148 ? 41.889 40.715 21.673 1.00 37.93 147 ALA E C 1
ATOM 5870 O O . ALA E 1 148 ? 41.765 39.985 20.694 1.00 37.50 147 ALA E O 1
ATOM 5872 N N . GLU E 1 149 ? 42.028 40.247 22.905 1.00 38.41 148 GLU E N 1
ATOM 5873 C CA . GLU E 1 149 ? 42.111 38.819 23.156 1.00 39.28 148 GLU E CA 1
ATOM 5874 C C . GLU E 1 149 ? 40.728 38.188 23.010 1.00 39.07 148 GLU E C 1
ATOM 5875 O O . GLU E 1 149 ? 40.589 37.044 22.569 1.00 38.91 148 GLU E O 1
ATOM 5881 N N . TYR E 1 150 ? 39.688 38.919 23.379 1.00 39.12 149 TYR E N 1
ATOM 5882 C CA . TYR E 1 150 ? 38.378 38.350 23.174 1.00 39.45 149 TYR E CA 1
ATOM 5883 C C . TYR E 1 150 ? 38.166 38.213 21.662 1.00 38.56 149 TYR E C 1
ATOM 5884 O O . TYR E 1 150 ? 37.654 37.204 21.196 1.00 38.57 149 TYR E O 1
ATOM 5893 N N . ARG E 1 151 ? 38.580 39.223 20.903 1.00 37.48 150 ARG E N 1
ATOM 5894 C CA . ARG E 1 151 ? 38.415 39.193 19.450 1.00 36.78 150 ARG E CA 1
ATOM 5895 C C . ARG E 1 151 ? 39.222 38.045 18.731 1.00 35.84 150 ARG E C 1
ATOM 5896 O O . ARG E 1 151 ? 38.693 37.445 17.793 1.00 34.61 150 ARG E O 1
ATOM 5904 N N . MET E 1 152 ? 40.467 37.780 19.139 1.00 34.99 151 MET E N 1
ATOM 5905 C CA . MET E 1 152 ? 41.203 36.677 18.538 1.00 34.63 151 MET E CA 1
ATOM 5906 C C . MET E 1 152 ? 40.462 35.407 18.867 1.00 35.11 151 MET E C 1
ATOM 5907 O O . MET E 1 152 ? 40.332 34.550 18.008 1.00 35.64 151 MET E O 1
ATOM 5912 N N . MET E 1 153 ? 39.965 35.291 20.097 1.00 35.38 152 MET E N 1
ATOM 5913 C CA . MET E 1 153 ? 39.260 34.080 20.495 1.00 36.31 152 MET E CA 1
ATOM 5914 C C . MET E 1 153 ? 37.930 33.933 19.739 1.00 36.48 152 MET E C 1
ATOM 5915 O O . MET E 1 153 ? 37.528 32.816 19.446 1.00 37.30 152 MET E O 1
ATOM 5920 N N . ASN E 1 154 ? 37.244 35.019 19.407 1.00 36.34 153 ASN E N 1
ATOM 5921 C CA . ASN E 1 154 ? 35.985 34.860 18.664 1.00 36.84 153 ASN E CA 1
ATOM 5922 C C . ASN E 1 154 ? 36.089 35.300 17.221 1.00 36.85 153 ASN E C 1
ATOM 5923 O O . ASN E 1 154 ? 35.061 35.557 16.578 1.00 36.84 153 ASN E O 1
ATOM 5928 N N . HIS E 1 155 ? 37.310 35.366 16.699 1.00 36.38 154 HIS E N 1
ATOM 5929 C CA . HIS E 1 155 ? 37.477 35.837 15.330 1.00 35.39 154 HIS E CA 1
ATOM 5930 C C . HIS E 1 155 ? 36.984 34.908 14.265 1.00 35.29 154 HIS E C 1
ATOM 5931 O O . HIS E 1 155 ? 37.368 33.747 14.224 1.00 35.05 154 HIS E O 1
ATOM 5938 N N . ASP E 1 156 ? 36.132 35.447 13.398 1.00 35.26 155 ASP E N 1
ATOM 5939 C CA . ASP E 1 156 ? 35.615 34.711 12.242 1.00 35.11 155 ASP E CA 1
ATOM 5940 C C . ASP E 1 156 ? 35.097 33.306 12.584 1.00 34.15 155 ASP E C 1
ATOM 5941 O O . ASP E 1 156 ? 35.630 32.314 12.111 1.00 34.09 155 ASP E O 1
ATOM 5946 N N . LEU E 1 157 ? 34.066 33.235 13.415 1.00 33.70 156 LEU E N 1
ATOM 5947 C CA . LEU E 1 157 ? 33.491 31.945 13.830 1.00 33.54 156 LEU E CA 1
ATOM 5948 C C . LEU E 1 157 ? 32.859 31.183 12.668 1.00 33.15 156 LEU E C 1
ATOM 5949 O O . LEU E 1 157 ? 32.999 29.963 12.581 1.00 32.67 156 LEU E O 1
ATOM 5954 N N . TYR E 1 158 ? 32.161 31.933 11.807 1.00 32.81 157 TYR E N 1
ATOM 5955 C CA . TYR E 1 158 ? 31.501 31.448 10.601 1.00 31.85 157 TYR E CA 1
ATOM 5956 C C . TYR E 1 158 ? 32.221 32.063 9.410 1.00 31.39 157 TYR E C 1
ATOM 5957 O O . TYR E 1 158 ? 31.992 33.210 9.075 1.00 32.01 157 TYR E O 1
ATOM 5966 N N . PRO E 1 159 ? 33.133 31.312 8.785 1.00 31.40 158 PRO E N 1
ATOM 5967 C CA . PRO E 1 159 ? 33.835 31.890 7.647 1.00 31.25 158 PRO E CA 1
ATOM 5968 C C . PRO E 1 159 ? 32.897 32.055 6.491 1.00 30.76 158 PRO E C 1
ATOM 5969 O O . PRO E 1 159 ? 32.051 31.194 6.274 1.00 30.51 158 PRO E O 1
ATOM 5973 N N . GLU E 1 160 ? 33.035 33.165 5.774 1.00 30.63 159 GLU E N 1
ATOM 5974 C CA . GLU E 1 160 ? 32.201 33.446 4.623 1.00 31.00 159 GLU E CA 1
ATOM 5975 C C . GLU E 1 160 ? 32.430 32.414 3.512 1.00 31.41 159 GLU E C 1
ATOM 5976 O O . GLU E 1 160 ? 33.532 31.860 3.368 1.00 30.64 159 GLU E O 1
ATOM 5982 N N . THR E 1 161 ? 31.393 32.165 2.719 1.00 31.76 160 THR E N 1
ATOM 5983 C CA . THR E 1 161 ? 31.517 31.208 1.638 1.00 32.60 160 THR E CA 1
ATOM 5984 C C . THR E 1 161 ? 32.413 31.732 0.498 1.00 33.24 160 THR E C 1
ATOM 5985 O O . THR E 1 161 ? 32.215 32.842 -0.011 1.00 33.54 160 THR E O 1
ATOM 5989 N N . ILE E 1 162 ? 33.416 30.939 0.132 1.00 33.48 161 ILE E N 1
ATOM 5990 C CA . ILE E 1 162 ? 34.322 31.283 -0.962 1.00 33.87 161 ILE E CA 1
ATOM 5991 C C . ILE E 1 162 ? 34.301 30.164 -2.008 1.00 33.92 161 ILE E C 1
ATOM 5992 O O . ILE E 1 162 ? 34.373 28.964 -1.687 1.00 34.38 161 ILE E O 1
ATOM 5997 N N . ASP E 1 163 ? 34.174 30.553 -3.265 1.00 33.74 162 ASP E N 1
ATOM 5998 C CA . ASP E 1 163 ? 34.150 29.578 -4.353 1.00 33.63 162 ASP E CA 1
ATOM 5999 C C . ASP E 1 163 ? 35.126 29.994 -5.436 1.00 33.09 162 ASP E C 1
ATOM 6000 O O . ASP E 1 163 ? 35.142 29.423 -6.501 1.00 33.99 162 ASP E O 1
ATOM 6005 N N . ASN E 1 164 ? 35.940 30.997 -5.137 1.00 33.09 163 ASN E N 1
ATOM 6006 C CA . ASN E 1 164 ? 36.955 31.554 -6.048 1.00 32.55 163 ASN E CA 1
ATOM 6007 C C . ASN E 1 164 ? 36.414 32.369 -7.245 1.00 32.43 163 ASN E C 1
ATOM 6008 O O . ASN E 1 164 ? 37.174 32.749 -8.120 1.00 32.66 163 ASN E O 1
ATOM 6013 N N . ARG E 1 165 ? 35.122 32.648 -7.243 1.00 32.37 164 ARG E N 1
ATOM 6014 C CA . ARG E 1 165 ? 34.487 33.433 -8.285 1.00 31.86 164 ARG E CA 1
ATOM 6015 C C . ARG E 1 165 ? 34.015 34.764 -7.702 1.00 31.94 164 ARG E C 1
ATOM 6016 O O . ARG E 1 165 ? 34.510 35.823 -8.047 1.00 32.29 164 ARG E O 1
#

Solvent-accessible surface area: 31578 Å² total; per-residue (Å²): 188,138,117,74,108,76,12,45,143,40,20,98,38,31,102,11,132,30,71,156,50,31,0,2,0,4,0,2,3,25,94,6,23,4,52,17,52,184,106,39,76,66,25,102,4,23,0,6,0,6,0,2,1,21,116,95,0,1,26,24,124,5,0,41,49,0,7,53,1,0,113,76,35,54,42,113,28,59,60,3,0,41,37,0,13,77,25,0,30,151,31,3,71,0,23,0,0,13,0,13,0,52,9,86,87,184,52,44,46,17,8,24,0,30,10,18,51,6,54,93,81,50,109,24,86,146,16,10,97,86,3,78,119,26,23,44,42,121,50,191,134,117,71,92,78,16,46,130,49,18,109,44,31,105,7,130,31,58,153,54,36,1,1,0,1,0,1,3,23,94,7,16,0,29,24,66,139,92,34,86,69,5,99,4,27,0,5,0,7,0,1,1,28,118,101,0,1,49,33,116,4,0,34,41,0,10,64,2,0,124,88,51,28,13,62,23,4,5,0,0,0,42,0,0,56,21,0,30,157,33,1,71,0,31,0,0,8,0,8,0,32,10,66,44,97,35,13,9,3,14,4,0,3,0,9,40,5,56,92,71,55,122,29,90,155,10,10,89,65,2,10,62,11,9,8,32,75,24,62,116,42,82,48,268,159,106,100,64,88,145,12,51,129,45,12,110,44,32,105,10,162,25,50,140,56,36,2,1,0,2,0,1,0,21,100,6,19,0,47,31,66,191,99,32,99,61,6,97,5,24,0,6,1,5,0,0,0,23,113,106,4,2,50,27,120,4,0,36,46,3,9,55,1,2,120,92,38,31,10,69,25,6,6,0,0,1,57,0,0,45,35,0,29,146,37,2,76,0,30,0,0,9,0,7,0,40,7,68,41,111,38,15,12,4,15,4,1,4,0,10,41,5,67,102,70,48,112,22,65,136,16,10,81,67,2,10,60,7,7,4,36,71,14,64,106,42,91,44,262,201,115,123,71,88,74,22,43,146,42,18,101,42,26,103,13,105,27,38,148,58,37,0,1,0,4,0,2,2,24,100,4,22,1,37,25,63,197,103,35,96,64,8,95,6,26,0,3,1,6,1,2,0,26,107,106,0,2,18,27,126,4,0,36,39,0,12,60,2,1,126,74,55,33,15,78,28,7,14,1,0,0,42,0,0,52,23,1,33,155,34,3,79,0,25,0,0,4,0,4,0,33,10,65,42,96,42,12,10,5,13,3,1,3,0,10,46,6,66,94,74,48,96,31,62,129,8,8,67,57,2,8,56,14,8,4,35,73,11,62,111,43,90,42,277,186,132,99,70,120,71,10,37,139,30,19,99,43,81,92,9,174,38,62,149,56,48,30,12,16,116,28,82,8,84,129,2,24,1,38,26,62,129,113,45,95,55,10,75,7,34,0,78,2,14,5,3,4,28,121,101,13,8,54,54,148,2,2,98,76,0,2,82,0,0,120,72,51,35,11,48,31,4,8,1,0,1,44,0,0,53,27,0,28,148,41,3,81,0,30,0,0,23,0,63,0,50,9,67,43,116,36,12,8,4,16,5,1,5,1,9,46,5,53,98,72,51,124,23,76,146,10,8,73,71,39,12,61,27,15,27,48,92,6,77,102,42,89,44,271

Foldseek 3Di:
DDALAQDLVLKDKDWDPDAPDWDKDKDWAQAAKAAEQPPRHMWGWIKIKMFTAHTIGIDPVSVVDNRNNRHNPHDHDLCVQVVVVVSVCVRGVGQKMKMWIFIDDDDVDGPIDIAMAGNPPDPRNVVRVVVVVVPVVDD/DAAQAQDLPLKAKDFDPPQPDWDKDKDWAQAAWAAAQPPQDIWGWIKIKMFTAHTIGIDVVSVVSNRSSRHRPHDDDQVVQVVVVVSVCVRTVTQKMKMWIWIQDDPQDTDIHIGMAGNPPDCVNVVRVVCVVVPCPPDDDDRRD/DAAAAQDLVLKDKDFDPPQPDWDKDKDWAQAAKAAAVPPQHMWGKTKIKIFTAHTIDIDVVSLVSRRNNRHRPHDDPQVVQVVSVVSVCVRGVTQKMKMWIWIQDDPPDIDIDIAMDGPPPDVNRVVSVVCVVCPCVPPDDDPND/DAALAQDLPLKAWDFDPPQVDWDKDKDWAQAAWAAAAPPRHIKGKIKIKMFTAHTIDIDVVSLVRNRSNRHRPHDDPQVVQVVNVVSVCVRGVGQKMKMWIWIQDDPQDTDIHIAMAGNPPDCNNVVRVVCVVCPPVPPDDDDRD/DAAQAQDLVLWDKDFDPPQVDWDKDKDKAAWAKAAAQVPQHMWTKIKIKIFGAHTIDIPVVSVVRNRNNRHRPHDDPLVVQVVSVVSVCVRGVTQKMKMWMWIQDDPQDIDIHIDMAGPPPDVRRVVRVVCVVCPCPDPDDDDND

Organism: Bacillus subtilis (strain 168) (NCBI:txid224308)

CATH classification: 3.30.1130.10

Secondary structure (P-SEA, 3-state):
ccccccccccbbbbbbccccbbbbbbbbbcbbbbbcccccbbbbbbbbbbbbcccbbbcaaaaaaaaaccccccccaaaaaaaaaaaaaaaccccbbbbbbbccccccccbbbbbbccccccaaaaaaaaaaaaaaacc/ccccccccccccccccccccbbbbbbbbccbbbbbcccccbbbbbbbbbbbbbccccccaaaaaaaaaccccccccaaaaaaaaaaaaaaaccccbbbbbbbbcccccbbbbbbbcccccccaaaaaaaaaaaaccccccccccc/ccccccccccccccccccccbbbbbbbbccccccccccccbbbbbbbbbbbbbccccccaaaaaaaaaccccbbbcaaaaaaaaaaaaaaaccccbbbbbbbbbbcccbbbbbbbcccccccaaaaaaaaaaaaccccccccccc/ccccccccccbbbbbbccccbbbbbbbbbcbbbbbbccccbbbbbbbbbbbbbccccccaaaaaaaaaccccbbbcaaaaaaaaaaaaaaaccccbbbbbbbbcccccbbbbbbbcccccccaaaaaaaaaaaaccccccccccc/ccccccccccbbbbbcccccbbbbbbbbbcbbbbbcccccccccbbbbbbbbbcccccaaaaaaaaaaccccccccaaaaaaaaaaaaaaacccccbbbbbbbcccccbbbbbbbcccccccaaaaaaaaaaaaccccccccccc

InterPro domains:
  IPR016856 NADPH-dependent 7-cyano-7-deazaguanine reductase, QueF type 1 [MF_00818] (1-165)
  IPR016856 NADPH-dependent 7-cyano-7-deazaguanine reductase, QueF type 1 [PIRSF027377] (15-146)
  IPR016856 NADPH-dependent 7-cyano-7-deazaguanine reductase, QueF type 1 [TIGR03139] (28-139)
  IPR029500 NADPH-dependent 7-cyano-7-deazaguanine reductase QueF [PF14489] (62-140)
  IPR043133 GTP cyclohydrolase I, C-terminal/NADPH-dependent 7-cyano-7-deazaguanine reductase [G3DSA:3.30.1130.10] (21-165)
  IPR050084 NADPH-dependent 7-cyano-7-deazaguanine reductase [PTHR34354] (1-149)

B-factor: mean 39.13, std 11.25, range [8.32, 88.66]

Nearest PDB structures (foldseek):
  4f8b-assembly1_B-2  TM=1.001E+00  e=4.346E-28  Bacillus subtilis subsp. subtilis str. 168
  4fgc-assembly1_A-2  TM=9.828E-01  e=9.942E-26  Bacillus subtilis subsp. subtilis str. 168
  5udg-assembly1_A  TM=9.528E-01  e=1.756E-26  Bacillus subtilis
  6z88-assembly1_E  TM=8.071E-01  e=1.329E-06  Homo sapiens
  6z85-assembly1_A  TM=7.636E-01  e=4.223E-06  Homo sapiens

Sequence (719 aa):
NYLFEYAPDVLESFPNKHVNRDYFVKFNCPEFTSLAPKTGQPDFATIYISYIPDEKMVESKSLKLYLFSFRNHGDFHEDCMNIIMNDLIELMDPRYIEVWGKFTPRGGISIDPYTNYGKPGTKYEKMAEYRMMNHDLYPNYLFEYAPDVLESFPNKHVNRDYFVKFNCPEFTSLAPKTGQPDFATIYISYIPDEKMVESKSLKLYLFSFRNHGDFHEDCMNIIMNDLIELMDPRYIEVWGKFTPRGGISIDPYTNYGKPGTKYEKMAEYRMMNHDLYPETIDNRNYLFEYAPDVLESFPNKHVNRDYFVKFNCPEFTSLAPKTGQPDFATIYISYIPDEKMVESKSLKLYLFSFRNHGDDFHEDCMNIIMNDLIELMDPRYIEVWGKFTPRGGISIDPYTNYGKPGTKYEKMAEYRMMNHDLYPETIDNRNYLFEYAPDVLESFPNKHVNRDYFVKFNCPEFTSLAPKTGQPDFATIYISYIPDEKMVESKSLKLYLFSFRNHGDFHEDCMNIIMNDLIELMDPRYIEVWGKFTPRGGISIDPYTNYGKPGTKYEKMAEYRMMNHDLYPETIDNRNYLFEYAPDVLESFPNKHVNRDYFVKFNCPEFTSLAPKTGQPDFATIYYISYIPDEKMVESKSLKLYLFSFRNHGDFHEDCMNIIMNDLIELMDPRYIEVWGKFTPRGGISIDPYTNYGKPGTKYEKMAEYRMMNHDLYPETIDNR

Radius of gyration: 27.91 Å; Cα contacts (8 Å, |Δi|>4): 1630; chains: 5; bounding box: 77×74×56 Å